Protein AF-A0A7J2YYN4-F1 (afdb_monomer)

Mean predicted aligned error: 12.02 Å

pLDDT: mean 88.02, std 12.64, range [29.05, 98.0]

Secondary structure (DSSP, 8-state):
-----HHHHHHHHHHHHHHHHHHHS-HHHHHHHHHHHHHHHHHHHH---HHHHHHHHHHHHHHHHHHHHHHHGGGGGGGGTTTHHHHHHHHHHHHTTPPP---SS-EEE-HHHHHHHHHHHHHHHHHHHTT-HHHHHHHHHHHHHHHHHHHHHHHHS-SS-EEEPPEEEEEETT--EEEEEEEEE--SS-EEEEEEESSTTEEEE-SEE-PPTT-EEEEEEEE---TT--SEEEEEEEEEETTSSEEEEEEEEEEEEEEEPHHHHHHHHHHHHHHHHHSS----S---SS----S--SEEEEEEE--TT--GGGB-HHHHHHHSS-EEEEEE---S--EEEEEE-EESSHHHHHHHHHHHHHHHHHHHHTT--EEEEEE-SSSEEEE--SB-HHHHHHHHHHHHTT-EE-PPP---SPPP-HHHHHHHHHHHHTS-SHHHHHHHHHHHHHHHHHHHHHHHSHHHHHHHHHHHHSSS--EEEEE--SSSSHHHHHHHHHHHHTTT-EEEES--

Structure (mmCIF, N/CA/C/O backbone):
data_AF-A0A7J2YYN4-F1
#
_entry.id   AF-A0A7J2YYN4-F1
#
loop_
_atom_site.group_PDB
_atom_site.id
_atom_site.type_symbol
_atom_site.label_atom_id
_atom_site.label_alt_id
_atom_site.label_comp_id
_atom_site.label_asym_id
_atom_site.label_entity_id
_atom_site.label_seq_id
_atom_site.pdbx_PDB_ins_code
_atom_site.Cartn_x
_atom_site.Cartn_y
_atom_site.Cartn_z
_atom_site.occupancy
_atom_site.B_iso_or_equiv
_atom_site.auth_seq_id
_atom_site.auth_comp_id
_atom_site.auth_asym_id
_atom_site.auth_atom_id
_atom_site.pdbx_PDB_model_num
ATOM 1 N N . MET A 1 1 ? 40.560 14.142 -12.925 1.00 52.09 1 MET A N 1
ATOM 2 C CA . MET A 1 1 ? 40.365 13.584 -14.282 1.00 52.09 1 MET A CA 1
ATOM 3 C C . MET A 1 1 ? 38.991 12.935 -14.348 1.00 52.09 1 MET A C 1
ATOM 5 O O . MET A 1 1 ? 38.769 11.927 -13.691 1.00 52.09 1 MET A O 1
ATOM 9 N N . THR A 1 2 ? 38.038 13.549 -15.046 1.00 62.81 2 THR A N 1
ATOM 10 C CA . THR A 1 2 ? 36.701 12.979 -15.269 1.00 62.81 2 THR A CA 1
ATOM 11 C C . THR A 1 2 ? 36.821 11.785 -16.219 1.00 62.81 2 THR A C 1
ATOM 13 O O . THR A 1 2 ? 37.404 11.906 -17.294 1.00 62.81 2 THR A O 1
ATOM 16 N N . LYS A 1 3 ? 36.321 10.606 -15.825 1.00 76.69 3 LYS A N 1
ATOM 17 C CA . LYS A 1 3 ? 36.298 9.435 -16.715 1.00 76.69 3 LYS A CA 1
ATOM 18 C C . LYS A 1 3 ? 35.384 9.755 -17.903 1.00 76.69 3 LYS A C 1
ATOM 20 O O . LYS A 1 3 ? 34.187 9.951 -17.706 1.00 76.69 3 LYS A O 1
ATOM 25 N N . LEU A 1 4 ? 35.950 9.831 -19.109 1.00 84.00 4 LEU A N 1
ATOM 26 C CA . LEU A 1 4 ? 35.190 9.938 -20.356 1.00 84.00 4 LEU A CA 1
ATOM 27 C C . LEU A 1 4 ? 34.249 8.734 -20.452 1.00 84.00 4 LEU A C 1
ATOM 29 O O . LEU A 1 4 ? 34.702 7.589 -20.455 1.00 84.00 4 LEU A O 1
ATOM 33 N N . THR A 1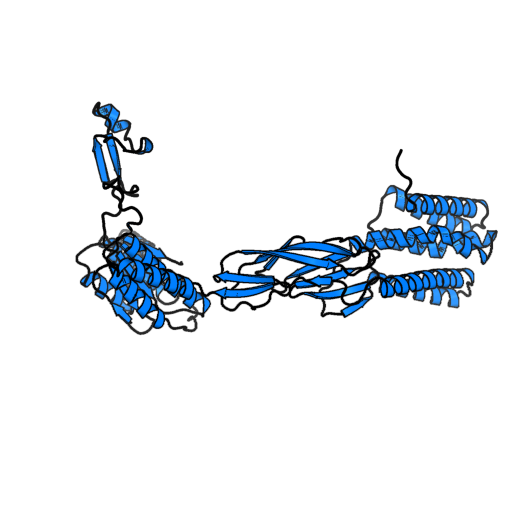 5 ? 32.940 8.978 -20.489 1.00 91.06 5 THR A N 1
ATOM 34 C CA . THR A 1 5 ? 31.969 7.907 -20.716 1.00 91.06 5 THR A CA 1
ATOM 35 C C . THR A 1 5 ? 31.965 7.547 -22.201 1.00 91.06 5 THR A C 1
ATOM 37 O O . THR A 1 5 ? 32.188 8.402 -23.061 1.00 91.06 5 THR A O 1
ATOM 40 N N . ALA A 1 6 ? 31.680 6.285 -22.528 1.00 90.75 6 ALA A N 1
ATOM 41 C CA . ALA A 1 6 ? 31.564 5.842 -23.922 1.00 90.75 6 ALA A CA 1
ATOM 42 C C . ALA A 1 6 ? 30.524 6.661 -24.717 1.00 90.75 6 ALA A C 1
ATOM 44 O O . ALA A 1 6 ? 30.693 6.886 -25.912 1.00 90.75 6 ALA A O 1
ATOM 45 N N . GLY A 1 7 ? 29.508 7.195 -24.031 1.00 91.69 7 GLY A N 1
ATOM 46 C CA . GLY A 1 7 ? 28.520 8.115 -24.591 1.00 91.69 7 GLY A CA 1
ATOM 47 C C . GLY A 1 7 ? 29.123 9.426 -25.079 1.00 91.69 7 GLY A C 1
ATOM 48 O O . GLY A 1 7 ? 28.884 9.853 -26.207 1.00 91.69 7 GLY A O 1
ATOM 49 N N . THR A 1 8 ? 29.979 10.047 -24.262 1.00 92.12 8 THR A N 1
ATOM 50 C CA . THR A 1 8 ? 30.692 11.270 -24.651 1.00 92.12 8 THR A CA 1
ATOM 51 C C . THR A 1 8 ? 31.603 11.027 -25.851 1.00 92.12 8 THR A C 1
ATOM 53 O O . THR A 1 8 ? 31.644 11.860 -26.752 1.00 92.12 8 THR A O 1
ATOM 56 N N . VAL A 1 9 ? 32.277 9.873 -25.907 1.00 95.00 9 VAL A N 1
ATOM 57 C CA . VAL A 1 9 ? 33.141 9.504 -27.040 1.00 95.00 9 VAL A CA 1
ATOM 58 C C . VAL A 1 9 ? 32.323 9.301 -28.317 1.00 95.00 9 VAL A C 1
ATOM 60 O O . VAL A 1 9 ? 32.656 9.885 -29.344 1.00 95.00 9 VAL A O 1
ATOM 63 N N . ALA A 1 10 ? 31.221 8.547 -28.255 1.00 95.44 10 ALA A N 1
ATOM 64 C CA . ALA A 1 10 ? 30.342 8.327 -29.405 1.00 95.44 10 ALA A CA 1
ATOM 65 C C . ALA A 1 10 ? 29.716 9.637 -29.918 1.00 95.44 10 ALA A C 1
ATOM 67 O O . ALA A 1 10 ? 29.579 9.837 -31.125 1.00 95.44 10 ALA A O 1
ATOM 68 N N . ARG A 1 11 ? 29.382 10.565 -29.011 1.00 94.75 11 ARG A N 1
ATOM 69 C CA . ARG A 1 11 ? 28.847 11.883 -29.373 1.00 94.75 11 ARG A CA 1
ATOM 70 C C . ARG A 1 11 ? 29.910 12.790 -29.984 1.00 94.75 11 ARG A C 1
ATOM 72 O O . ARG A 1 11 ? 29.635 13.441 -30.985 1.00 94.75 11 ARG A O 1
ATOM 79 N N . ALA A 1 12 ? 31.117 12.813 -29.420 1.00 95.69 12 ALA A N 1
ATOM 80 C CA . ALA A 1 12 ? 32.242 13.549 -29.990 1.00 95.69 12 ALA A CA 1
ATOM 81 C C . ALA A 1 12 ? 32.588 13.027 -31.391 1.00 95.69 12 ALA A C 1
ATOM 83 O O . ALA A 1 12 ? 32.757 13.820 -32.312 1.00 95.69 12 ALA A O 1
ATOM 84 N N . TYR A 1 13 ? 32.599 11.703 -31.569 1.00 96.94 13 TYR A N 1
ATOM 85 C CA . TYR A 1 13 ? 32.765 11.066 -32.872 1.00 96.94 13 TYR A CA 1
ATOM 86 C C . TYR A 1 13 ? 31.704 11.539 -33.874 1.00 96.94 13 TYR A C 1
ATOM 88 O O . TYR A 1 13 ? 32.052 11.997 -34.959 1.00 96.94 13 TYR A O 1
ATOM 96 N N . LEU A 1 14 ? 30.422 11.512 -33.490 1.00 96.31 14 LEU A N 1
ATOM 97 C CA . LEU A 1 14 ? 29.334 11.979 -34.351 1.00 96.31 14 LEU A CA 1
ATOM 98 C C . LEU A 1 14 ? 29.499 13.458 -34.742 1.00 96.31 14 LEU A C 1
ATOM 100 O O . LEU A 1 14 ? 29.283 13.809 -35.897 1.00 96.31 14 LEU A O 1
ATOM 104 N N . ILE A 1 15 ? 29.919 14.319 -33.809 1.00 97.12 15 ILE A N 1
ATOM 105 C CA . ILE A 1 15 ? 30.180 15.739 -34.090 1.00 97.12 15 ILE A CA 1
ATOM 106 C C . ILE A 1 15 ? 31.320 15.895 -35.099 1.00 97.12 15 ILE A C 1
ATOM 108 O O . ILE A 1 15 ? 31.170 16.647 -36.057 1.00 97.12 15 ILE A O 1
ATOM 112 N N . VAL A 1 16 ? 32.431 15.174 -34.927 1.00 97.31 16 VAL A N 1
ATOM 113 C CA . VAL A 1 16 ? 33.565 15.223 -35.864 1.00 97.31 16 VAL A CA 1
ATOM 114 C C . VAL A 1 16 ? 33.133 14.787 -37.264 1.00 97.31 16 VAL A C 1
ATOM 116 O O . VAL A 1 16 ? 33.442 15.466 -38.241 1.00 97.31 16 VAL A O 1
ATOM 119 N N . VAL A 1 17 ? 32.362 13.702 -37.367 1.00 96.50 17 VAL A N 1
ATOM 120 C CA . VAL A 1 17 ? 31.824 13.217 -38.646 1.00 96.50 17 VAL A CA 1
ATOM 121 C C . VAL A 1 17 ? 30.900 14.255 -39.297 1.00 96.50 17 VAL A C 1
ATOM 123 O O . VAL A 1 17 ? 31.006 14.493 -40.497 1.00 96.50 17 VAL A O 1
ATOM 126 N N . LEU A 1 18 ? 30.038 14.926 -38.525 1.00 96.81 18 LEU A N 1
ATOM 127 C CA . LEU A 1 18 ? 29.151 15.979 -39.040 1.00 96.81 18 LEU A CA 1
ATOM 128 C C . LEU A 1 18 ? 29.904 17.250 -39.462 1.00 96.81 18 LEU A C 1
ATOM 130 O O . LEU A 1 18 ? 29.508 17.892 -40.432 1.00 96.81 18 LEU A O 1
ATOM 134 N N . VAL A 1 19 ? 30.998 17.610 -38.783 1.00 97.31 19 VAL A N 1
ATOM 135 C CA . VAL A 1 19 ? 31.873 18.719 -39.204 1.00 97.31 19 VAL A CA 1
ATOM 136 C C . VAL A 1 19 ? 32.537 18.393 -40.540 1.00 97.31 19 VAL A C 1
ATOM 138 O O . VAL A 1 19 ? 32.533 19.227 -41.442 1.00 97.31 19 VAL A O 1
ATOM 141 N N . LEU A 1 20 ? 33.056 17.172 -40.699 1.00 95.94 20 LEU A N 1
ATOM 142 C CA . LEU A 1 20 ? 33.624 16.721 -41.972 1.00 95.94 20 LEU A CA 1
ATOM 143 C C . LEU A 1 20 ? 32.573 16.726 -43.088 1.00 95.94 20 LEU A C 1
ATOM 145 O O . LEU A 1 20 ? 32.863 17.192 -44.188 1.00 95.94 20 LEU A O 1
ATOM 149 N N . ALA A 1 21 ? 31.345 16.289 -42.788 1.00 95.31 21 ALA A N 1
ATOM 150 C CA . ALA A 1 21 ? 30.221 16.393 -43.712 1.00 95.31 21 ALA A CA 1
ATOM 151 C C . ALA A 1 21 ? 29.995 17.850 -44.143 1.00 95.31 21 ALA A C 1
ATOM 153 O O . ALA A 1 21 ? 29.956 18.138 -45.335 1.00 95.31 21 ALA A O 1
ATOM 154 N N . ALA A 1 22 ? 29.923 18.786 -43.196 1.00 96.44 22 ALA A N 1
ATOM 155 C CA . ALA A 1 22 ? 29.700 20.197 -43.498 1.00 96.44 22 ALA A CA 1
ATOM 156 C C . ALA A 1 22 ? 30.811 20.813 -44.372 1.00 96.44 22 ALA A C 1
ATOM 158 O O . ALA A 1 22 ? 30.529 21.670 -45.198 1.00 96.44 22 ALA A O 1
ATOM 159 N N . LEU A 1 23 ? 32.066 20.379 -44.243 1.00 96.31 23 LEU A N 1
ATOM 160 C CA . LEU A 1 23 ? 33.167 20.951 -45.029 1.00 96.31 23 LEU A CA 1
ATOM 161 C C . LEU A 1 23 ? 33.162 20.531 -46.505 1.00 96.31 23 LEU A C 1
ATOM 163 O O . LEU A 1 23 ? 33.637 21.288 -47.348 1.00 96.31 23 LEU A O 1
ATOM 167 N N . VAL A 1 24 ? 32.668 19.331 -46.814 1.00 95.31 24 VAL A N 1
ATOM 168 C CA . VAL A 1 24 ? 32.836 18.711 -48.143 1.00 95.31 24 VAL A CA 1
ATOM 169 C C . VAL A 1 24 ? 31.516 18.610 -48.916 1.00 95.31 24 VAL A C 1
ATOM 171 O O . VAL A 1 24 ? 31.521 18.427 -50.131 1.00 95.31 24 VAL A O 1
ATOM 174 N N . SER A 1 25 ? 30.373 18.734 -48.240 1.00 93.31 25 SER A N 1
ATOM 175 C CA . SER A 1 25 ? 29.084 18.384 -48.839 1.00 93.31 25 SER A CA 1
ATOM 176 C C . SER A 1 25 ? 28.443 19.505 -49.675 1.00 93.31 25 SER A C 1
ATOM 178 O O . SER A 1 25 ? 28.597 20.687 -49.362 1.00 93.31 25 SER A O 1
ATOM 180 N N . PRO A 1 26 ? 27.651 19.156 -50.711 1.00 94.50 26 PRO A N 1
ATOM 181 C CA . PRO A 1 26 ? 26.840 20.101 -51.479 1.00 94.50 26 PRO A CA 1
ATOM 182 C C . PRO A 1 26 ? 25.832 20.877 -50.604 1.00 94.50 26 PRO A C 1
ATOM 184 O O . PRO A 1 26 ? 25.471 20.411 -49.521 1.00 94.50 26 PRO A O 1
ATOM 187 N N . PRO A 1 27 ? 25.297 22.024 -51.077 1.00 94.88 27 PRO A N 1
ATOM 188 C CA . PRO A 1 27 ? 24.542 22.975 -50.248 1.00 94.88 27 PRO A CA 1
ATOM 189 C C . PRO A 1 27 ? 23.382 22.379 -49.434 1.00 94.88 27 PRO A C 1
ATOM 191 O O . PRO A 1 27 ? 23.182 22.745 -48.277 1.00 94.88 27 PRO A O 1
ATOM 194 N N . PHE A 1 28 ? 22.630 21.433 -50.007 1.00 93.94 28 PHE A N 1
ATOM 195 C CA . PHE A 1 28 ? 21.529 20.764 -49.304 1.00 93.94 28 PHE A CA 1
ATOM 196 C C . PHE A 1 28 ? 22.025 19.900 -48.131 1.00 93.94 28 PHE A C 1
ATOM 198 O O . PHE A 1 28 ? 21.508 19.988 -47.017 1.00 93.94 28 PHE A O 1
ATOM 205 N N . GLN A 1 29 ? 23.064 19.098 -48.366 1.00 94.88 29 GLN A N 1
ATOM 206 C CA . GLN A 1 29 ? 23.674 18.233 -47.355 1.00 94.88 29 GLN A CA 1
ATOM 207 C C . GLN A 1 29 ? 24.430 19.048 -46.295 1.00 94.88 29 GLN A C 1
ATOM 209 O O . GLN A 1 29 ? 24.387 18.697 -45.118 1.00 94.88 29 GLN A O 1
ATOM 214 N N . LEU A 1 30 ? 25.030 20.180 -46.680 1.00 95.50 30 LEU A N 1
ATOM 215 C CA . LEU A 1 30 ? 25.606 21.160 -45.756 1.00 95.50 30 LEU A CA 1
ATOM 216 C C . LEU A 1 30 ? 24.554 21.681 -44.767 1.00 95.50 30 LEU A C 1
ATOM 218 O O . LEU A 1 30 ? 24.786 21.665 -43.558 1.00 95.50 30 LEU A O 1
ATOM 222 N N . GLY A 1 31 ? 23.385 22.106 -45.260 1.00 96.38 31 GLY A N 1
ATOM 223 C CA . GLY A 1 31 ? 22.290 22.568 -44.402 1.00 96.38 31 GLY A CA 1
ATOM 224 C C . GLY A 1 31 ? 21.841 21.496 -43.403 1.00 96.38 31 GLY A C 1
ATOM 225 O O . GLY A 1 31 ? 21.671 21.782 -42.216 1.00 96.38 31 GLY A O 1
ATOM 226 N N . LEU A 1 32 ? 21.729 20.244 -43.862 1.00 96.25 32 LEU A N 1
ATOM 227 C CA . LEU A 1 32 ? 21.397 19.100 -43.010 1.00 96.25 32 LEU A CA 1
ATOM 228 C C . LEU A 1 32 ? 22.482 18.834 -41.951 1.00 96.25 32 LEU A C 1
ATOM 230 O O . LEU A 1 32 ? 22.158 18.667 -40.774 1.00 96.25 32 LEU A O 1
ATOM 234 N N . ALA A 1 33 ? 23.759 18.838 -42.344 1.00 96.50 33 ALA A N 1
ATOM 235 C CA . ALA A 1 33 ? 24.894 18.628 -41.446 1.00 96.50 33 ALA A CA 1
ATOM 236 C C . ALA A 1 33 ? 24.959 19.700 -40.348 1.00 96.50 33 ALA A C 1
ATOM 238 O O . ALA A 1 33 ? 25.089 19.363 -39.170 1.00 96.50 33 ALA A O 1
ATOM 239 N N . LEU A 1 34 ? 24.800 20.979 -40.712 1.00 97.31 34 LEU A N 1
ATOM 240 C CA . LEU A 1 34 ? 24.771 22.090 -39.758 1.00 97.31 34 LEU A CA 1
ATOM 241 C C . LEU A 1 34 ? 23.582 21.982 -38.797 1.00 97.31 34 LEU A C 1
ATOM 243 O O . LEU A 1 34 ? 23.759 22.144 -37.590 1.00 97.31 34 LEU A O 1
ATOM 247 N N . GLY A 1 35 ? 22.389 21.645 -39.298 1.00 97.19 35 GLY A N 1
ATOM 248 C CA . GLY A 1 35 ? 21.208 21.437 -38.458 1.00 97.19 35 GLY A CA 1
ATOM 249 C C . GLY A 1 35 ? 21.404 20.316 -37.431 1.00 97.19 35 GLY A C 1
ATOM 250 O O . GLY A 1 35 ? 21.130 20.501 -36.243 1.00 97.19 35 GLY A O 1
ATOM 251 N N . LEU A 1 36 ? 21.947 19.171 -37.857 1.00 96.62 36 LEU A N 1
ATOM 252 C CA . LEU A 1 36 ? 22.264 18.053 -36.961 1.00 96.62 36 LEU A CA 1
ATOM 253 C C . LEU A 1 36 ? 23.360 18.408 -35.950 1.00 96.62 36 LEU A C 1
ATOM 255 O O . LEU A 1 36 ? 23.261 18.028 -34.784 1.00 96.62 36 LEU A O 1
ATOM 259 N N . LEU A 1 37 ? 24.375 19.167 -36.363 1.00 97.12 37 LEU A N 1
ATOM 260 C CA . LEU A 1 37 ? 25.444 19.633 -35.483 1.00 97.12 37 LEU A CA 1
ATOM 261 C C . LEU A 1 37 ? 24.880 20.534 -34.376 1.00 97.12 37 LEU A C 1
ATOM 263 O O . LEU A 1 37 ? 25.175 20.312 -33.201 1.00 97.12 37 LEU A O 1
ATOM 267 N N . VAL A 1 38 ? 24.007 21.485 -34.723 1.00 97.06 38 VAL A N 1
ATOM 268 C CA . VAL A 1 38 ? 23.313 22.346 -33.750 1.00 97.06 38 VAL A CA 1
ATOM 269 C C . VAL A 1 38 ? 22.490 21.507 -32.771 1.00 97.06 38 VAL A C 1
ATOM 271 O O . VAL A 1 38 ? 22.574 21.732 -31.565 1.00 97.06 38 VAL A O 1
ATOM 274 N N . ILE A 1 39 ? 21.758 20.495 -33.250 1.00 95.69 39 ILE A N 1
ATOM 275 C CA . ILE A 1 39 ? 20.995 19.571 -32.392 1.00 95.69 39 ILE A CA 1
ATOM 276 C C . ILE A 1 39 ? 21.915 18.821 -31.415 1.00 95.69 39 ILE A C 1
ATOM 278 O O . ILE A 1 39 ? 21.593 18.698 -30.229 1.00 95.69 39 ILE A O 1
ATOM 282 N N . GLN A 1 40 ? 23.067 18.331 -31.881 1.00 95.31 40 GLN A N 1
ATOM 283 C CA . GLN A 1 40 ? 24.022 17.605 -31.040 1.00 95.31 40 GLN A CA 1
ATOM 284 C C . GLN A 1 40 ? 24.685 18.514 -29.998 1.00 95.31 40 GLN A C 1
ATOM 286 O O . GLN A 1 40 ? 24.767 18.138 -28.826 1.00 95.31 40 GLN A O 1
ATOM 291 N N . LEU A 1 41 ? 25.087 19.731 -30.381 1.00 95.38 41 LEU A N 1
ATOM 292 C CA . LEU A 1 41 ? 25.609 20.733 -29.447 1.00 95.38 41 LEU A CA 1
ATOM 293 C C . LEU A 1 41 ? 24.551 21.153 -28.423 1.00 95.38 41 LEU A C 1
ATOM 295 O O . LEU A 1 41 ? 24.842 21.221 -27.229 1.00 95.38 41 LEU A O 1
ATOM 299 N N . TYR A 1 42 ? 23.308 21.350 -28.860 1.00 94.88 42 TYR A N 1
ATOM 300 C CA . TYR A 1 42 ? 22.189 21.656 -27.976 1.00 94.88 42 TYR A CA 1
ATOM 301 C C . TYR A 1 42 ? 21.938 20.531 -26.961 1.00 94.88 42 TYR A C 1
ATOM 303 O O . TYR A 1 42 ? 21.763 20.797 -25.773 1.00 94.88 42 TYR A O 1
ATOM 311 N N . SER A 1 43 ? 21.990 19.263 -27.387 1.00 92.56 43 SER A N 1
ATOM 312 C CA . SER A 1 43 ? 21.852 18.112 -26.483 1.00 92.56 43 SER A CA 1
ATOM 313 C C . SER A 1 43 ? 22.968 18.049 -25.428 1.00 92.56 43 SER A C 1
ATOM 315 O O . SER A 1 43 ? 22.730 17.594 -24.306 1.00 92.56 43 SER A O 1
ATOM 317 N N . ILE A 1 44 ? 24.180 18.511 -25.757 1.00 92.62 44 ILE A N 1
ATOM 318 C CA . ILE A 1 44 ? 25.286 18.634 -24.793 1.00 92.62 44 ILE A CA 1
ATOM 319 C C . ILE A 1 44 ? 25.024 19.782 -23.817 1.00 92.62 44 ILE A C 1
ATOM 321 O O . ILE A 1 44 ? 25.192 19.602 -22.611 1.00 92.62 44 ILE A O 1
ATOM 325 N N . TYR A 1 45 ? 24.601 20.936 -24.333 1.00 94.56 45 TYR A N 1
ATOM 326 C CA . TYR A 1 45 ? 24.433 22.154 -23.549 1.00 94.56 45 TYR A CA 1
ATOM 327 C C . TYR A 1 45 ? 23.227 22.092 -22.598 1.00 94.56 45 TYR A C 1
ATOM 329 O O . TYR A 1 45 ? 23.371 22.339 -21.404 1.00 94.56 45 TYR A O 1
ATOM 337 N N . SER A 1 46 ? 22.044 21.718 -23.095 1.00 88.38 46 SER A N 1
ATOM 338 C CA . SER A 1 46 ? 20.781 21.835 -22.349 1.00 88.38 46 SER A CA 1
ATOM 339 C C . SER A 1 46 ? 20.283 20.543 -21.695 1.00 88.38 46 SER A C 1
ATOM 341 O O . SER A 1 46 ? 19.231 20.584 -21.064 1.00 88.38 46 SER A O 1
ATOM 343 N N . ARG A 1 47 ? 20.997 19.408 -21.830 1.00 88.44 47 ARG A N 1
ATOM 344 C CA . ARG A 1 47 ? 20.609 18.074 -21.305 1.00 88.44 47 ARG A CA 1
ATOM 345 C C . ARG A 1 47 ? 19.083 17.839 -21.338 1.00 88.44 47 ARG A C 1
ATOM 347 O O . ARG A 1 47 ? 18.439 17.810 -20.286 1.00 88.44 47 ARG A O 1
ATOM 354 N N . PRO A 1 48 ? 18.481 17.706 -22.534 1.00 90.19 48 PRO A N 1
ATOM 355 C CA . PRO A 1 48 ? 17.033 17.595 -22.673 1.00 90.19 48 PRO A CA 1
ATOM 356 C C . PRO A 1 48 ? 16.462 16.402 -21.892 1.00 90.19 48 PRO A C 1
ATOM 358 O O . PRO A 1 48 ? 17.166 15.425 -21.622 1.00 90.19 48 PRO A O 1
ATOM 361 N N . LYS A 1 49 ? 15.157 16.452 -21.572 1.00 93.88 49 LYS A N 1
ATOM 362 C CA . LYS A 1 49 ? 14.429 15.325 -20.955 1.00 93.88 49 LYS A CA 1
ATOM 363 C C . LYS A 1 49 ? 14.736 14.026 -21.710 1.00 93.88 49 LYS A C 1
ATOM 365 O O . LYS A 1 49 ? 14.788 14.039 -22.940 1.00 93.88 49 LYS A O 1
ATOM 370 N N . ALA A 1 50 ? 14.883 12.910 -20.991 1.00 93.31 50 ALA A N 1
ATOM 371 C CA . ALA A 1 50 ? 15.376 11.646 -21.550 1.00 93.31 50 ALA A CA 1
ATOM 372 C C . ALA A 1 50 ? 14.653 11.221 -22.843 1.00 93.31 50 ALA A C 1
ATOM 374 O O . ALA A 1 50 ? 15.306 10.864 -23.821 1.00 93.31 50 ALA A O 1
ATOM 375 N N . GLY A 1 51 ? 13.320 11.343 -22.881 1.00 93.19 51 GLY A N 1
ATOM 376 C CA . GLY A 1 51 ? 12.522 11.033 -24.072 1.00 93.19 51 GLY A CA 1
ATOM 377 C C . GLY A 1 51 ? 12.856 11.913 -25.281 1.00 93.19 51 GLY A C 1
ATOM 378 O O . GLY A 1 51 ? 13.042 11.396 -26.378 1.00 93.19 51 GLY A O 1
ATOM 379 N N . LEU A 1 52 ? 13.008 13.228 -25.085 1.00 94.38 52 LEU A N 1
ATOM 380 C CA . LEU A 1 52 ? 13.393 14.149 -26.161 1.00 94.38 52 LEU A CA 1
ATOM 381 C C . LEU A 1 52 ? 14.824 13.868 -26.634 1.00 94.38 52 LEU A C 1
ATOM 383 O O . LEU A 1 52 ? 15.081 13.857 -27.833 1.00 94.38 52 LEU A O 1
ATOM 387 N N . ASN A 1 53 ? 15.743 13.580 -25.708 1.00 94.75 53 ASN A N 1
ATOM 388 C CA . ASN A 1 53 ? 17.115 13.220 -26.060 1.00 94.75 53 ASN A CA 1
ATOM 389 C C . ASN A 1 53 ? 17.173 11.946 -26.922 1.00 94.75 53 ASN A C 1
ATOM 391 O O . ASN A 1 53 ? 17.926 11.901 -27.894 1.00 94.75 53 ASN A O 1
ATOM 395 N N . LEU A 1 54 ? 16.358 10.932 -26.601 1.00 95.81 54 LEU A N 1
ATOM 396 C CA . LEU A 1 54 ? 16.239 9.712 -27.404 1.00 95.81 54 LEU A CA 1
ATOM 397 C C . LEU A 1 54 ? 15.724 10.027 -28.814 1.00 95.81 54 LEU A C 1
ATOM 399 O O . LEU A 1 54 ? 16.322 9.573 -29.784 1.00 95.81 54 LEU A O 1
ATOM 403 N N . VAL A 1 55 ? 14.671 10.844 -28.937 1.00 96.31 55 VAL A N 1
ATOM 404 C CA . VAL A 1 55 ? 14.112 11.251 -30.240 1.00 96.31 55 VAL A CA 1
ATOM 405 C C . VAL A 1 55 ? 15.151 11.991 -31.085 1.00 96.31 55 VAL A C 1
ATOM 407 O O . VAL A 1 55 ? 15.355 11.634 -32.242 1.00 96.31 55 VAL A O 1
ATOM 410 N N . LEU A 1 56 ? 15.861 12.967 -30.509 1.00 95.69 56 LEU A N 1
ATOM 411 C CA . LEU A 1 56 ? 16.919 13.710 -31.207 1.00 95.69 56 LEU A CA 1
ATOM 412 C C . LEU A 1 56 ? 18.081 12.801 -31.629 1.00 95.69 56 LEU A C 1
ATOM 414 O O . LEU A 1 56 ? 18.640 12.970 -32.713 1.00 95.69 56 LEU A O 1
ATOM 418 N N . THR A 1 57 ? 18.426 11.818 -30.795 1.00 96.00 57 THR A N 1
ATOM 419 C CA . THR A 1 57 ? 19.467 10.831 -31.103 1.00 96.00 57 THR A CA 1
ATOM 420 C C . THR A 1 57 ? 19.043 9.936 -32.264 1.00 96.00 57 THR A C 1
ATOM 422 O O . THR A 1 57 ? 19.794 9.808 -33.224 1.00 96.00 57 THR A O 1
ATOM 425 N N . VAL A 1 58 ? 17.830 9.373 -32.230 1.00 96.94 58 VAL A N 1
ATOM 426 C CA . VAL A 1 58 ? 17.289 8.546 -33.322 1.00 96.94 58 VAL A CA 1
ATOM 427 C C . VAL A 1 58 ? 17.207 9.350 -34.620 1.00 96.94 58 VAL A C 1
ATOM 429 O O . VAL A 1 58 ? 17.676 8.880 -35.652 1.00 96.94 58 VAL A O 1
ATOM 432 N N . ALA A 1 59 ? 16.698 10.584 -34.568 1.00 96.69 59 ALA A N 1
ATOM 433 C CA . ALA A 1 59 ? 16.638 11.467 -35.731 1.00 96.69 59 ALA A CA 1
ATOM 434 C C . ALA A 1 59 ? 18.034 11.745 -36.313 1.00 96.69 59 ALA A C 1
ATOM 436 O O . ALA A 1 59 ? 18.224 11.665 -37.523 1.00 96.69 59 ALA A O 1
ATOM 437 N N . SER A 1 60 ? 19.029 11.993 -35.457 1.00 96.25 60 SER A N 1
ATOM 438 C CA . SER A 1 60 ? 20.412 12.205 -35.899 1.00 96.25 60 SER A CA 1
ATOM 439 C C . SER A 1 60 ? 21.024 10.948 -36.515 1.00 96.25 60 SER A C 1
ATOM 441 O O . SER A 1 60 ? 21.714 11.049 -37.521 1.00 96.25 60 SER A O 1
ATOM 443 N N . LEU A 1 61 ? 20.751 9.765 -35.956 1.00 97.06 61 LEU A N 1
ATOM 444 C CA . LEU A 1 61 ? 21.240 8.496 -36.503 1.00 97.06 61 LEU A CA 1
ATOM 445 C C . LEU A 1 61 ? 20.646 8.181 -37.881 1.00 97.06 61 LEU A C 1
ATOM 447 O O . LEU A 1 61 ? 21.336 7.614 -38.724 1.00 97.06 61 LEU A O 1
ATOM 451 N N . ILE A 1 62 ? 19.388 8.562 -38.111 1.00 97.25 62 ILE A N 1
ATOM 452 C CA . ILE A 1 62 ? 18.693 8.364 -39.387 1.00 97.25 62 ILE A CA 1
ATOM 453 C C . ILE A 1 62 ? 19.166 9.375 -40.440 1.00 97.25 62 ILE A C 1
ATOM 455 O O . ILE A 1 62 ? 19.405 8.994 -41.583 1.00 97.25 62 ILE A O 1
ATOM 459 N N . LEU A 1 63 ? 19.304 10.652 -40.066 1.00 97.19 63 LEU A N 1
ATOM 460 C CA . LEU A 1 63 ? 19.584 11.743 -41.006 1.00 97.19 63 LEU A CA 1
ATOM 461 C C . LEU A 1 63 ? 21.079 11.951 -41.295 1.00 97.19 63 LEU A C 1
ATOM 463 O O . LEU A 1 63 ? 21.416 12.444 -42.368 1.00 97.19 63 LEU A O 1
ATOM 467 N N . ALA A 1 64 ? 21.989 11.586 -40.387 1.00 96.81 64 ALA A N 1
ATOM 468 C CA . ALA A 1 64 ? 23.423 11.824 -40.585 1.00 96.81 64 ALA A CA 1
ATOM 469 C C . ALA A 1 64 ? 24.015 11.116 -41.826 1.00 96.81 64 ALA A C 1
ATOM 471 O O . ALA A 1 64 ? 24.791 11.753 -42.536 1.00 96.81 64 ALA A O 1
ATOM 472 N N . PRO A 1 65 ? 23.629 9.873 -42.177 1.00 97.25 65 PRO A N 1
ATOM 473 C CA . PRO A 1 65 ? 24.078 9.234 -43.420 1.00 97.25 65 PRO A CA 1
ATOM 474 C C . PRO A 1 65 ? 23.682 9.989 -44.683 1.00 97.25 65 PRO A C 1
ATOM 476 O O . PRO A 1 65 ? 24.456 10.022 -45.632 1.00 97.25 65 PRO A O 1
ATOM 479 N N . LEU A 1 66 ? 22.521 10.650 -44.675 1.00 95.88 66 LEU A N 1
ATOM 480 C CA . LEU A 1 66 ? 22.068 11.472 -45.796 1.00 95.88 66 LEU A CA 1
ATOM 481 C C . LEU A 1 66 ? 22.949 12.721 -45.973 1.00 95.88 66 LEU A C 1
ATOM 483 O O . LEU A 1 66 ? 23.188 13.158 -47.094 1.00 95.88 66 LEU A O 1
ATOM 487 N N . ALA A 1 67 ? 23.484 13.267 -44.876 1.00 95.94 67 ALA A N 1
ATOM 488 C CA . ALA A 1 67 ? 24.444 14.370 -44.919 1.00 95.94 67 ALA A CA 1
ATOM 489 C C . ALA A 1 67 ? 25.835 13.938 -45.422 1.00 95.94 67 ALA A C 1
ATOM 491 O O . ALA A 1 67 ? 26.601 14.779 -45.870 1.00 95.94 67 ALA A O 1
ATOM 492 N N . LEU A 1 68 ? 26.165 12.645 -45.348 1.00 95.00 68 LEU A N 1
ATOM 493 C CA . LEU A 1 68 ? 27.460 12.075 -45.752 1.00 95.00 68 LEU A CA 1
ATOM 494 C C . LEU A 1 68 ? 27.439 11.432 -47.145 1.00 95.00 68 LEU A C 1
ATOM 496 O O . LEU A 1 68 ? 28.479 10.985 -47.638 1.00 95.00 68 LEU A O 1
ATOM 500 N N . GLU A 1 69 ? 26.269 11.362 -47.777 1.00 93.69 69 GLU A N 1
ATOM 501 C CA . GLU A 1 69 ? 26.068 10.667 -49.047 1.00 93.69 69 GLU A CA 1
ATOM 502 C C . GLU A 1 69 ? 26.939 11.252 -50.170 1.00 93.69 69 GLU A C 1
ATOM 504 O O . GLU A 1 69 ? 27.459 10.500 -50.988 1.00 93.69 69 GLU A O 1
ATOM 509 N N . GLY A 1 70 ? 27.203 12.564 -50.171 1.00 90.25 70 GLY A N 1
ATOM 510 C CA . GLY A 1 70 ? 28.101 13.195 -51.146 1.00 90.25 70 GLY A CA 1
ATOM 511 C C . GLY A 1 70 ? 29.575 12.786 -51.024 1.00 90.25 70 GLY A C 1
ATOM 512 O O . GLY A 1 70 ? 30.333 12.979 -51.970 1.00 90.25 70 GLY A O 1
ATOM 513 N N . ILE A 1 71 ? 29.987 12.213 -49.887 1.00 92.44 71 ILE A N 1
ATOM 514 C CA . ILE A 1 71 ? 31.386 11.860 -49.603 1.00 92.44 71 ILE A CA 1
ATOM 515 C C . ILE A 1 71 ? 31.622 10.363 -49.808 1.00 92.44 71 ILE A C 1
ATOM 517 O O . ILE A 1 71 ? 32.562 9.966 -50.490 1.00 92.44 71 ILE A O 1
ATOM 521 N N . VAL A 1 72 ? 30.785 9.526 -49.189 1.00 94.25 72 VAL A N 1
ATOM 522 C CA . VAL A 1 72 ? 30.999 8.065 -49.117 1.00 94.25 72 VAL A CA 1
ATOM 523 C C . VAL A 1 72 ? 29.873 7.282 -49.808 1.00 94.25 72 VAL A C 1
ATOM 525 O O . VAL A 1 72 ? 29.883 6.049 -49.831 1.00 94.25 72 VAL A O 1
ATOM 528 N N . GLY A 1 73 ? 28.882 7.980 -50.372 1.00 94.44 73 GLY A N 1
ATOM 529 C CA . GLY A 1 73 ? 27.701 7.368 -50.969 1.00 94.44 73 GLY A CA 1
ATOM 530 C C . GLY A 1 73 ? 26.927 6.517 -49.965 1.00 94.44 73 GLY A C 1
ATOM 531 O O . GLY A 1 73 ? 26.815 6.833 -48.780 1.00 94.44 73 GLY A O 1
ATOM 532 N N . VAL A 1 74 ? 26.445 5.373 -50.445 1.00 93.81 74 VAL A N 1
ATOM 533 C CA . VAL A 1 74 ? 25.623 4.421 -49.684 1.00 93.81 74 VAL A CA 1
ATOM 534 C C . VAL A 1 74 ? 26.362 3.834 -48.467 1.00 93.81 74 VAL A C 1
ATOM 536 O O . VAL A 1 74 ? 25.738 3.428 -47.487 1.00 93.81 74 VAL A O 1
ATOM 539 N N . TYR A 1 75 ? 27.700 3.836 -48.467 1.00 95.06 75 TYR A N 1
ATOM 540 C CA . TYR A 1 75 ? 28.505 3.325 -47.350 1.00 95.06 75 TYR A CA 1
ATOM 541 C C . TYR A 1 75 ? 28.529 4.254 -46.129 1.00 95.06 75 TYR A C 1
ATOM 543 O O . TYR A 1 75 ? 29.011 3.846 -45.070 1.00 95.06 75 TYR A O 1
ATOM 551 N N . ALA A 1 76 ? 27.961 5.462 -46.227 1.00 95.06 76 ALA A N 1
ATOM 552 C CA . ALA A 1 76 ? 27.809 6.388 -45.106 1.00 95.06 76 ALA A CA 1
ATOM 553 C C . ALA A 1 76 ? 27.130 5.751 -43.876 1.00 95.06 76 ALA A C 1
ATOM 555 O O . ALA A 1 76 ? 27.416 6.129 -42.740 1.00 95.06 76 ALA A O 1
ATOM 556 N N . VAL A 1 77 ? 26.284 4.734 -44.080 1.00 95.50 77 VAL A N 1
ATOM 557 C CA . VAL A 1 77 ? 25.635 3.973 -43.000 1.00 95.50 77 VAL A CA 1
ATOM 558 C C . VAL A 1 77 ? 26.649 3.309 -42.061 1.00 95.50 77 VAL A C 1
ATOM 560 O O . VAL A 1 77 ? 26.437 3.281 -40.849 1.00 95.50 77 VAL A O 1
ATOM 563 N N . LEU A 1 78 ? 27.774 2.814 -42.587 1.00 95.56 78 LEU A N 1
ATOM 564 C CA . LEU A 1 78 ? 28.793 2.127 -41.787 1.00 95.56 78 LEU A CA 1
ATOM 565 C C . LEU A 1 78 ? 29.498 3.079 -40.812 1.00 95.56 78 LEU A C 1
ATOM 567 O O . LEU A 1 78 ? 29.849 2.673 -39.704 1.00 95.56 78 LEU A O 1
ATOM 571 N N . LEU A 1 79 ? 29.629 4.359 -41.178 1.00 95.56 79 LEU A N 1
ATOM 572 C CA . LEU A 1 79 ? 30.191 5.388 -40.299 1.00 95.56 79 LEU A CA 1
ATOM 573 C C . LEU A 1 79 ? 29.291 5.687 -39.095 1.00 95.56 79 LEU A C 1
ATOM 575 O O . LEU A 1 79 ? 29.756 6.247 -38.111 1.00 95.56 79 LEU A O 1
ATOM 579 N N . MET A 1 80 ? 28.022 5.276 -39.107 1.00 95.31 80 MET A N 1
ATOM 580 C CA . MET A 1 80 ? 27.121 5.503 -37.975 1.00 95.31 80 MET A CA 1
ATOM 581 C C . MET A 1 80 ? 27.188 4.423 -36.903 1.00 95.31 80 MET A C 1
ATOM 583 O O . MET A 1 80 ? 26.649 4.631 -35.817 1.00 95.31 80 MET A O 1
ATOM 587 N N . ILE A 1 81 ? 27.860 3.295 -37.156 1.00 94.69 81 ILE A N 1
ATOM 588 C CA . ILE A 1 81 ? 27.914 2.169 -36.214 1.00 94.69 81 ILE A CA 1
ATOM 589 C C . ILE A 1 81 ? 28.421 2.599 -34.823 1.00 94.69 81 ILE A C 1
ATOM 591 O O . ILE A 1 81 ? 27.755 2.267 -33.839 1.00 94.69 81 ILE A O 1
ATOM 595 N N . PRO A 1 82 ? 29.507 3.390 -34.677 1.00 95.88 82 PRO A N 1
ATOM 596 C CA . PRO A 1 82 ? 29.946 3.854 -33.357 1.00 95.88 82 PRO A CA 1
ATOM 597 C C . PRO A 1 82 ? 28.916 4.754 -32.658 1.00 95.88 82 PRO A C 1
ATOM 599 O O . PRO A 1 82 ? 28.783 4.721 -31.434 1.00 95.88 82 PRO A O 1
ATOM 602 N N . ALA A 1 83 ? 28.147 5.529 -33.428 1.00 95.44 83 ALA A N 1
ATOM 603 C CA . ALA A 1 83 ? 27.115 6.415 -32.900 1.00 95.44 83 ALA A CA 1
ATOM 604 C C . ALA A 1 83 ? 25.863 5.655 -32.418 1.00 95.44 83 ALA A C 1
ATOM 606 O O . ALA A 1 83 ? 25.125 6.192 -31.591 1.00 95.44 83 ALA A O 1
ATOM 607 N N . ILE A 1 84 ? 25.647 4.396 -32.835 1.00 95.69 84 ILE A N 1
ATOM 608 C CA . ILE A 1 84 ? 24.557 3.541 -32.320 1.00 95.69 84 ILE A CA 1
ATOM 609 C C . ILE A 1 84 ? 24.650 3.384 -30.793 1.00 95.69 84 ILE A C 1
ATOM 611 O O . ILE A 1 84 ? 23.628 3.243 -30.126 1.00 95.69 84 ILE A O 1
ATOM 615 N N . TYR A 1 85 ? 25.840 3.502 -30.193 1.00 95.69 85 TYR A N 1
ATOM 616 C CA . TYR A 1 85 ? 25.984 3.499 -28.734 1.00 95.69 85 TYR A CA 1
ATOM 617 C C . TYR A 1 85 ? 25.159 4.604 -28.039 1.00 95.69 85 TYR A C 1
ATOM 619 O O . TYR A 1 85 ? 24.644 4.397 -26.940 1.00 95.69 85 TYR A O 1
ATOM 627 N N . LEU A 1 86 ? 24.954 5.756 -28.691 1.00 95.44 86 LEU A N 1
ATOM 628 C CA . LEU A 1 86 ? 24.109 6.835 -28.163 1.00 95.44 86 LEU A CA 1
ATOM 629 C C . LEU A 1 86 ? 22.642 6.408 -28.036 1.00 95.44 86 LEU A C 1
ATOM 631 O O . LEU A 1 86 ? 21.941 6.883 -27.142 1.00 95.44 86 LEU A O 1
ATOM 635 N N . LEU A 1 87 ? 22.182 5.501 -28.903 1.00 96.06 87 LEU A N 1
ATOM 636 C CA . LEU A 1 87 ? 20.847 4.919 -28.811 1.00 96.06 87 LEU A CA 1
ATOM 637 C C . LEU A 1 87 ? 20.721 4.044 -27.558 1.00 96.06 87 LEU A C 1
ATOM 639 O O . LEU A 1 87 ? 19.738 4.167 -26.833 1.00 96.06 87 LEU A O 1
ATOM 643 N N . ASP A 1 88 ? 21.725 3.210 -27.268 1.00 95.44 88 ASP A N 1
ATOM 644 C CA . ASP A 1 88 ? 21.771 2.367 -26.062 1.00 95.44 88 ASP A CA 1
ATOM 645 C C . ASP A 1 88 ? 21.706 3.208 -24.778 1.00 95.44 88 ASP A C 1
ATOM 647 O O . ASP A 1 88 ? 20.916 2.926 -23.875 1.00 95.44 88 ASP A O 1
ATOM 651 N N . GLU A 1 89 ? 22.506 4.274 -24.710 1.00 94.50 89 GLU A N 1
ATOM 652 C CA . GLU A 1 89 ? 22.513 5.209 -23.584 1.00 94.50 89 GLU A CA 1
ATOM 653 C C . GLU A 1 89 ? 21.188 5.976 -23.467 1.00 94.50 89 GLU A C 1
ATOM 655 O O . GLU A 1 89 ? 20.635 6.108 -22.372 1.00 94.50 89 GLU A O 1
ATOM 660 N N . GLY A 1 90 ? 20.636 6.437 -24.594 1.00 94.69 90 GLY A N 1
ATOM 661 C CA . GLY A 1 90 ? 19.328 7.085 -24.644 1.00 94.69 90 GLY A CA 1
ATOM 662 C C . GLY A 1 90 ? 18.220 6.184 -24.099 1.00 94.69 90 GLY A C 1
ATOM 663 O O . GLY A 1 90 ? 17.417 6.628 -23.279 1.00 94.69 90 GLY A O 1
ATOM 664 N N . LEU A 1 91 ? 18.208 4.909 -24.493 1.00 96.00 91 LEU A N 1
ATOM 665 C CA . LEU A 1 91 ? 17.229 3.928 -24.025 1.00 96.00 91 LEU A CA 1
ATOM 666 C C . LEU A 1 91 ? 17.348 3.673 -22.518 1.00 96.00 91 LEU A C 1
ATOM 668 O O . LEU A 1 91 ? 16.337 3.713 -21.819 1.00 96.00 91 LEU A O 1
ATOM 672 N N . LYS A 1 92 ? 18.568 3.499 -21.992 1.00 94.50 92 LYS A N 1
ATOM 673 C CA . LYS A 1 92 ? 18.812 3.344 -20.543 1.00 94.50 92 LYS A CA 1
ATOM 674 C C . LYS A 1 92 ? 18.294 4.537 -19.738 1.00 94.50 92 LYS A C 1
ATOM 676 O O . LYS A 1 92 ? 17.637 4.358 -18.716 1.00 94.50 92 LYS A O 1
ATOM 681 N N . ASN A 1 93 ? 18.545 5.752 -20.221 1.00 93.62 93 ASN A N 1
ATOM 682 C CA . ASN A 1 93 ? 18.080 6.972 -19.562 1.00 93.62 93 ASN A CA 1
ATOM 683 C C . ASN A 1 93 ? 16.552 7.090 -19.586 1.00 93.62 93 ASN A C 1
ATOM 685 O O . ASN A 1 93 ? 15.945 7.485 -18.591 1.00 93.62 93 ASN A O 1
ATOM 689 N N . VAL A 1 94 ? 15.914 6.728 -20.703 1.00 94.88 94 VAL A N 1
ATOM 690 C CA . VAL A 1 94 ? 14.450 6.730 -20.796 1.00 94.88 94 VAL A CA 1
ATOM 691 C C . VAL A 1 94 ? 13.846 5.677 -19.874 1.00 94.88 94 VAL A C 1
ATOM 693 O O . VAL A 1 94 ? 12.870 5.992 -19.196 1.00 94.88 94 VAL A O 1
ATOM 696 N N . ALA A 1 95 ? 14.434 4.480 -19.791 1.00 93.06 95 ALA A N 1
ATOM 697 C CA . ALA A 1 95 ? 13.961 3.383 -18.945 1.00 93.06 95 ALA A CA 1
ATOM 698 C C . ALA A 1 95 ? 13.760 3.808 -17.481 1.00 93.06 95 ALA A C 1
ATOM 700 O O . ALA A 1 95 ? 12.740 3.479 -16.883 1.00 93.06 95 ALA A O 1
ATOM 701 N N . MET A 1 96 ? 14.670 4.621 -16.932 1.00 90.19 96 MET A N 1
ATOM 702 C CA . MET A 1 96 ? 14.569 5.145 -15.560 1.00 90.19 96 MET A CA 1
ATOM 703 C C . MET A 1 96 ? 13.371 6.081 -15.335 1.00 90.19 96 MET A C 1
ATOM 705 O O . MET A 1 96 ? 12.931 6.265 -14.203 1.00 90.19 96 MET A O 1
ATOM 709 N N . THR A 1 97 ? 12.850 6.686 -16.403 1.00 90.81 97 THR A N 1
ATOM 710 C CA . THR A 1 97 ? 11.743 7.656 -16.356 1.00 90.81 97 THR A CA 1
ATOM 711 C C . THR A 1 97 ? 10.397 7.071 -16.783 1.00 90.81 97 THR A C 1
ATOM 713 O O . THR A 1 97 ? 9.393 7.783 -16.754 1.00 90.81 97 THR A O 1
ATOM 716 N N . GLN A 1 98 ? 10.355 5.799 -17.195 1.00 89.56 98 GLN A N 1
ATOM 717 C CA . GLN A 1 98 ? 9.116 5.172 -17.646 1.00 89.56 98 GLN A CA 1
ATOM 718 C C . GLN A 1 98 ? 8.130 4.978 -16.489 1.00 89.56 98 GLN A C 1
ATOM 720 O O . GLN A 1 98 ? 8.499 4.710 -15.343 1.00 89.56 98 GLN A O 1
ATOM 725 N N . VAL A 1 99 ? 6.846 5.116 -16.815 1.00 89.50 99 VAL A N 1
ATOM 726 C CA . VAL A 1 99 ? 5.744 4.799 -15.906 1.00 89.50 99 VAL A CA 1
ATOM 727 C C . VAL A 1 99 ? 5.448 3.307 -16.029 1.00 89.50 99 VAL A C 1
ATOM 729 O O . VAL A 1 99 ? 5.279 2.802 -17.137 1.00 89.50 99 VAL A O 1
ATOM 732 N N . PHE A 1 100 ? 5.396 2.616 -14.895 1.00 89.50 100 PHE A N 1
ATOM 733 C CA . PHE A 1 100 ? 5.072 1.194 -14.820 1.00 89.50 100 PHE A CA 1
ATOM 734 C C . PHE A 1 100 ? 3.566 0.980 -14.990 1.00 89.50 100 PHE A C 1
ATOM 736 O O . PHE A 1 100 ? 2.766 1.764 -14.476 1.00 89.50 100 PHE A O 1
ATOM 743 N N . SER A 1 101 ? 3.174 -0.085 -15.688 1.00 87.25 101 SER A N 1
ATOM 744 C CA . SER A 1 101 ? 1.780 -0.482 -15.851 1.00 87.25 101 SER A CA 1
ATOM 745 C C . SER A 1 101 ? 1.520 -1.824 -15.165 1.00 87.25 101 SER A C 1
ATOM 747 O O . SER A 1 101 ? 1.897 -2.885 -15.648 1.00 87.25 101 SER A O 1
ATOM 749 N N . PHE A 1 102 ? 0.819 -1.792 -14.032 1.00 87.19 102 PHE A N 1
ATOM 750 C CA . PHE A 1 102 ? 0.518 -2.983 -13.230 1.00 87.19 102 PHE A CA 1
ATOM 751 C C . PHE A 1 102 ? -0.658 -3.784 -13.816 1.00 87.19 102 PHE A C 1
ATOM 753 O O . PHE A 1 102 ? -1.776 -3.788 -13.293 1.00 87.19 102 PHE A O 1
ATOM 760 N N . ARG A 1 103 ? -0.416 -4.445 -14.954 1.00 83.31 103 ARG A N 1
ATOM 761 C CA . ARG A 1 103 ? -1.388 -5.320 -15.637 1.00 83.31 103 ARG A CA 1
ATOM 762 C C . ARG A 1 103 ? -1.286 -6.770 -15.150 1.00 83.31 103 ARG A C 1
ATOM 764 O O . ARG A 1 103 ? -0.343 -7.143 -14.459 1.00 83.31 103 ARG A O 1
ATOM 771 N N . SER A 1 104 ? -2.262 -7.604 -15.517 1.00 78.81 104 SER A N 1
ATOM 772 C CA . SER A 1 104 ? -2.221 -9.050 -15.248 1.00 78.81 104 SER A CA 1
ATOM 773 C C . SER A 1 104 ? -0.943 -9.686 -15.809 1.00 78.81 104 SER A C 1
ATOM 775 O O . SER A 1 104 ? -0.434 -9.232 -16.839 1.00 78.81 104 SER A O 1
ATOM 777 N N . ALA A 1 105 ? -0.449 -10.733 -15.135 1.00 79.06 105 ALA A N 1
ATOM 778 C CA . ALA A 1 105 ? 0.851 -11.365 -15.373 1.00 79.06 105 ALA A CA 1
ATOM 779 C C . ALA A 1 105 ? 1.110 -11.650 -16.863 1.00 79.06 105 ALA A C 1
ATOM 781 O O . ALA A 1 105 ? 0.608 -12.615 -17.438 1.00 79.06 105 ALA A O 1
ATOM 782 N N . SER A 1 106 ? 1.859 -10.760 -17.509 1.00 88.81 106 SER A N 1
ATOM 783 C CA . SER A 1 106 ? 2.104 -10.798 -18.945 1.00 88.81 106 SER A CA 1
ATOM 784 C C . SER A 1 106 ? 3.377 -10.040 -19.287 1.00 88.81 106 SER A C 1
ATOM 786 O O . SER A 1 106 ? 3.795 -9.113 -18.588 1.00 88.81 106 SER A O 1
ATOM 788 N N . ARG A 1 107 ? 4.004 -10.468 -20.381 1.00 91.94 107 ARG A N 1
ATOM 789 C CA . ARG A 1 107 ? 5.133 -9.781 -20.996 1.00 91.94 107 ARG A CA 1
ATOM 790 C C . ARG A 1 107 ? 4.590 -8.926 -22.132 1.00 91.94 107 ARG A C 1
ATOM 792 O O . ARG A 1 107 ? 3.939 -9.458 -23.030 1.00 91.94 107 ARG A O 1
ATOM 799 N N . SER A 1 108 ? 4.871 -7.631 -22.113 1.00 92.88 108 SER A N 1
ATOM 800 C CA . SER A 1 108 ? 4.425 -6.690 -23.138 1.00 92.88 108 SER A CA 1
ATOM 801 C C . SER A 1 108 ? 5.569 -5.823 -23.645 1.00 92.88 108 SER A C 1
ATOM 803 O O . SER A 1 108 ? 6.502 -5.483 -22.921 1.00 92.88 108 SER A O 1
ATOM 805 N N . SER A 1 109 ? 5.496 -5.440 -24.918 1.00 93.75 109 SER A N 1
ATOM 806 C CA . SER A 1 109 ? 6.356 -4.396 -25.480 1.00 93.75 109 SER A CA 1
ATOM 807 C C . SER A 1 109 ? 6.059 -3.062 -24.792 1.00 93.75 109 SER A C 1
ATOM 809 O O . SER A 1 109 ? 4.883 -2.676 -24.727 1.00 93.75 109 SER A O 1
ATOM 811 N N . SER A 1 110 ? 7.094 -2.350 -24.344 1.00 94.19 110 SER A N 1
ATOM 812 C CA . SER A 1 110 ? 6.932 -1.021 -23.755 1.00 94.19 110 SER A CA 1
ATOM 813 C C . SER A 1 110 ? 6.417 -0.013 -24.787 1.00 94.19 110 SER A C 1
ATOM 815 O O . SER A 1 110 ? 6.514 -0.222 -26.002 1.00 94.19 110 SER A O 1
ATOM 817 N N . GLN A 1 111 ? 5.889 1.118 -24.314 1.00 93.38 111 GLN A N 1
ATOM 818 C CA . GLN A 1 111 ? 5.475 2.202 -25.206 1.00 93.38 111 GLN A CA 1
ATOM 819 C C . GLN A 1 111 ? 6.655 2.729 -26.035 1.00 93.38 111 GLN A C 1
ATOM 821 O O . GLN A 1 111 ? 6.477 3.033 -27.209 1.00 93.38 111 GLN A O 1
ATOM 826 N N . VAL A 1 112 ? 7.860 2.763 -25.455 1.00 94.69 112 VAL A N 1
ATOM 827 C CA . VAL A 1 112 ? 9.088 3.202 -26.136 1.00 94.69 112 VAL A CA 1
ATOM 828 C C . VAL A 1 112 ? 9.467 2.258 -27.267 1.00 94.69 112 VAL A C 1
ATOM 830 O O . VAL A 1 112 ? 9.820 2.718 -28.347 1.00 94.69 112 VAL A O 1
ATOM 833 N N . LEU A 1 113 ? 9.349 0.943 -27.063 1.00 96.25 113 LEU A N 1
ATOM 834 C CA . LEU A 1 113 ? 9.602 -0.010 -28.137 1.00 96.25 113 LEU A CA 1
ATOM 835 C C . LEU A 1 113 ? 8.580 0.147 -29.272 1.00 96.25 113 LEU A C 1
ATOM 837 O O . LEU A 1 113 ? 8.963 0.171 -30.440 1.00 96.25 113 LEU A O 1
ATOM 841 N N . LYS A 1 114 ? 7.290 0.298 -28.940 1.00 95.94 114 LYS A N 1
ATOM 842 C CA . LYS A 1 114 ? 6.229 0.502 -29.940 1.00 95.94 114 LYS A CA 1
ATOM 843 C C . LYS A 1 114 ? 6.452 1.771 -30.759 1.00 95.94 114 LYS A C 1
ATOM 845 O O . LYS A 1 114 ? 6.334 1.724 -31.980 1.00 95.94 114 LYS A O 1
ATOM 850 N N . THR A 1 115 ? 6.782 2.890 -30.111 1.00 95.81 115 THR A N 1
ATOM 851 C CA . THR A 1 115 ? 7.030 4.154 -30.815 1.00 95.81 115 THR A CA 1
ATOM 852 C C . THR A 1 115 ? 8.318 4.118 -31.628 1.00 95.81 115 THR A C 1
ATOM 854 O O . THR A 1 115 ? 8.326 4.629 -32.744 1.00 95.81 115 THR A O 1
ATOM 857 N N . LEU A 1 116 ? 9.379 3.478 -31.127 1.00 96.50 116 LEU A N 1
ATOM 858 C CA . LEU A 1 116 ? 10.637 3.325 -31.857 1.00 96.50 116 LEU A CA 1
ATOM 859 C C . LEU A 1 116 ? 10.454 2.474 -33.119 1.00 96.50 116 LEU A C 1
ATOM 861 O O . LEU A 1 116 ? 10.839 2.904 -34.203 1.00 96.50 116 LEU A O 1
ATOM 865 N N . VAL A 1 117 ? 9.830 1.299 -32.999 1.00 97.31 117 VAL A N 1
ATOM 866 C CA . VAL A 1 117 ? 9.565 0.413 -34.145 1.00 97.31 117 VAL A CA 1
ATOM 867 C C . VAL A 1 117 ? 8.595 1.070 -35.125 1.00 97.31 117 VAL A C 1
ATOM 869 O O . VAL A 1 117 ? 8.856 1.063 -36.323 1.00 97.31 117 VAL A O 1
ATOM 872 N N . GLY A 1 118 ? 7.516 1.691 -34.638 1.00 97.44 118 GLY A N 1
ATOM 873 C CA . GLY A 1 118 ? 6.572 2.419 -35.489 1.00 97.44 118 GLY A CA 1
ATOM 874 C C . GLY A 1 118 ? 7.230 3.576 -36.247 1.00 97.44 118 GLY A C 1
ATOM 875 O O . GLY A 1 118 ? 7.001 3.731 -37.443 1.00 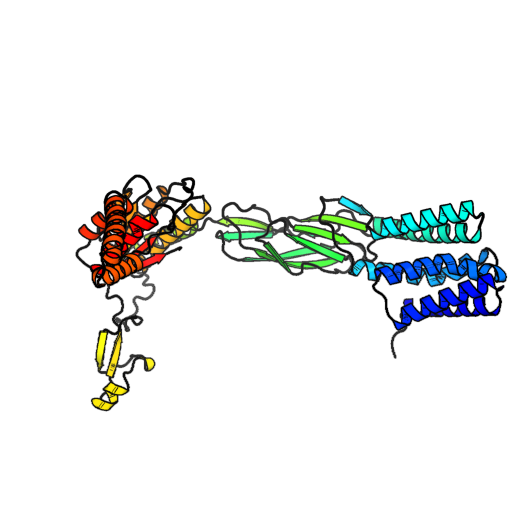97.44 118 GLY A O 1
ATOM 876 N N . GLY A 1 119 ? 8.102 4.340 -35.582 1.00 97.06 119 GLY A N 1
ATOM 877 C CA . GLY A 1 119 ? 8.875 5.414 -36.204 1.00 97.06 119 GLY A CA 1
ATOM 878 C C . GLY A 1 119 ? 9.847 4.902 -37.267 1.00 97.06 119 GLY A C 1
ATOM 879 O O . GLY A 1 119 ? 9.884 5.445 -38.367 1.00 97.06 119 GLY A O 1
ATOM 880 N N . LEU A 1 120 ? 10.585 3.823 -36.983 1.00 97.50 120 LEU A N 1
ATOM 881 C CA . LEU A 1 120 ? 11.489 3.204 -37.958 1.00 97.50 120 LEU A CA 1
ATOM 882 C C . LEU A 1 120 ? 10.730 2.644 -39.170 1.00 97.50 120 LEU A C 1
ATOM 884 O O . LEU A 1 120 ? 11.153 2.873 -40.298 1.00 97.50 120 LEU A O 1
ATOM 888 N N . LEU A 1 121 ? 9.587 1.980 -38.969 1.00 98.00 121 LEU A N 1
ATOM 889 C CA . LEU A 1 121 ? 8.749 1.482 -40.068 1.00 98.00 121 LEU A CA 1
ATOM 890 C C . LEU A 1 121 ? 8.188 2.615 -40.935 1.00 98.00 121 LEU A C 1
ATOM 892 O O . LEU A 1 121 ? 8.144 2.484 -42.156 1.00 98.00 121 LEU A O 1
ATOM 896 N N . LEU A 1 122 ? 7.797 3.738 -40.327 1.00 97.94 122 LEU A N 1
ATOM 897 C CA . LEU A 1 122 ? 7.347 4.915 -41.068 1.00 97.94 122 LEU A CA 1
ATOM 898 C C . LEU A 1 122 ? 8.481 5.497 -41.917 1.00 97.94 122 LEU A C 1
ATOM 900 O O . LEU A 1 122 ? 8.277 5.778 -43.096 1.00 97.94 122 LEU A O 1
ATOM 904 N N . VAL A 1 123 ? 9.685 5.630 -41.352 1.00 97.56 123 VAL A N 1
ATOM 905 C CA . VAL A 1 123 ? 10.858 6.104 -42.103 1.00 97.56 123 VAL A CA 1
ATOM 906 C C . VAL A 1 123 ? 11.220 5.132 -43.227 1.00 97.56 123 VAL A C 1
ATOM 908 O O . VAL A 1 123 ? 11.552 5.590 -44.315 1.00 97.56 123 VAL A O 1
ATOM 911 N N . LEU A 1 124 ? 11.096 3.818 -43.010 1.00 97.88 124 LEU A N 1
ATOM 912 C CA . LEU A 1 124 ? 11.289 2.810 -44.057 1.00 97.88 124 LEU A CA 1
ATOM 913 C C . LEU A 1 124 ? 10.288 2.980 -45.208 1.00 97.88 124 LEU A C 1
ATOM 915 O O . LEU A 1 124 ? 10.665 2.912 -46.372 1.00 97.88 124 LEU A O 1
ATOM 919 N N . ALA A 1 125 ? 9.011 3.216 -44.902 1.00 97.88 125 ALA A N 1
ATOM 920 C CA . ALA A 1 125 ? 7.998 3.442 -45.929 1.00 97.88 125 ALA A CA 1
ATOM 921 C C . ALA A 1 125 ? 8.301 4.712 -46.741 1.00 97.88 125 ALA A C 1
ATOM 923 O O . ALA A 1 125 ? 8.276 4.681 -47.971 1.00 97.88 125 ALA A O 1
ATOM 924 N N . VAL A 1 126 ? 8.655 5.809 -46.063 1.00 97.75 126 VAL A N 1
ATOM 925 C CA . VAL A 1 126 ? 9.033 7.072 -46.716 1.00 97.75 126 VAL A CA 1
ATOM 926 C C . VAL A 1 126 ? 10.296 6.905 -47.563 1.00 97.75 126 VAL A C 1
ATOM 928 O O . VAL A 1 126 ? 10.348 7.433 -48.670 1.00 97.75 126 VAL A O 1
ATOM 931 N N . SER A 1 127 ? 11.298 6.155 -47.096 1.00 97.31 127 SER A N 1
ATOM 932 C CA . SER A 1 127 ? 12.547 5.958 -47.838 1.00 97.31 127 SER A CA 1
ATOM 933 C C . SER A 1 127 ? 12.368 5.109 -49.092 1.00 97.31 127 SER A C 1
ATOM 935 O O . SER A 1 127 ? 12.966 5.427 -50.119 1.00 97.31 127 SER A O 1
ATOM 937 N N . VAL A 1 128 ? 11.506 4.087 -49.044 1.00 97.69 128 VAL A N 1
ATOM 938 C CA . VAL A 1 128 ? 11.133 3.288 -50.221 1.00 97.69 128 VAL A CA 1
ATOM 939 C C . VAL A 1 128 ? 10.381 4.145 -51.242 1.00 97.69 128 VAL A C 1
ATOM 941 O O . VAL A 1 128 ? 10.716 4.106 -52.423 1.00 97.69 128 VAL A O 1
ATOM 944 N N . VAL A 1 129 ? 9.421 4.969 -50.802 1.00 97.81 129 VAL A N 1
ATOM 945 C CA . VAL A 1 129 ? 8.677 5.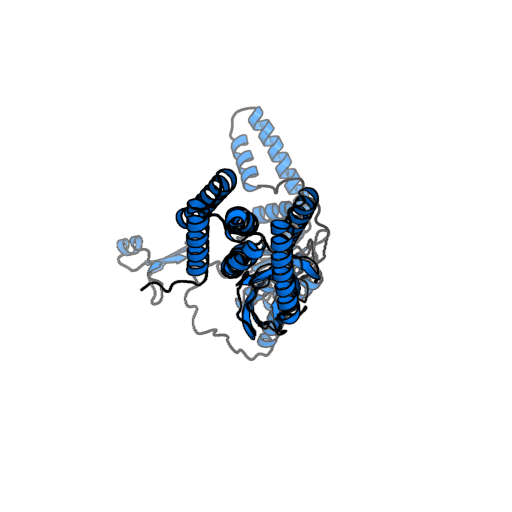888 -51.689 1.00 97.81 129 VAL A CA 1
ATOM 946 C C . VAL A 1 129 ? 9.598 6.943 -52.310 1.00 97.81 129 VAL A C 1
ATOM 948 O O . VAL A 1 129 ? 9.466 7.257 -53.488 1.00 97.81 129 VAL A O 1
ATOM 951 N N . ALA A 1 130 ? 10.556 7.460 -51.540 1.00 96.50 130 ALA A N 1
ATOM 952 C CA . ALA A 1 130 ? 11.548 8.425 -52.009 1.00 96.50 130 ALA A CA 1
ATOM 953 C C . ALA A 1 130 ? 12.688 7.792 -52.833 1.00 96.50 130 ALA A C 1
ATOM 955 O O . ALA A 1 130 ? 13.576 8.514 -53.282 1.00 96.50 130 ALA A O 1
ATOM 956 N N . TRP A 1 131 ? 12.697 6.463 -52.997 1.00 97.06 131 TRP A N 1
ATOM 957 C CA . TRP A 1 131 ? 13.759 5.701 -53.662 1.00 97.06 131 TRP A CA 1
ATOM 958 C C . TRP A 1 131 ? 15.171 5.983 -53.106 1.00 97.06 131 TRP A C 1
ATOM 960 O O . TRP A 1 131 ? 16.166 5.966 -53.830 1.00 97.06 131 TRP A O 1
ATOM 970 N N . ASN A 1 132 ? 15.280 6.253 -51.800 1.00 96.88 132 ASN A N 1
ATOM 971 C CA . ASN A 1 132 ? 16.552 6.576 -51.155 1.00 96.88 132 ASN A CA 1
ATOM 972 C C . ASN A 1 132 ? 17.162 5.329 -50.492 1.00 96.88 132 ASN A C 1
ATOM 974 O O . ASN A 1 132 ? 16.812 4.966 -49.364 1.00 96.88 132 ASN A O 1
ATOM 978 N N . LEU A 1 133 ? 18.097 4.678 -51.194 1.00 96.69 133 LEU A N 1
ATOM 979 C CA . LEU A 1 133 ? 18.739 3.439 -50.738 1.00 96.69 133 LEU A CA 1
ATOM 980 C C . LEU A 1 133 ? 19.531 3.626 -49.434 1.00 96.69 133 LEU A C 1
ATOM 982 O O . LEU A 1 133 ? 19.528 2.735 -48.582 1.00 96.69 133 LEU A O 1
ATOM 986 N N . THR A 1 134 ? 20.163 4.789 -49.252 1.00 96.38 134 THR A N 1
ATOM 987 C CA . THR A 1 134 ? 20.914 5.127 -48.038 1.00 96.38 134 THR A CA 1
ATOM 988 C C . THR A 1 134 ? 19.996 5.063 -46.815 1.00 96.38 134 THR A C 1
ATOM 990 O O . THR A 1 134 ? 20.306 4.359 -45.856 1.00 96.38 134 THR A O 1
ATOM 993 N N . LEU A 1 135 ? 18.815 5.690 -46.871 1.00 96.62 135 LEU A N 1
ATOM 994 C CA . LEU A 1 135 ? 17.825 5.645 -45.788 1.00 96.62 135 LEU A CA 1
ATOM 995 C C . LEU A 1 135 ? 17.216 4.250 -45.569 1.00 96.62 135 LEU A C 1
ATOM 997 O O . LEU A 1 135 ? 16.931 3.874 -44.433 1.00 96.62 135 LEU A O 1
ATOM 1001 N N . VAL A 1 136 ? 17.010 3.461 -46.627 1.00 97.94 136 VAL A N 1
ATOM 1002 C CA . VAL A 1 136 ? 16.548 2.067 -46.481 1.00 97.94 136 VAL A CA 1
ATOM 1003 C C . VAL A 1 136 ? 17.566 1.251 -45.678 1.00 97.94 136 VAL A C 1
ATOM 1005 O O . VAL A 1 136 ? 17.194 0.541 -44.741 1.00 97.94 136 VAL A O 1
ATOM 1008 N N . LEU A 1 137 ? 18.856 1.390 -45.992 1.00 97.25 137 LEU A N 1
ATOM 1009 C CA . LEU A 1 137 ? 19.925 0.665 -45.306 1.00 97.25 137 LEU A CA 1
ATOM 1010 C C . LEU A 1 137 ? 20.140 1.141 -43.866 1.00 97.25 137 LEU A C 1
ATOM 1012 O O . LEU A 1 137 ? 20.350 0.302 -42.990 1.00 97.25 137 LEU A O 1
ATOM 1016 N N . THR A 1 138 ? 20.042 2.446 -43.576 1.00 96.94 138 THR A N 1
ATOM 1017 C CA . THR A 1 138 ? 20.147 2.939 -42.187 1.00 96.94 138 THR A CA 1
ATOM 1018 C C . THR A 1 138 ? 19.050 2.364 -41.309 1.00 96.94 138 THR A C 1
ATOM 1020 O O . THR A 1 138 ? 19.330 1.856 -40.220 1.00 96.94 138 THR A O 1
ATOM 1023 N N . VAL A 1 139 ? 17.806 2.389 -41.788 1.00 97.50 139 VAL A N 1
ATOM 1024 C CA . VAL A 1 139 ? 16.676 1.829 -41.050 1.00 97.50 139 VAL A CA 1
ATOM 1025 C C . VAL A 1 139 ? 16.822 0.320 -40.904 1.00 97.50 139 VAL A C 1
ATOM 1027 O O . VAL A 1 139 ? 16.567 -0.192 -39.817 1.00 97.50 139 VAL A O 1
ATOM 1030 N N . ALA A 1 140 ? 17.288 -0.391 -41.934 1.00 97.38 140 ALA A N 1
ATOM 1031 C CA . ALA A 1 140 ? 17.554 -1.825 -41.842 1.00 97.38 140 ALA A CA 1
ATOM 1032 C C . ALA A 1 140 ? 18.595 -2.150 -40.754 1.00 97.38 140 ALA A C 1
ATOM 1034 O O . ALA A 1 140 ? 18.364 -3.043 -39.938 1.00 97.38 140 ALA A O 1
ATOM 1035 N N . VAL A 1 141 ? 19.696 -1.392 -40.678 1.00 96.94 141 VAL A N 1
ATOM 1036 C CA . VAL A 1 141 ? 20.728 -1.556 -39.637 1.00 96.94 141 VAL A CA 1
ATOM 1037 C C . VAL A 1 141 ? 20.172 -1.247 -38.244 1.00 96.94 141 VAL A C 1
ATOM 1039 O O . VAL A 1 141 ? 20.402 -2.016 -37.310 1.00 96.94 141 VAL A O 1
ATOM 1042 N N . LEU A 1 142 ? 19.401 -0.166 -38.085 1.00 97.25 142 LEU A N 1
ATOM 1043 C CA . LEU A 1 142 ? 18.785 0.187 -36.800 1.00 97.25 142 LEU A CA 1
ATOM 1044 C C . LEU A 1 142 ? 17.726 -0.836 -36.362 1.00 97.25 142 LEU A C 1
ATOM 1046 O O . LEU A 1 142 ? 17.688 -1.211 -35.191 1.00 97.25 142 LEU A O 1
ATOM 1050 N N . MET A 1 143 ? 16.903 -1.335 -37.287 1.00 97.38 143 MET A N 1
ATOM 1051 C CA . MET A 1 143 ? 15.928 -2.400 -37.030 1.00 97.38 143 MET A CA 1
ATOM 1052 C C . MET A 1 143 ? 16.620 -3.707 -36.641 1.00 97.38 143 MET A C 1
ATOM 1054 O O . MET A 1 143 ? 16.206 -4.345 -35.673 1.00 97.38 143 MET A O 1
ATOM 1058 N N . ALA A 1 144 ? 17.698 -4.083 -37.336 1.00 97.38 144 ALA A N 1
ATOM 1059 C CA . ALA A 1 144 ? 18.507 -5.248 -36.985 1.00 97.38 144 ALA A CA 1
ATOM 1060 C C . ALA A 1 144 ? 19.124 -5.094 -35.588 1.00 97.38 144 ALA A C 1
ATOM 1062 O O . ALA A 1 144 ? 19.054 -6.018 -34.779 1.00 97.38 144 ALA A O 1
ATOM 1063 N N . TYR A 1 145 ? 19.651 -3.910 -35.265 1.00 96.38 145 TYR A N 1
ATOM 1064 C CA . TYR A 1 145 ? 20.162 -3.601 -33.932 1.00 96.38 145 TYR A CA 1
ATOM 1065 C C . TYR A 1 145 ? 19.075 -3.752 -32.858 1.00 96.38 145 TYR A C 1
ATOM 1067 O O . TYR A 1 145 ? 19.259 -4.511 -31.908 1.00 96.38 145 TYR A O 1
ATOM 1075 N N . VAL A 1 146 ? 17.913 -3.109 -33.018 1.00 96.56 146 VAL A N 1
ATOM 1076 C CA . VAL A 1 146 ? 16.791 -3.219 -32.066 1.00 96.56 146 VAL A CA 1
ATOM 1077 C C . VAL A 1 146 ? 16.310 -4.671 -31.941 1.00 96.56 146 VAL A C 1
ATOM 1079 O O . VAL A 1 146 ? 16.081 -5.144 -30.828 1.00 96.56 146 VAL A O 1
ATOM 1082 N N . GLY A 1 147 ? 16.226 -5.413 -33.049 1.00 97.25 147 GLY A N 1
ATOM 1083 C CA . GLY A 1 147 ? 15.875 -6.835 -33.063 1.00 97.25 147 GLY A CA 1
ATOM 1084 C C . GLY A 1 147 ? 16.858 -7.699 -32.268 1.00 97.25 147 GLY A C 1
ATOM 1085 O O . GLY A 1 147 ? 16.438 -8.481 -31.413 1.00 97.25 147 GLY A O 1
ATOM 1086 N N . CYS A 1 148 ? 18.164 -7.505 -32.470 1.00 96.81 148 CYS A N 1
ATOM 1087 C CA . CYS A 1 148 ? 19.215 -8.165 -31.690 1.00 96.81 148 CYS A CA 1
ATOM 1088 C C . CYS A 1 148 ? 19.104 -7.845 -30.194 1.00 96.81 148 CYS A C 1
ATOM 1090 O O . CYS A 1 148 ? 19.264 -8.732 -29.355 1.00 96.81 148 CYS A O 1
ATOM 1092 N N . MET A 1 149 ? 18.779 -6.599 -29.846 1.00 95.50 149 MET A N 1
ATOM 1093 C CA . MET A 1 149 ? 18.612 -6.165 -28.457 1.00 95.50 149 MET A CA 1
ATOM 1094 C C . MET A 1 149 ? 17.396 -6.813 -27.796 1.00 95.50 149 MET A C 1
ATOM 1096 O O . MET A 1 149 ? 17.496 -7.302 -26.671 1.00 95.50 149 MET A O 1
ATOM 1100 N N . ILE A 1 150 ? 16.268 -6.896 -28.505 1.00 95.94 150 ILE A N 1
ATOM 1101 C CA . ILE A 1 150 ? 15.078 -7.619 -28.041 1.00 95.94 150 ILE A CA 1
ATOM 1102 C C . ILE A 1 150 ? 15.417 -9.094 -27.833 1.00 95.94 150 ILE A C 1
ATOM 1104 O O . ILE A 1 150 ? 15.155 -9.625 -26.756 1.00 95.94 150 ILE A O 1
ATOM 1108 N N . ALA A 1 151 ? 16.044 -9.750 -28.814 1.00 96.12 151 ALA A N 1
ATOM 1109 C CA . ALA A 1 151 ? 16.439 -11.154 -28.708 1.00 96.12 151 ALA A CA 1
ATOM 1110 C C . ALA A 1 151 ? 17.376 -11.400 -27.512 1.00 96.12 151 ALA A C 1
ATOM 1112 O O . ALA A 1 151 ? 17.198 -12.365 -26.764 1.00 96.12 151 ALA A O 1
ATOM 1113 N N . TYR A 1 152 ? 18.325 -10.490 -27.277 1.00 95.50 152 TYR A N 1
ATOM 1114 C CA . TYR A 1 152 ? 19.217 -10.525 -26.123 1.00 95.50 152 TYR A CA 1
ATOM 1115 C C . TYR A 1 152 ? 18.450 -10.426 -24.793 1.00 95.50 152 TYR A C 1
ATOM 1117 O O . TYR A 1 152 ? 18.652 -11.256 -23.905 1.00 95.50 152 TYR A O 1
ATOM 1125 N N . VAL A 1 153 ? 17.518 -9.473 -24.664 1.00 93.62 153 VAL A N 1
ATOM 1126 C CA . VAL A 1 153 ? 16.687 -9.298 -23.456 1.00 93.62 153 VAL A CA 1
ATOM 1127 C C . VAL A 1 153 ? 15.740 -10.484 -23.243 1.00 93.62 153 VAL A C 1
ATOM 1129 O O . VAL A 1 153 ? 15.577 -10.948 -22.115 1.00 93.62 153 VAL A O 1
ATOM 1132 N N . LEU A 1 154 ? 15.130 -11.021 -24.305 1.00 93.25 154 LEU A N 1
ATOM 1133 C CA . LEU A 1 154 ? 14.276 -12.213 -24.237 1.00 93.25 154 LEU A CA 1
ATOM 1134 C C . LEU A 1 154 ? 15.036 -13.428 -23.687 1.00 93.25 154 LEU A C 1
ATOM 1136 O O . LEU A 1 154 ? 14.462 -14.203 -22.926 1.00 93.25 154 LEU A O 1
ATOM 1140 N N . ARG A 1 155 ? 16.321 -13.567 -24.038 1.00 93.50 155 ARG A N 1
ATOM 1141 C CA . ARG A 1 155 ? 17.182 -14.665 -23.582 1.00 93.50 155 ARG A CA 1
ATOM 1142 C C . ARG A 1 155 ? 17.706 -14.472 -22.157 1.00 93.50 155 ARG A C 1
ATOM 1144 O O . ARG A 1 155 ? 17.898 -15.457 -21.454 1.00 93.50 155 ARG A O 1
ATOM 1151 N N . LYS A 1 156 ? 17.967 -13.228 -21.744 1.00 93.00 156 LYS A N 1
ATOM 1152 C CA . LYS A 1 156 ? 18.592 -12.895 -20.449 1.00 93.00 156 LYS A CA 1
ATOM 1153 C C . LYS A 1 156 ? 17.601 -12.623 -19.315 1.00 93.00 156 LYS A C 1
ATOM 1155 O O . LYS A 1 156 ? 17.978 -12.733 -18.149 1.00 93.00 156 LYS A O 1
ATOM 1160 N N . VAL A 1 157 ? 16.352 -12.293 -19.644 1.00 91.12 157 VAL A N 1
ATOM 1161 C CA . VAL A 1 157 ? 15.281 -12.037 -18.674 1.00 91.12 157 VAL A CA 1
ATOM 1162 C C . VAL A 1 157 ? 14.182 -13.096 -18.840 1.00 91.12 157 VAL A C 1
ATOM 1164 O O . VAL A 1 157 ? 13.425 -13.040 -19.824 1.00 91.12 157 VAL A O 1
ATOM 1167 N N . PRO A 1 158 ? 14.086 -14.070 -17.913 1.00 89.62 158 PRO A N 1
ATOM 1168 C CA . PRO A 1 158 ? 13.027 -15.075 -17.935 1.00 89.62 158 PRO A CA 1
ATOM 1169 C C . PRO A 1 158 ? 11.662 -14.436 -17.639 1.00 89.62 158 PRO A C 1
ATOM 1171 O O . PRO A 1 158 ? 11.583 -13.344 -17.085 1.00 89.62 158 PRO A O 1
ATOM 1174 N N . ARG A 1 159 ? 10.565 -15.121 -17.997 1.00 86.56 159 ARG A N 1
ATOM 1175 C CA . ARG A 1 159 ? 9.194 -14.613 -17.767 1.00 86.56 159 ARG A CA 1
ATOM 1176 C C . ARG A 1 159 ? 8.864 -14.435 -16.278 1.00 86.56 159 ARG A C 1
ATOM 1178 O O . ARG A 1 159 ? 8.141 -13.514 -15.924 1.00 86.56 159 ARG A O 1
ATOM 1185 N N . SER A 1 160 ? 9.403 -15.302 -15.427 1.00 87.19 160 SER A N 1
ATOM 1186 C CA . SER A 1 160 ? 9.303 -15.238 -13.967 1.00 87.19 160 SER A CA 1
ATOM 1187 C C . SER A 1 160 ? 10.678 -14.897 -13.389 1.00 87.19 160 SER A C 1
ATOM 1189 O O . SER A 1 160 ? 11.403 -15.776 -12.916 1.00 87.19 160 SER A O 1
ATOM 1191 N N . ALA A 1 161 ? 11.090 -13.637 -13.532 1.00 88.06 161 ALA A N 1
ATOM 1192 C CA . ALA A 1 161 ? 12.397 -13.185 -13.061 1.00 88.06 161 ALA A CA 1
ATOM 1193 C C . ALA A 1 161 ? 12.459 -12.973 -11.547 1.00 88.06 161 ALA A C 1
ATOM 1195 O O . ALA A 1 161 ? 13.560 -12.908 -11.010 1.00 88.06 161 ALA A O 1
ATOM 1196 N N . LEU A 1 162 ? 11.316 -12.875 -10.870 1.00 91.00 162 LEU A N 1
ATOM 1197 C CA . LEU A 1 162 ? 11.245 -12.670 -9.430 1.00 91.00 162 LEU A CA 1
ATOM 1198 C C . LEU A 1 162 ? 10.756 -13.954 -8.772 1.00 91.00 162 LEU A C 1
ATOM 1200 O O . LEU A 1 162 ? 9.723 -14.499 -9.164 1.00 91.00 162 LEU A O 1
ATOM 1204 N N . VAL A 1 163 ? 11.495 -14.438 -7.783 1.00 90.88 163 VAL A N 1
ATOM 1205 C CA . VAL A 1 163 ? 11.057 -15.533 -6.918 1.00 90.88 163 VAL A CA 1
ATOM 1206 C C . VAL A 1 163 ? 11.044 -15.021 -5.495 1.00 90.88 163 VAL A C 1
ATOM 1208 O O . VAL A 1 163 ? 12.018 -14.445 -5.023 1.00 90.88 163 VAL A O 1
ATOM 1211 N N . GLU A 1 164 ? 9.906 -15.177 -4.843 1.00 89.94 164 GLU A N 1
ATOM 1212 C CA . GLU A 1 164 ? 9.708 -14.756 -3.465 1.00 89.94 164 GLU A CA 1
ATOM 1213 C C . GLU A 1 164 ? 10.002 -15.895 -2.501 1.00 89.94 164 GLU A C 1
ATOM 1215 O O . GLU A 1 164 ? 9.682 -17.054 -2.774 1.00 89.94 164 GLU A O 1
ATOM 1220 N N . ASP A 1 165 ? 10.577 -15.539 -1.360 1.00 88.12 165 ASP A N 1
ATOM 1221 C CA . ASP A 1 165 ? 10.594 -16.409 -0.198 1.00 88.12 165 ASP A CA 1
ATOM 1222 C C . ASP A 1 165 ? 9.270 -16.243 0.553 1.00 88.12 165 ASP A C 1
ATOM 1224 O O . ASP A 1 165 ? 8.925 -15.136 0.983 1.00 88.12 165 ASP A O 1
ATOM 1228 N N . ARG A 1 166 ? 8.493 -17.325 0.652 1.00 87.38 166 ARG A N 1
ATOM 1229 C CA . ARG A 1 166 ? 7.184 -17.283 1.306 1.00 87.38 166 ARG A CA 1
ATOM 1230 C C . ARG A 1 166 ? 7.375 -17.322 2.808 1.00 87.38 166 ARG A C 1
ATOM 1232 O O . ARG A 1 166 ? 7.935 -18.268 3.354 1.00 87.38 166 ARG A O 1
ATOM 1239 N N . SER A 1 167 ? 6.845 -16.309 3.469 1.00 88.06 167 SER A N 1
ATOM 1240 C CA . SER A 1 167 ? 6.824 -16.220 4.923 1.00 88.06 167 SER A CA 1
ATOM 1241 C C . SER A 1 167 ? 5.390 -16.294 5.434 1.00 88.06 167 SER A C 1
ATOM 1243 O O . SER A 1 167 ? 4.441 -16.028 4.696 1.00 88.06 167 SER A O 1
ATOM 1245 N N . TRP A 1 168 ? 5.222 -16.671 6.698 1.00 90.12 168 TRP A N 1
ATOM 1246 C CA . TRP A 1 168 ? 3.931 -16.611 7.373 1.00 90.12 168 TRP A CA 1
ATOM 1247 C C . TRP A 1 168 ? 4.037 -15.687 8.583 1.00 90.12 168 TRP A C 1
ATOM 1249 O O . TRP A 1 168 ? 5.076 -15.635 9.242 1.00 90.12 168 TRP A O 1
ATOM 1259 N N . SER A 1 169 ? 2.969 -14.948 8.868 1.00 87.88 169 SER A N 1
ATOM 1260 C CA . SER A 1 169 ? 2.874 -14.077 10.040 1.00 87.88 169 SER A CA 1
ATOM 1261 C C . SER A 1 169 ? 1.537 -14.287 10.743 1.00 87.88 169 SER A C 1
ATOM 1263 O O . SER A 1 169 ? 0.499 -14.512 10.113 1.00 87.88 169 SER A O 1
ATOM 1265 N N . ARG A 1 170 ? 1.574 -14.244 12.076 1.00 89.62 170 ARG A N 1
ATOM 1266 C CA . ARG A 1 170 ? 0.400 -14.349 12.935 1.00 89.62 170 ARG A CA 1
ATOM 1267 C C . ARG A 1 170 ? 0.212 -13.032 13.665 1.00 89.62 170 ARG A C 1
ATOM 1269 O O . ARG A 1 170 ? 1.049 -12.660 14.479 1.00 89.62 170 ARG A O 1
ATOM 1276 N N . ILE A 1 171 ? -0.927 -12.397 13.427 1.00 90.81 171 ILE A N 1
ATOM 1277 C CA . ILE A 1 171 ? -1.187 -11.030 13.867 1.00 90.81 171 ILE A CA 1
ATOM 1278 C C . ILE A 1 171 ? -2.622 -10.884 14.358 1.00 90.81 171 ILE A C 1
ATOM 1280 O O . ILE A 1 171 ? -3.537 -11.532 13.847 1.00 90.81 171 ILE A O 1
ATOM 1284 N N . VAL A 1 172 ? -2.834 -10.036 15.359 1.00 88.25 172 VAL A N 1
ATOM 1285 C CA . VAL A 1 172 ? -4.176 -9.675 15.819 1.00 88.25 172 VAL A CA 1
ATOM 1286 C C . VAL A 1 172 ? -4.785 -8.657 14.853 1.00 88.25 172 VAL A C 1
ATOM 1288 O O . VAL A 1 172 ? -4.100 -7.771 14.342 1.00 88.25 172 VAL A O 1
ATOM 1291 N N . ALA A 1 173 ? -6.080 -8.790 14.566 1.00 88.44 173 ALA A N 1
ATOM 1292 C CA . ALA A 1 173 ? -6.775 -7.913 13.633 1.00 88.44 173 ALA A CA 1
ATOM 1293 C C . ALA A 1 173 ? -6.562 -6.433 14.002 1.00 88.44 173 ALA A C 1
ATOM 1295 O O . ALA A 1 173 ? -6.766 -6.010 15.136 1.00 88.44 173 ALA A O 1
ATOM 1296 N N . GLY A 1 174 ? -6.147 -5.634 13.026 1.00 85.75 174 GLY A N 1
ATOM 1297 C CA . GLY A 1 174 ? -5.887 -4.203 13.110 1.00 85.75 174 GLY A CA 1
ATOM 1298 C C . GLY A 1 174 ? -4.720 -3.762 14.000 1.00 85.75 174 GLY A C 1
ATOM 1299 O O . GLY A 1 174 ? -4.578 -2.557 14.212 1.00 85.75 174 GLY A O 1
ATOM 1300 N N . ASP A 1 175 ? -3.877 -4.686 14.460 1.00 88.06 175 ASP A N 1
ATOM 1301 C CA . ASP A 1 175 ? -2.526 -4.344 14.904 1.00 88.06 175 ASP A CA 1
ATOM 1302 C C . ASP A 1 175 ? -1.632 -4.071 13.688 1.00 88.06 175 ASP A C 1
ATOM 1304 O O . ASP A 1 175 ? -1.889 -4.525 12.570 1.00 88.06 175 ASP A O 1
ATOM 1308 N N . LYS A 1 176 ? -0.583 -3.274 13.887 1.00 91.88 176 LYS A N 1
ATOM 1309 C CA . LYS A 1 176 ? 0.370 -2.930 12.832 1.00 91.88 176 LYS A CA 1
ATOM 1310 C C . LYS A 1 176 ? 1.611 -3.796 12.965 1.00 91.88 176 LYS A C 1
ATOM 1312 O O . LYS A 1 176 ? 2.314 -3.708 13.967 1.00 91.88 176 LYS A O 1
ATOM 1317 N N . GLU A 1 177 ? 1.932 -4.541 11.916 1.00 92.50 177 GLU A N 1
ATOM 1318 C CA . GLU A 1 177 ? 3.147 -5.350 11.851 1.00 92.50 177 GLU A CA 1
ATOM 1319 C C . GLU A 1 177 ? 4.006 -4.939 10.663 1.00 92.50 177 GLU A C 1
ATOM 1321 O O . GLU A 1 177 ? 3.549 -4.319 9.697 1.00 92.50 177 GLU A O 1
ATOM 1326 N N . THR A 1 178 ? 5.298 -5.225 10.778 1.00 93.56 178 THR A N 1
ATOM 1327 C CA . THR A 1 178 ? 6.266 -5.032 9.709 1.00 93.56 178 THR A CA 1
ATOM 1328 C C . THR A 1 178 ? 7.013 -6.336 9.484 1.00 93.56 178 THR A C 1
ATOM 1330 O O . THR A 1 178 ? 7.732 -6.792 10.368 1.00 93.56 178 THR A O 1
ATOM 1333 N N . ALA A 1 179 ? 6.847 -6.913 8.298 1.00 92.50 179 ALA A N 1
ATOM 1334 C CA . ALA A 1 179 ? 7.528 -8.127 7.873 1.00 92.50 179 ALA A CA 1
ATOM 1335 C C . ALA A 1 179 ? 8.571 -7.789 6.807 1.00 92.50 179 ALA A C 1
ATOM 1337 O O . ALA A 1 179 ? 8.377 -6.889 5.988 1.00 92.50 179 ALA A O 1
ATOM 1338 N N . LYS A 1 180 ? 9.679 -8.525 6.805 1.00 92.81 180 LYS A N 1
ATOM 1339 C CA . LYS A 1 180 ? 10.702 -8.429 5.765 1.00 92.81 180 LYS A CA 1
ATOM 1340 C C . LYS A 1 180 ? 10.744 -9.736 5.004 1.00 92.81 180 LYS A C 1
ATOM 1342 O O . LYS A 1 180 ? 10.803 -10.796 5.620 1.00 92.81 180 LYS A O 1
ATOM 1347 N N . PHE A 1 181 ? 10.737 -9.656 3.682 1.00 91.44 181 PHE A N 1
ATOM 1348 C CA . PHE A 1 181 ? 10.861 -10.824 2.823 1.00 91.44 181 PHE A CA 1
ATOM 1349 C C . PHE A 1 181 ? 11.914 -10.576 1.749 1.00 91.44 181 PHE A C 1
ATOM 1351 O O . PHE A 1 181 ? 12.227 -9.434 1.395 1.00 91.44 181 PHE A O 1
ATOM 1358 N N . LYS A 1 182 ? 12.500 -11.668 1.261 1.00 92.75 182 LYS A N 1
ATOM 1359 C CA . LYS A 1 182 ? 13.543 -11.632 0.239 1.00 92.75 182 LYS A CA 1
ATOM 1360 C C . LYS A 1 182 ? 12.946 -12.010 -1.107 1.00 92.75 182 LYS A C 1
ATOM 1362 O O . LYS A 1 182 ? 12.196 -12.977 -1.218 1.00 92.75 182 LYS A O 1
ATOM 1367 N N . VAL A 1 183 ? 13.309 -11.246 -2.129 1.00 93.31 183 VAL A N 1
ATOM 1368 C CA . VAL A 1 183 ? 12.997 -11.536 -3.527 1.00 93.31 183 VAL A CA 1
ATOM 1369 C C . VAL A 1 183 ? 14.296 -11.817 -4.259 1.00 93.31 183 VAL A C 1
ATOM 1371 O O . VAL A 1 183 ? 15.161 -10.949 -4.376 1.00 93.31 183 VAL A O 1
ATOM 1374 N N . GLU A 1 184 ? 14.429 -13.040 -4.751 1.00 94.06 184 GLU A N 1
ATOM 1375 C CA . GLU A 1 184 ? 15.533 -13.462 -5.600 1.00 94.06 184 GLU A CA 1
ATOM 1376 C C . GLU A 1 184 ? 15.277 -13.001 -7.040 1.00 94.06 184 GLU A C 1
ATOM 1378 O O . GLU A 1 184 ? 14.247 -13.317 -7.648 1.00 94.06 184 GLU A O 1
ATOM 1383 N N . VAL A 1 185 ? 16.232 -12.262 -7.607 1.00 94.00 185 VAL A N 1
ATOM 1384 C CA . VAL A 1 185 ? 16.183 -11.813 -9.000 1.00 94.00 185 VAL A CA 1
ATOM 1385 C C . VAL A 1 185 ? 16.936 -12.804 -9.882 1.00 94.00 185 VAL A C 1
ATOM 1387 O O . VAL A 1 185 ? 18.159 -12.788 -9.952 1.00 94.00 185 VAL A O 1
ATOM 1390 N N . LYS A 1 186 ? 16.211 -13.634 -10.635 1.00 93.75 186 LYS A N 1
ATOM 1391 C CA . LYS A 1 186 ? 16.779 -14.638 -11.558 1.00 93.75 186 LYS A CA 1
ATOM 1392 C C . LYS A 1 186 ? 17.284 -14.066 -12.885 1.00 93.75 186 LYS A C 1
ATOM 1394 O O . LYS A 1 186 ? 17.796 -14.812 -13.718 1.00 93.75 186 LYS A O 1
ATOM 1399 N N . ALA A 1 187 ? 17.125 -12.766 -13.122 1.00 92.25 187 ALA A N 1
ATOM 1400 C CA . ALA A 1 187 ? 17.615 -12.126 -14.337 1.00 92.25 187 ALA A CA 1
ATOM 1401 C C . ALA A 1 187 ? 19.155 -12.075 -14.366 1.00 92.25 187 ALA A C 1
ATOM 1403 O O . ALA A 1 187 ? 19.807 -11.699 -13.391 1.00 92.25 187 ALA A O 1
ATOM 1404 N N . ASP A 1 188 ? 19.736 -12.386 -15.528 1.00 92.25 188 ASP A N 1
ATOM 1405 C CA . ASP A 1 188 ? 21.183 -12.294 -15.794 1.00 92.25 188 ASP A CA 1
ATOM 1406 C C . ASP A 1 188 ? 21.660 -10.842 -16.025 1.00 92.25 188 ASP A C 1
ATOM 1408 O O . ASP A 1 188 ? 22.826 -10.599 -16.335 1.00 92.25 188 ASP A O 1
ATOM 1412 N N . MET A 1 189 ? 20.756 -9.868 -15.940 1.00 91.19 189 MET A N 1
ATOM 1413 C CA . MET A 1 189 ? 21.012 -8.454 -16.199 1.00 91.19 189 MET A CA 1
ATOM 1414 C C . MET A 1 189 ? 20.238 -7.588 -15.197 1.00 91.19 189 MET A C 1
ATOM 1416 O O . MET A 1 189 ? 19.232 -8.057 -14.664 1.00 91.19 189 MET A O 1
ATOM 1420 N N . PRO A 1 190 ? 20.675 -6.340 -14.937 1.00 92.38 190 PRO A N 1
ATOM 1421 C CA . PRO A 1 190 ? 19.939 -5.440 -14.058 1.00 92.38 190 PRO A CA 1
ATOM 1422 C C . PRO A 1 190 ? 18.550 -5.142 -14.628 1.00 92.38 190 PRO A C 1
ATOM 1424 O O . PRO A 1 190 ? 18.390 -4.947 -15.839 1.00 92.38 190 PRO A O 1
ATOM 1427 N N . ILE A 1 191 ? 17.566 -5.093 -13.735 1.00 94.25 191 ILE A N 1
ATOM 1428 C CA . ILE A 1 191 ? 16.172 -4.771 -14.045 1.00 94.25 191 ILE A CA 1
ATOM 1429 C C . ILE A 1 191 ? 15.734 -3.566 -13.218 1.00 94.25 191 ILE A C 1
ATOM 1431 O O . ILE A 1 191 ? 16.249 -3.328 -12.127 1.00 94.25 191 ILE A O 1
ATOM 1435 N N . LEU A 1 192 ? 14.778 -2.806 -13.738 1.00 94.19 192 LEU A N 1
ATOM 1436 C CA . LEU A 1 192 ? 14.120 -1.737 -12.994 1.00 94.19 192 LEU A CA 1
ATOM 1437 C C . LEU A 1 192 ? 12.799 -2.290 -12.476 1.00 94.19 192 LEU A C 1
ATOM 1439 O O . LEU A 1 192 ? 11.932 -2.619 -13.277 1.00 94.19 192 LEU A O 1
ATOM 1443 N N . LEU A 1 193 ? 12.664 -2.419 -11.162 1.00 94.88 193 LEU A N 1
ATOM 1444 C CA . LEU A 1 193 ? 11.527 -3.025 -10.482 1.00 94.88 193 LEU A CA 1
ATOM 1445 C C . LEU A 1 193 ? 10.649 -1.950 -9.837 1.00 94.88 193 LEU A C 1
ATOM 1447 O O . LEU A 1 193 ? 11.150 -1.061 -9.148 1.00 94.88 193 LEU A O 1
ATOM 1451 N N . ALA A 1 194 ? 9.338 -2.083 -9.997 1.00 95.25 194 ALA A N 1
ATOM 1452 C CA . ALA A 1 194 ? 8.334 -1.380 -9.217 1.00 95.25 194 ALA A CA 1
ATOM 1453 C C . ALA A 1 194 ? 7.345 -2.375 -8.606 1.00 95.25 194 ALA A C 1
ATOM 1455 O O . ALA A 1 194 ? 6.972 -3.372 -9.230 1.00 95.25 194 ALA A O 1
ATOM 1456 N N . LEU A 1 195 ? 6.922 -2.086 -7.381 1.00 94.56 195 LEU A N 1
ATOM 1457 C CA . LEU A 1 195 ? 6.029 -2.918 -6.587 1.00 94.56 195 LEU A CA 1
ATOM 1458 C C . LEU A 1 195 ? 4.813 -2.096 -6.170 1.00 94.56 195 LEU A C 1
ATOM 1460 O O . LEU A 1 195 ? 4.957 -0.980 -5.669 1.00 94.56 195 LEU A O 1
ATOM 1464 N N . GLU A 1 196 ? 3.626 -2.665 -6.347 1.00 94.75 196 GLU A N 1
ATOM 1465 C CA . GLU A 1 196 ? 2.363 -2.073 -5.916 1.00 94.75 196 GLU A CA 1
ATOM 1466 C C . GLU A 1 196 ? 1.569 -3.086 -5.075 1.00 94.75 196 GLU A C 1
ATOM 1468 O O . GLU A 1 196 ? 1.366 -4.227 -5.510 1.00 94.75 196 GLU A O 1
ATOM 1473 N N . PRO A 1 197 ? 1.117 -2.715 -3.864 1.00 93.81 197 PRO A N 1
ATOM 1474 C CA . PRO A 1 197 ? 0.260 -3.582 -3.072 1.00 93.81 197 PRO A CA 1
ATOM 1475 C C . PRO A 1 197 ? -1.133 -3.670 -3.700 1.00 93.81 197 PRO A C 1
ATOM 1477 O O . PRO A 1 197 ? -1.701 -2.669 -4.129 1.00 93.81 197 PRO A O 1
ATOM 1480 N N . THR A 1 198 ? -1.728 -4.863 -3.704 1.00 91.00 198 THR A N 1
ATOM 1481 C CA . THR A 1 198 ? -3.121 -5.034 -4.163 1.00 91.00 198 THR A CA 1
ATOM 1482 C C . THR A 1 198 ? -4.120 -4.431 -3.169 1.00 91.00 198 THR A C 1
ATOM 1484 O O . THR A 1 198 ? -5.223 -4.036 -3.541 1.00 91.00 198 THR A O 1
ATOM 1487 N N . ASN A 1 199 ? -3.726 -4.341 -1.899 1.00 90.50 199 ASN A N 1
ATOM 1488 C CA . ASN A 1 199 ? -4.563 -3.902 -0.795 1.00 90.50 199 ASN A CA 1
ATOM 1489 C C . ASN A 1 199 ? -4.088 -2.550 -0.247 1.00 90.50 199 ASN A C 1
ATOM 1491 O O . ASN A 1 199 ? -2.908 -2.370 0.039 1.00 90.50 199 ASN A O 1
ATOM 1495 N N . SER A 1 200 ? -5.020 -1.621 -0.023 1.00 88.81 200 SER A N 1
ATOM 1496 C CA . SER A 1 200 ? -4.729 -0.260 0.463 1.00 88.81 200 SER A CA 1
ATOM 1497 C C . SER A 1 200 ? -4.184 -0.200 1.896 1.00 88.81 200 SER A C 1
ATOM 1499 O O . SER A 1 200 ? -3.523 0.769 2.265 1.00 88.81 200 SER A O 1
ATOM 1501 N N . TRP A 1 201 ? -4.436 -1.232 2.704 1.00 90.00 201 TRP A N 1
ATOM 1502 C CA . TRP A 1 201 ? -3.942 -1.356 4.080 1.00 90.00 201 TRP A CA 1
ATOM 1503 C C . TRP A 1 201 ? -2.508 -1.916 4.170 1.00 90.00 201 TRP A C 1
ATOM 1505 O O . TRP A 1 201 ? -2.001 -2.139 5.271 1.00 90.00 201 TRP A O 1
ATOM 1515 N N . VAL A 1 202 ? -1.841 -2.116 3.027 1.00 93.19 202 VAL A N 1
ATOM 1516 C CA . VAL A 1 202 ? -0.458 -2.595 2.920 1.00 93.19 202 VAL A CA 1
ATOM 1517 C C . VAL A 1 202 ? 0.432 -1.484 2.360 1.00 93.19 202 VAL A C 1
ATOM 1519 O O . VAL A 1 202 ? 0.104 -0.845 1.363 1.00 93.19 202 VAL A O 1
ATOM 1522 N N . LYS A 1 203 ? 1.586 -1.263 2.987 1.00 93.75 203 LYS A N 1
ATOM 1523 C CA . LYS A 1 203 ? 2.633 -0.330 2.552 1.00 93.75 203 LYS A CA 1
ATOM 1524 C C . LYS A 1 203 ? 3.934 -1.091 2.329 1.00 93.75 203 LYS A C 1
ATOM 1526 O O . LYS A 1 203 ? 4.226 -2.031 3.062 1.00 93.75 203 LYS A O 1
ATOM 1531 N N . ILE A 1 204 ? 4.707 -0.684 1.327 1.00 94.81 204 ILE A N 1
ATOM 1532 C CA . ILE A 1 204 ? 5.921 -1.385 0.891 1.00 94.81 204 ILE A CA 1
ATOM 1533 C C . ILE A 1 204 ? 7.080 -0.397 0.828 1.00 94.81 204 ILE A C 1
ATOM 1535 O O . ILE A 1 204 ? 6.911 0.719 0.333 1.00 94.81 204 ILE A O 1
ATOM 1539 N N . ASP A 1 205 ? 8.251 -0.839 1.273 1.00 93.44 205 ASP A N 1
ATOM 1540 C CA . ASP A 1 205 ? 9.509 -0.114 1.155 1.00 93.44 205 ASP A CA 1
ATOM 1541 C C . ASP A 1 205 ? 10.661 -1.079 0.793 1.00 93.44 205 ASP A C 1
ATOM 1543 O O . ASP A 1 205 ? 10.894 -2.041 1.532 1.00 93.44 205 ASP A O 1
ATOM 1547 N N . PRO A 1 206 ? 11.384 -0.886 -0.329 1.00 92.88 206 PRO A N 1
ATOM 1548 C CA . PRO A 1 206 ? 11.202 0.160 -1.338 1.00 92.88 206 PRO A CA 1
ATOM 1549 C C . PRO A 1 206 ? 10.102 -0.173 -2.360 1.00 92.88 206 PRO A C 1
ATOM 1551 O O . PRO A 1 206 ? 10.006 -1.293 -2.857 1.00 92.88 206 PRO A O 1
ATOM 1554 N N . ALA A 1 207 ? 9.311 0.829 -2.761 1.00 91.56 207 ALA A N 1
ATOM 1555 C CA . ALA A 1 207 ? 8.319 0.680 -3.838 1.00 91.56 207 ALA A CA 1
ATOM 1556 C C . ALA A 1 207 ? 8.950 0.615 -5.244 1.00 91.56 207 ALA A C 1
ATOM 1558 O O . ALA A 1 207 ? 8.347 0.095 -6.182 1.00 91.56 207 ALA A O 1
ATOM 1559 N N . LYS A 1 208 ? 10.164 1.157 -5.407 1.00 92.44 208 LYS A N 1
ATOM 1560 C CA . LYS A 1 208 ? 10.955 1.096 -6.643 1.00 92.44 208 LYS A CA 1
ATOM 1561 C C . LYS A 1 208 ? 12.388 0.713 -6.311 1.00 92.44 208 LYS A C 1
ATOM 1563 O O . LYS A 1 208 ? 12.989 1.306 -5.422 1.00 92.44 208 LYS A O 1
ATOM 1568 N N . ALA A 1 209 ? 12.943 -0.232 -7.054 1.00 91.56 209 ALA A N 1
ATOM 1569 C CA . ALA A 1 209 ? 14.307 -0.701 -6.873 1.00 91.56 209 ALA A CA 1
ATOM 1570 C C . ALA A 1 209 ? 14.965 -0.984 -8.227 1.00 91.56 209 ALA A C 1
ATOM 1572 O O . ALA A 1 209 ? 14.293 -1.289 -9.207 1.00 91.56 209 ALA A O 1
ATOM 1573 N N . ALA A 1 210 ? 16.292 -0.912 -8.282 1.00 89.62 210 ALA A N 1
ATOM 1574 C CA . ALA A 1 210 ? 17.075 -1.295 -9.455 1.00 89.62 210 ALA A CA 1
ATOM 1575 C C . ALA A 1 210 ? 18.057 -2.413 -9.070 1.00 89.62 210 ALA A C 1
ATOM 1577 O O . ALA A 1 210 ? 19.253 -2.148 -8.928 1.00 89.62 210 ALA A O 1
ATOM 1578 N N . PRO A 1 211 ? 17.564 -3.638 -8.798 1.00 89.94 211 PRO A N 1
ATOM 1579 C CA . PRO A 1 211 ? 18.421 -4.734 -8.372 1.00 89.94 211 PRO A CA 1
ATOM 1580 C C . PRO A 1 211 ? 19.416 -5.142 -9.467 1.00 89.94 211 PRO A C 1
ATOM 1582 O O . PRO A 1 211 ? 19.132 -5.097 -10.670 1.00 89.94 211 PRO A O 1
ATOM 1585 N N . THR A 1 212 ? 20.598 -5.567 -9.027 1.00 89.12 212 THR A N 1
ATOM 1586 C CA . THR A 1 212 ? 21.664 -6.075 -9.896 1.00 89.12 212 THR A CA 1
ATOM 1587 C C . THR A 1 212 ? 21.335 -7.500 -10.364 1.00 89.12 212 THR A C 1
ATOM 1589 O O . THR A 1 212 ? 20.483 -8.186 -9.800 1.00 89.12 212 THR A O 1
ATOM 1592 N N . ALA A 1 213 ? 22.005 -7.971 -11.417 1.00 88.69 213 ALA A N 1
ATOM 1593 C CA . ALA A 1 213 ? 21.859 -9.346 -11.891 1.00 88.69 213 ALA A CA 1
ATOM 1594 C C . ALA A 1 213 ? 22.113 -10.362 -10.761 1.00 88.69 213 ALA A C 1
ATOM 1596 O O . ALA A 1 213 ? 23.116 -10.245 -10.055 1.00 88.69 213 ALA A O 1
ATOM 1597 N N . LYS A 1 214 ? 21.231 -11.361 -10.618 1.00 88.31 214 LYS A N 1
ATOM 1598 C CA . LYS A 1 214 ? 21.342 -12.442 -9.613 1.00 88.31 214 LYS A CA 1
ATOM 1599 C C . LYS A 1 214 ? 21.505 -11.964 -8.168 1.00 88.31 214 LYS A C 1
ATOM 1601 O O . LYS A 1 214 ? 22.191 -12.603 -7.375 1.00 88.31 214 LYS A O 1
ATOM 1606 N N . SER A 1 215 ? 20.898 -10.830 -7.826 1.00 91.56 215 SER A N 1
ATOM 1607 C CA . SER A 1 215 ? 20.892 -10.318 -6.455 1.00 91.56 215 SER A CA 1
ATOM 1608 C C . SER A 1 215 ? 19.620 -10.697 -5.701 1.00 91.56 215 SER A C 1
ATOM 1610 O O . SER A 1 215 ? 18.562 -10.878 -6.305 1.00 91.56 215 SER A O 1
ATOM 1612 N N . ASN A 1 216 ? 19.720 -10.725 -4.375 1.00 91.94 216 ASN A N 1
ATOM 1613 C CA . ASN A 1 216 ? 18.565 -10.769 -3.488 1.00 91.94 216 ASN A CA 1
ATOM 1614 C C . ASN A 1 216 ? 18.182 -9.345 -3.091 1.00 91.94 216 ASN A C 1
ATOM 1616 O O . ASN A 1 216 ? 19.038 -8.568 -2.667 1.00 91.94 216 ASN A O 1
ATOM 1620 N N . LEU A 1 217 ? 16.902 -9.019 -3.218 1.00 91.81 217 LEU A N 1
ATOM 1621 C CA . LEU A 1 217 ? 16.329 -7.761 -2.768 1.00 91.81 217 LEU A CA 1
ATOM 1622 C C . LEU A 1 217 ? 15.539 -8.011 -1.484 1.00 91.81 217 LEU A C 1
ATOM 1624 O O . LEU A 1 217 ? 14.649 -8.857 -1.462 1.00 91.81 217 LEU A O 1
ATOM 1628 N N . GLU A 1 218 ? 15.858 -7.281 -0.422 1.00 93.25 218 GLU A N 1
ATOM 1629 C CA . GLU A 1 218 ? 15.066 -7.288 0.808 1.00 93.25 218 GLU A CA 1
ATOM 1630 C C . GLU A 1 218 ? 13.993 -6.203 0.717 1.00 93.25 218 GLU A C 1
ATOM 1632 O O . GLU A 1 218 ? 14.294 -5.044 0.426 1.00 93.25 218 GLU A O 1
ATOM 1637 N N . ILE A 1 219 ? 12.739 -6.590 0.935 1.00 93.75 219 ILE A N 1
ATOM 1638 C CA . ILE A 1 219 ? 11.586 -5.695 0.877 1.00 93.75 219 ILE A CA 1
ATOM 1639 C C . ILE A 1 219 ? 10.891 -5.736 2.230 1.00 93.75 219 ILE A C 1
ATOM 1641 O O . ILE A 1 219 ? 10.617 -6.803 2.781 1.00 93.75 219 ILE A O 1
ATOM 1645 N N . THR A 1 220 ? 10.591 -4.555 2.753 1.00 94.19 220 THR A N 1
ATOM 1646 C CA . THR A 1 220 ? 9.856 -4.373 3.997 1.00 94.19 220 THR A CA 1
ATOM 1647 C C . THR A 1 220 ? 8.391 -4.088 3.680 1.00 94.19 220 THR A C 1
ATOM 1649 O O . THR A 1 220 ? 8.075 -3.175 2.919 1.00 94.19 220 THR A O 1
ATOM 1652 N N . VAL A 1 221 ? 7.486 -4.866 4.269 1.00 94.00 221 VAL A N 1
ATOM 1653 C CA . VAL A 1 221 ? 6.035 -4.689 4.160 1.00 94.00 221 VAL A CA 1
ATOM 1654 C C . VAL A 1 221 ? 5.494 -4.305 5.518 1.00 94.00 221 VAL A C 1
ATOM 1656 O O . VAL A 1 221 ? 5.664 -5.037 6.487 1.00 94.00 221 VAL A O 1
ATOM 1659 N N . THR A 1 222 ? 4.798 -3.181 5.581 1.00 94.00 222 THR A N 1
ATOM 1660 C CA . THR A 1 222 ? 4.070 -2.744 6.767 1.00 94.00 222 THR A CA 1
ATOM 1661 C C . THR A 1 222 ? 2.581 -2.851 6.496 1.00 94.00 222 THR A C 1
ATOM 1663 O O . THR A 1 222 ? 2.092 -2.281 5.521 1.00 94.00 222 THR A O 1
ATOM 1666 N N . PHE A 1 223 ? 1.843 -3.544 7.354 1.00 93.31 223 PHE A N 1
ATOM 1667 C CA . PHE A 1 223 ? 0.429 -3.812 7.119 1.00 93.31 223 PHE A CA 1
ATOM 1668 C C . PHE A 1 223 ? -0.394 -3.787 8.410 1.00 93.31 223 PHE A C 1
ATOM 1670 O O . PHE A 1 223 ? 0.126 -3.989 9.507 1.00 93.31 223 PHE A O 1
ATOM 1677 N N . THR A 1 224 ? -1.688 -3.503 8.255 1.00 91.75 224 THR A N 1
ATOM 1678 C CA . THR A 1 224 ? -2.684 -3.482 9.336 1.00 91.75 224 THR A CA 1
ATOM 1679 C C . THR A 1 224 ? -3.928 -4.237 8.859 1.00 91.75 224 THR A C 1
ATOM 1681 O O . THR A 1 224 ? -4.752 -3.659 8.149 1.00 91.75 224 THR A O 1
ATOM 1684 N N . PRO A 1 225 ? -4.037 -5.543 9.145 1.00 89.44 225 PRO A N 1
ATOM 1685 C CA . PRO A 1 225 ? -5.035 -6.400 8.524 1.00 89.44 225 PRO A CA 1
ATOM 1686 C C . PRO A 1 225 ? -6.414 -6.162 9.129 1.00 89.44 225 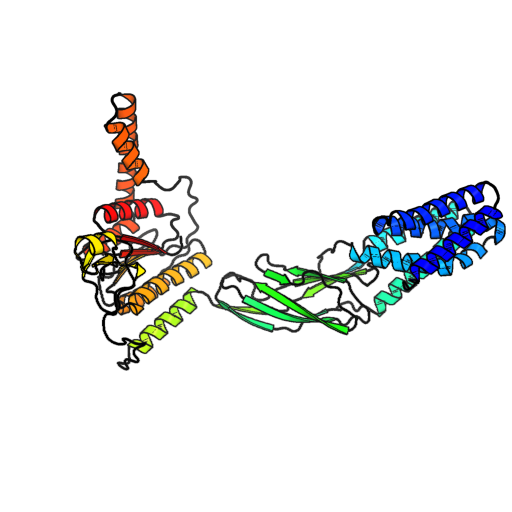PRO A C 1
ATOM 1688 O O . PRO A 1 225 ? -6.560 -6.021 10.341 1.00 89.44 225 PRO A O 1
ATOM 1691 N N . LEU A 1 226 ? -7.439 -6.163 8.284 1.00 87.38 226 LEU A N 1
ATOM 1692 C CA . LEU A 1 226 ? -8.834 -6.147 8.724 1.00 87.38 226 LEU A CA 1
ATOM 1693 C C . LEU A 1 226 ? -9.269 -7.556 9.141 1.00 87.38 226 LEU A C 1
ATOM 1695 O O . LEU A 1 226 ? -8.689 -8.538 8.681 1.00 87.38 226 LEU A O 1
ATOM 1699 N N . LEU A 1 227 ? -10.320 -7.673 9.956 1.00 84.25 227 LEU A N 1
ATOM 1700 C CA . LEU A 1 227 ? -10.827 -8.977 10.407 1.00 84.25 227 LEU A CA 1
ATOM 1701 C C . LEU A 1 227 ? -11.224 -9.892 9.230 1.00 84.25 227 LEU A C 1
ATOM 1703 O O . LEU A 1 227 ? -10.971 -11.092 9.266 1.00 84.25 227 LEU A O 1
ATOM 1707 N N . ALA A 1 228 ? -11.796 -9.309 8.173 1.00 75.00 228 ALA A N 1
ATOM 1708 C CA . ALA A 1 228 ? -12.155 -9.983 6.922 1.00 75.00 228 ALA A CA 1
ATOM 1709 C C . ALA A 1 228 ? -11.104 -9.786 5.807 1.00 75.00 228 ALA A C 1
ATOM 1711 O O . ALA A 1 228 ? -11.419 -9.862 4.619 1.00 75.00 228 ALA A O 1
ATOM 1712 N N . GLY A 1 229 ? -9.861 -9.458 6.172 1.00 68.94 229 GLY A N 1
ATOM 1713 C CA . GLY A 1 229 ? -8.777 -9.262 5.216 1.00 68.94 229 GLY A CA 1
ATOM 1714 C C . GLY A 1 229 ? -8.398 -10.561 4.491 1.00 68.94 229 GLY A C 1
ATOM 1715 O O . GLY A 1 229 ? -8.585 -11.650 5.037 1.00 68.94 229 GLY A O 1
ATOM 1716 N N . PRO A 1 230 ? -7.851 -10.480 3.265 1.00 78.06 230 PRO A N 1
ATOM 1717 C CA . PRO A 1 230 ? -7.313 -11.652 2.592 1.00 78.06 230 PRO A CA 1
ATOM 1718 C C . PRO A 1 230 ? -6.196 -12.275 3.428 1.00 78.06 230 PRO A C 1
ATOM 1720 O O . PRO A 1 230 ? -5.350 -11.576 3.986 1.00 78.06 230 PRO A O 1
ATOM 1723 N N . THR A 1 231 ? -6.173 -13.604 3.457 1.00 83.94 231 THR A N 1
ATOM 1724 C CA . THR A 1 231 ? -5.139 -14.371 4.154 1.00 83.94 231 THR A CA 1
ATOM 1725 C C . THR A 1 231 ? -3.782 -14.252 3.481 1.00 83.94 231 THR A C 1
ATOM 1727 O O . THR A 1 231 ? -2.790 -14.558 4.110 1.00 83.94 231 THR A O 1
ATOM 1730 N N . ASN A 1 232 ? -3.699 -13.810 2.225 1.00 89.94 232 ASN A N 1
ATOM 1731 C CA . ASN A 1 232 ? -2.435 -13.750 1.495 1.00 89.94 232 ASN A CA 1
ATOM 1732 C C . ASN A 1 232 ? -2.226 -12.322 0.990 1.00 89.94 232 ASN A C 1
ATOM 1734 O O . ASN A 1 232 ? -3.084 -11.779 0.285 1.00 89.94 232 ASN A O 1
ATOM 1738 N N . ILE A 1 233 ? -1.084 -11.716 1.314 1.00 90.44 233 ILE A N 1
ATOM 1739 C CA . ILE A 1 233 ? -0.722 -10.406 0.770 1.00 90.44 233 ILE A CA 1
ATOM 1740 C C . ILE A 1 233 ? -0.248 -10.597 -0.667 1.00 90.44 233 ILE A C 1
ATOM 1742 O O . ILE A 1 233 ? 0.743 -11.280 -0.910 1.00 90.44 233 ILE A O 1
ATOM 1746 N N . GLN A 1 234 ? -0.938 -9.962 -1.616 1.00 93.00 234 GLN A N 1
ATOM 1747 C CA . GLN A 1 234 ? -0.555 -9.970 -3.027 1.00 93.00 234 GLN A CA 1
ATOM 1748 C C . GLN A 1 234 ? 0.101 -8.652 -3.434 1.00 93.00 234 GLN A C 1
ATOM 1750 O O . GLN A 1 234 ? -0.491 -7.575 -3.294 1.00 93.00 234 GLN A O 1
ATOM 1755 N N . LEU A 1 235 ? 1.296 -8.742 -4.011 1.00 93.69 235 LEU A N 1
ATOM 1756 C CA . LEU A 1 235 ? 2.033 -7.621 -4.580 1.00 93.69 235 LEU A CA 1
ATOM 1757 C C . LEU A 1 235 ? 2.083 -7.755 -6.101 1.00 93.69 235 LEU A C 1
ATOM 1759 O O . LEU A 1 235 ? 2.492 -8.783 -6.638 1.00 93.69 235 LEU A O 1
ATOM 1763 N N . LYS A 1 236 ? 1.698 -6.700 -6.813 1.00 95.00 236 LYS A N 1
ATOM 1764 C CA . LYS A 1 236 ? 1.914 -6.604 -8.254 1.00 95.00 236 LYS A CA 1
ATOM 1765 C C . LYS A 1 236 ? 3.320 -6.074 -8.483 1.00 95.00 236 LYS A C 1
ATOM 1767 O O . LYS A 1 236 ? 3.649 -4.963 -8.078 1.00 95.00 236 LYS A O 1
ATOM 1772 N N . ALA A 1 237 ? 4.148 -6.874 -9.132 1.00 94.88 237 ALA A N 1
ATOM 1773 C CA . ALA A 1 237 ? 5.482 -6.496 -9.551 1.00 94.88 237 ALA A CA 1
ATOM 1774 C C . ALA A 1 237 ? 5.476 -6.191 -11.048 1.00 94.88 237 ALA A C 1
ATOM 1776 O O . ALA A 1 237 ? 5.121 -7.045 -11.860 1.00 94.88 237 ALA A O 1
ATOM 1777 N N . ALA A 1 238 ? 5.901 -4.987 -11.409 1.00 95.31 238 ALA A N 1
ATOM 1778 C CA . ALA A 1 238 ? 6.150 -4.588 -12.785 1.00 95.31 238 ALA A CA 1
ATOM 1779 C C . ALA A 1 238 ? 7.640 -4.293 -12.923 1.00 95.31 238 ALA A C 1
ATOM 1781 O O . ALA A 1 238 ? 8.202 -3.545 -12.121 1.00 95.31 238 ALA A O 1
ATOM 1782 N N . TYR A 1 239 ? 8.301 -4.875 -13.918 1.00 94.62 239 TYR A N 1
ATOM 1783 C CA . TYR A 1 239 ? 9.711 -4.594 -14.156 1.00 94.62 239 TYR A CA 1
ATOM 1784 C C . TYR A 1 239 ? 10.045 -4.395 -15.628 1.00 94.62 239 TYR A C 1
ATOM 1786 O O . TYR A 1 239 ? 9.505 -5.061 -16.516 1.00 94.62 239 TYR A O 1
ATOM 1794 N N . PHE A 1 240 ? 10.975 -3.473 -15.861 1.00 94.31 240 PHE A N 1
ATOM 1795 C CA . PHE A 1 240 ? 11.578 -3.210 -17.158 1.00 94.31 240 PHE A CA 1
ATOM 1796 C C . PHE A 1 240 ? 12.968 -3.836 -17.236 1.00 94.31 240 PHE A C 1
ATOM 1798 O O . PHE A 1 240 ? 13.693 -3.928 -16.240 1.00 94.31 240 PHE A O 1
ATOM 1805 N N . ASP A 1 241 ? 13.377 -4.218 -18.443 1.00 93.75 241 ASP A N 1
ATOM 1806 C CA . ASP A 1 241 ? 14.788 -4.473 -18.714 1.00 93.75 241 ASP A CA 1
ATOM 1807 C C . ASP A 1 241 ? 15.617 -3.181 -18.586 1.00 93.75 241 ASP A C 1
ATOM 1809 O O . ASP A 1 241 ? 15.076 -2.073 -18.556 1.00 93.75 241 ASP A O 1
ATOM 1813 N N . SER A 1 242 ? 16.946 -3.302 -18.557 1.00 91.62 242 SER A N 1
ATOM 1814 C CA . SER A 1 242 ? 17.848 -2.154 -18.380 1.00 91.62 242 SER A CA 1
ATOM 1815 C C . SER A 1 242 ? 17.696 -1.036 -19.423 1.00 91.62 242 SER A C 1
ATOM 1817 O O . SER A 1 242 ? 18.205 0.061 -19.203 1.00 91.62 242 SER A O 1
ATOM 1819 N N . ARG A 1 243 ? 17.016 -1.292 -20.549 1.00 93.69 243 ARG A N 1
ATOM 1820 C CA . ARG A 1 243 ? 16.760 -0.335 -21.638 1.00 93.69 243 ARG A CA 1
ATOM 1821 C C . ARG A 1 243 ? 15.287 0.021 -21.805 1.00 93.69 243 ARG A C 1
ATOM 1823 O O . ARG A 1 243 ? 14.964 0.816 -22.683 1.00 93.69 243 ARG A O 1
ATOM 1830 N N . GLY A 1 244 ? 14.395 -0.534 -20.983 1.00 94.00 244 GLY A N 1
ATOM 1831 C CA . GLY A 1 244 ? 12.971 -0.203 -21.008 1.00 94.00 244 GLY A CA 1
ATOM 1832 C C . GLY A 1 244 ? 12.277 -0.553 -22.324 1.00 94.00 244 GLY A C 1
ATOM 1833 O O . GLY A 1 244 ? 11.373 0.166 -22.750 1.00 94.00 244 GLY A O 1
ATOM 1834 N N . LEU A 1 245 ? 12.709 -1.618 -23.000 1.00 95.00 245 LEU A N 1
ATOM 1835 C CA . LEU A 1 245 ? 12.100 -2.117 -24.236 1.00 95.00 245 LEU A CA 1
ATOM 1836 C C . LEU A 1 245 ? 10.950 -3.087 -23.944 1.00 95.00 245 LEU A C 1
ATOM 1838 O O . LEU A 1 245 ? 9.950 -3.126 -24.664 1.00 95.00 245 LEU A O 1
ATOM 1842 N N . ILE A 1 246 ? 11.091 -3.875 -22.884 1.00 95.12 246 ILE A N 1
ATOM 1843 C CA . ILE A 1 246 ? 10.160 -4.925 -22.498 1.00 95.12 246 ILE A CA 1
ATOM 1844 C C . ILE A 1 246 ? 9.728 -4.697 -21.059 1.00 95.12 246 ILE A C 1
ATOM 1846 O O . ILE A 1 246 ? 10.551 -4.576 -20.156 1.00 95.12 246 ILE A O 1
ATOM 1850 N N . GLU A 1 247 ? 8.418 -4.718 -20.864 1.00 94.94 247 GLU A N 1
ATOM 1851 C CA . GLU A 1 247 ? 7.776 -4.717 -19.561 1.00 94.94 247 GLU A CA 1
ATOM 1852 C C . GLU A 1 247 ? 7.300 -6.129 -19.234 1.00 94.94 247 GLU A C 1
ATOM 1854 O O . GLU A 1 247 ? 6.716 -6.813 -20.082 1.00 94.94 247 GLU A O 1
ATOM 1859 N N . THR A 1 248 ? 7.550 -6.580 -18.011 1.00 94.31 248 THR A N 1
ATOM 1860 C CA . THR A 1 248 ? 7.012 -7.847 -17.521 1.00 94.31 248 THR A CA 1
ATOM 1861 C C . THR A 1 248 ? 6.299 -7.622 -16.202 1.00 94.31 248 THR A C 1
ATOM 1863 O O . THR A 1 248 ? 6.855 -7.037 -15.275 1.00 94.31 248 THR A O 1
ATOM 1866 N N . ASN A 1 249 ? 5.063 -8.104 -16.141 1.00 94.62 249 ASN A N 1
ATOM 1867 C CA . ASN A 1 249 ? 4.227 -8.064 -14.955 1.00 94.62 249 ASN A CA 1
ATOM 1868 C C . ASN A 1 249 ? 4.158 -9.444 -14.306 1.00 94.62 249 ASN A C 1
ATOM 1870 O O . ASN A 1 249 ? 3.993 -10.454 -14.995 1.00 94.62 249 ASN A O 1
ATOM 1874 N N . GLN A 1 250 ? 4.245 -9.481 -12.983 1.00 94.44 250 GLN A N 1
ATOM 1875 C CA . GLN A 1 250 ? 4.175 -10.688 -12.170 1.00 94.44 250 GLN A CA 1
ATOM 1876 C C . GLN A 1 250 ? 3.395 -10.393 -10.885 1.00 94.44 250 GLN A C 1
ATOM 1878 O O . GLN A 1 250 ? 3.488 -9.302 -10.334 1.00 94.44 250 GLN A O 1
ATOM 1883 N N . VAL A 1 251 ? 2.621 -11.365 -10.405 1.00 93.81 251 VAL A N 1
ATOM 1884 C CA . VAL A 1 251 ? 1.986 -11.291 -9.083 1.00 93.81 251 VAL A CA 1
ATOM 1885 C C . VAL A 1 251 ? 2.825 -12.105 -8.108 1.00 93.81 251 VAL A C 1
ATOM 1887 O O . VAL A 1 251 ? 3.209 -13.235 -8.412 1.00 93.81 251 VAL A O 1
ATOM 1890 N N . LEU A 1 252 ? 3.124 -11.495 -6.971 1.00 93.12 252 LEU A N 1
ATOM 1891 C CA . LEU A 1 252 ? 3.886 -12.039 -5.859 1.00 93.12 252 LEU A CA 1
ATOM 1892 C C . LEU A 1 252 ? 2.933 -12.240 -4.666 1.00 93.12 252 LEU A C 1
ATOM 1894 O O . LEU A 1 252 ? 2.078 -11.397 -4.408 1.00 93.12 252 LEU A O 1
ATOM 1898 N N . THR A 1 253 ? 3.067 -13.358 -3.964 1.00 93.25 253 THR A N 1
ATOM 1899 C CA . THR A 1 253 ? 2.380 -13.775 -2.732 1.00 93.25 253 THR A CA 1
ATOM 1900 C C . THR A 1 253 ? 3.388 -14.003 -1.588 1.00 93.25 253 THR A C 1
ATOM 1902 O O . THR A 1 253 ? 3.548 -15.133 -1.124 1.00 93.25 253 THR A O 1
ATOM 1905 N N . PRO A 1 254 ? 4.119 -12.969 -1.132 1.00 91.75 254 PRO A N 1
ATOM 1906 C CA . PRO A 1 254 ? 5.264 -13.168 -0.239 1.00 91.75 254 PRO A CA 1
ATOM 1907 C C . PRO A 1 254 ? 4.898 -13.517 1.209 1.00 91.75 254 PRO A C 1
ATOM 1909 O O . PRO A 1 254 ? 5.754 -14.004 1.952 1.00 91.75 254 PRO A O 1
ATOM 1912 N N . LEU A 1 255 ? 3.665 -13.225 1.633 1.00 91.31 255 LEU A N 1
ATOM 1913 C CA . LEU A 1 255 ? 3.254 -13.358 3.027 1.00 91.31 255 LEU A CA 1
ATOM 1914 C C . LEU A 1 255 ? 1.858 -13.968 3.158 1.00 91.31 255 LEU A C 1
ATOM 1916 O O . LEU A 1 255 ? 0.880 -13.400 2.660 1.00 91.31 255 LEU A O 1
ATOM 1920 N N . ASP A 1 256 ? 1.792 -15.064 3.909 1.00 91.44 256 ASP A N 1
ATOM 1921 C CA . ASP A 1 256 ? 0.555 -15.678 4.383 1.00 91.44 256 ASP A CA 1
ATOM 1922 C C . ASP A 1 256 ? 0.254 -15.193 5.815 1.00 91.44 256 ASP A C 1
ATOM 1924 O O . ASP A 1 256 ? 1.033 -15.368 6.753 1.00 91.44 256 ASP A O 1
ATOM 1928 N N . LEU A 1 257 ? -0.887 -14.541 5.982 1.00 90.31 257 LEU A N 1
ATOM 1929 C CA . LEU A 1 257 ? -1.395 -13.960 7.214 1.00 90.31 257 LEU A CA 1
ATOM 1930 C C . LEU A 1 257 ? -2.380 -14.898 7.905 1.00 90.31 257 LEU A C 1
ATOM 1932 O O . LEU A 1 257 ? -3.415 -15.279 7.354 1.00 90.31 257 LEU A O 1
ATOM 1936 N N . HIS A 1 258 ? -2.109 -15.167 9.177 1.00 90.62 258 HIS A N 1
ATOM 1937 C CA . HIS A 1 258 ? -3.062 -15.774 10.089 1.00 90.62 258 HIS A CA 1
ATOM 1938 C C . HIS A 1 258 ? -3.599 -14.718 11.060 1.00 90.62 258 HIS A C 1
ATOM 1940 O O . HIS A 1 258 ? -2.953 -14.376 12.055 1.00 90.62 258 HIS A O 1
ATOM 1946 N N . ILE A 1 259 ? -4.784 -14.192 10.748 1.00 90.06 259 ILE A N 1
ATOM 1947 C CA . ILE A 1 259 ? -5.406 -13.087 11.483 1.00 90.06 259 ILE A CA 1
ATOM 1948 C C . ILE A 1 259 ? -6.173 -13.639 12.691 1.00 90.06 259 ILE A C 1
ATOM 1950 O O . ILE A 1 259 ? -7.085 -14.454 12.547 1.00 90.06 259 ILE A O 1
ATOM 1954 N N . ILE A 1 260 ? -5.815 -13.185 13.893 1.00 90.25 260 ILE A N 1
ATOM 1955 C CA . ILE A 1 260 ? -6.519 -13.501 15.138 1.00 90.25 260 ILE A CA 1
ATOM 1956 C C . ILE A 1 260 ? -7.546 -12.392 15.426 1.00 90.25 260 ILE A C 1
ATOM 1958 O O . ILE A 1 260 ? -7.152 -11.232 15.542 1.00 90.25 260 ILE A O 1
ATOM 1962 N N . PRO A 1 261 ? -8.841 -12.709 15.599 1.00 91.50 261 PRO A N 1
ATOM 1963 C CA . PRO A 1 261 ? -9.838 -11.736 16.050 1.00 91.50 261 PRO A CA 1
ATOM 1964 C C . PRO A 1 261 ? -9.473 -11.127 17.411 1.00 91.50 261 PRO A C 1
ATOM 1966 O O . PRO A 1 261 ? -9.024 -11.850 18.309 1.00 91.50 261 PRO A O 1
ATOM 1969 N N . ARG A 1 262 ? -9.695 -9.821 17.598 1.00 91.38 262 ARG A N 1
ATOM 1970 C CA . ARG A 1 262 ? -9.363 -9.123 18.853 1.00 91.38 262 ARG A CA 1
ATOM 1971 C C . ARG A 1 262 ? -10.151 -9.696 20.019 1.00 91.38 262 ARG A C 1
ATOM 1973 O O . ARG A 1 262 ? -9.587 -9.935 21.084 1.00 91.38 262 ARG A O 1
ATOM 1980 N N . ALA A 1 263 ? -11.434 -9.973 19.804 1.00 91.69 263 ALA A N 1
ATOM 1981 C CA . ALA A 1 263 ? -12.318 -10.530 20.815 1.00 91.69 263 ALA A CA 1
ATOM 1982 C C . ALA A 1 263 ? -11.818 -11.889 21.315 1.00 91.69 263 ALA A C 1
ATOM 1984 O O . ALA A 1 263 ? -11.820 -12.138 22.517 1.00 91.69 263 ALA A O 1
ATOM 1985 N N . LYS A 1 264 ? -11.305 -12.744 20.416 1.00 92.06 264 LYS A N 1
ATOM 1986 C CA . LYS A 1 264 ? -10.715 -14.038 20.802 1.00 92.06 264 LYS A CA 1
ATOM 1987 C C . LYS A 1 264 ? -9.458 -13.866 21.647 1.00 92.06 264 LYS A C 1
ATOM 1989 O O . LYS A 1 264 ? -9.251 -14.626 22.589 1.00 92.06 264 LYS A O 1
ATOM 1994 N N . TYR A 1 265 ? -8.628 -12.876 21.325 1.00 91.56 265 TYR A N 1
ATOM 1995 C CA . TYR A 1 265 ? -7.453 -12.560 22.132 1.00 91.56 265 TYR A CA 1
ATOM 1996 C C . TYR A 1 265 ? -7.842 -12.045 23.529 1.00 91.56 265 TYR A C 1
ATOM 1998 O O . TYR A 1 265 ? -7.317 -12.539 24.526 1.00 91.56 265 TYR A O 1
ATOM 2006 N N . ALA A 1 266 ? -8.815 -11.132 23.621 1.00 92.00 266 ALA A N 1
ATOM 2007 C CA . ALA A 1 266 ? -9.332 -10.641 24.901 1.00 92.00 266 ALA A CA 1
ATOM 2008 C C . ALA A 1 266 ? -9.989 -11.753 25.732 1.00 92.00 266 ALA A C 1
ATOM 2010 O O . ALA A 1 266 ? -9.730 -11.860 26.928 1.00 92.00 266 ALA A O 1
ATOM 2011 N N . GLN A 1 267 ? -10.777 -12.629 25.103 1.00 93.19 267 GLN A N 1
ATOM 2012 C CA . GLN A 1 267 ? -11.357 -13.804 25.753 1.00 93.19 267 GLN A CA 1
ATOM 2013 C C . GLN A 1 267 ? -10.272 -14.729 26.313 1.00 93.19 267 GLN A C 1
ATOM 2015 O O . GLN A 1 267 ? -10.375 -15.184 27.450 1.00 93.19 267 GLN A O 1
ATOM 2020 N N . TRP A 1 268 ? -9.212 -14.988 25.542 1.00 94.31 268 TRP A N 1
ATOM 2021 C CA . TRP A 1 268 ? -8.083 -15.787 26.012 1.00 94.31 268 TRP A CA 1
ATOM 2022 C C . TRP A 1 268 ? -7.385 -15.142 27.219 1.00 94.31 268 TRP A C 1
ATOM 2024 O O . TRP A 1 268 ? -7.113 -15.835 28.199 1.00 94.31 268 TRP A O 1
ATOM 2034 N N . LEU A 1 269 ? -7.147 -13.823 27.190 1.00 93.19 269 LEU A N 1
ATOM 2035 C CA . LEU A 1 269 ? -6.579 -13.085 28.325 1.00 93.19 269 LEU A CA 1
ATOM 2036 C C . LEU A 1 269 ? -7.472 -13.161 29.569 1.00 93.19 269 LEU A C 1
ATOM 2038 O O . LEU A 1 269 ? -6.973 -13.423 30.663 1.00 93.19 269 LEU A O 1
ATOM 2042 N N . ALA A 1 270 ? -8.780 -12.967 29.401 1.00 93.19 270 ALA A N 1
ATOM 2043 C CA . ALA A 1 270 ? -9.751 -13.029 30.485 1.00 93.19 270 ALA A CA 1
ATOM 2044 C C . ALA A 1 270 ? -9.816 -14.425 31.118 1.00 93.19 270 ALA A C 1
ATOM 2046 O O . ALA A 1 270 ? -9.740 -14.549 32.339 1.00 93.19 270 ALA A O 1
ATOM 2047 N N . ASN A 1 271 ? -9.871 -15.483 30.304 1.00 94.00 271 ASN A N 1
ATOM 2048 C CA . ASN A 1 271 ? -9.852 -16.862 30.796 1.00 94.00 271 ASN A CA 1
ATOM 2049 C C . ASN A 1 271 ? -8.558 -17.165 31.555 1.00 94.00 271 ASN A C 1
ATOM 2051 O O . ASN A 1 271 ? -8.604 -17.685 32.667 1.00 94.00 271 ASN A O 1
ATOM 2055 N N . LYS A 1 272 ? -7.408 -16.750 31.011 1.00 93.00 272 LYS A N 1
ATOM 2056 C CA . LYS A 1 272 ? -6.111 -16.918 31.675 1.00 93.00 272 LYS A CA 1
ATOM 2057 C C . LYS A 1 272 ? -6.060 -16.202 33.028 1.00 93.00 272 LYS A C 1
ATOM 2059 O O . LYS A 1 272 ? -5.534 -16.752 33.991 1.00 93.00 272 LYS A O 1
ATOM 2064 N N . PHE A 1 273 ? -6.623 -14.997 33.120 1.00 91.62 273 PHE A N 1
ATOM 2065 C CA . PHE A 1 273 ? -6.744 -14.274 34.386 1.00 91.62 273 PHE A CA 1
ATOM 2066 C C . PHE A 1 273 ? -7.636 -15.024 35.390 1.00 91.62 273 PHE A C 1
ATOM 2068 O O . PHE A 1 273 ? -7.267 -15.177 36.557 1.00 91.62 273 PHE A O 1
ATOM 2075 N N . LEU A 1 274 ? -8.788 -15.540 34.949 1.00 92.12 274 LEU A N 1
ATOM 2076 C CA . LEU A 1 274 ? -9.708 -16.302 35.799 1.00 92.12 274 LEU A CA 1
ATOM 2077 C C . LEU A 1 274 ? -9.084 -17.609 36.320 1.00 92.12 274 LEU A C 1
ATOM 2079 O O . LEU A 1 274 ? -9.254 -17.915 37.500 1.00 92.12 274 LEU A O 1
ATOM 2083 N N . GLU A 1 275 ? -8.324 -18.326 35.486 1.00 90.75 275 GLU A N 1
ATOM 2084 C CA . GLU A 1 275 ? -7.592 -19.556 35.843 1.00 90.75 275 GLU A CA 1
ATOM 2085 C C . GLU A 1 275 ? -6.467 -19.304 36.861 1.00 90.75 275 GLU A C 1
ATOM 2087 O O . GLU A 1 275 ? -6.299 -20.038 37.840 1.00 90.75 275 GLU A O 1
ATOM 2092 N N . GLN A 1 276 ? -5.687 -18.237 36.659 1.00 85.50 276 GLN A N 1
ATOM 2093 C CA . GLN A 1 276 ? -4.601 -17.874 37.575 1.00 85.50 276 GLN A CA 1
ATOM 2094 C C . GLN A 1 276 ? -5.133 -17.449 38.948 1.00 85.50 276 GLN A C 1
ATOM 2096 O O . GLN A 1 276 ? -4.504 -17.716 39.969 1.00 85.50 276 GLN A O 1
ATOM 2101 N N . THR A 1 277 ? -6.318 -16.840 38.985 1.00 76.56 277 THR A N 1
ATOM 2102 C CA . THR A 1 277 ? -6.958 -16.359 40.218 1.00 76.56 277 THR A CA 1
ATOM 2103 C C . THR A 1 277 ? -7.866 -17.398 40.889 1.00 76.56 277 THR A C 1
ATOM 2105 O O . THR A 1 277 ? -8.271 -17.204 42.034 1.00 76.56 277 THR A O 1
ATOM 2108 N N . SER A 1 278 ? -8.213 -18.514 40.232 1.00 66.44 278 SER A N 1
ATOM 2109 C CA . SER A 1 278 ? -9.053 -19.578 40.817 1.00 66.44 278 SER A CA 1
ATOM 2110 C C . SER A 1 278 ? -8.296 -20.534 41.735 1.00 66.44 278 SER A C 1
ATOM 2112 O O . SER A 1 278 ? -8.913 -21.181 42.574 1.00 66.44 278 SER A O 1
ATOM 2114 N N . SER A 1 279 ? -6.972 -20.625 41.607 1.00 55.16 279 SER A N 1
ATOM 2115 C CA . SER A 1 279 ? -6.196 -21.718 42.210 1.00 55.16 279 SER A CA 1
ATOM 2116 C C . SER A 1 279 ? -5.697 -21.455 43.638 1.00 55.16 279 SER A C 1
ATOM 2118 O O . SER A 1 279 ? -4.871 -22.217 44.128 1.00 55.16 279 SER A O 1
ATOM 2120 N N . GLY A 1 280 ? -6.115 -20.375 44.313 1.00 48.19 280 GLY A N 1
ATOM 2121 C CA . GLY A 1 280 ? -5.670 -20.036 45.682 1.00 48.19 280 GLY A CA 1
ATOM 2122 C C . GLY A 1 280 ? -4.163 -19.745 45.836 1.00 48.19 280 GLY A C 1
ATOM 2123 O O . GLY A 1 280 ? -3.728 -19.223 46.858 1.00 48.19 280 GLY A O 1
ATOM 2124 N N . SER A 1 281 ? -3.363 -20.022 44.806 1.00 40.56 281 SER A N 1
ATOM 2125 C CA . SER A 1 281 ? -1.961 -19.657 44.686 1.00 40.56 281 SER A CA 1
ATOM 2126 C C . SER A 1 281 ? -1.885 -18.195 44.274 1.00 40.56 281 SER A C 1
ATOM 2128 O O . SER A 1 281 ? -1.759 -17.866 43.095 1.00 40.56 281 SER A O 1
ATOM 2130 N N . GLY A 1 282 ? -1.976 -17.318 45.272 1.00 40.53 282 GLY A N 1
ATOM 2131 C CA . GLY A 1 282 ? -1.608 -15.916 45.161 1.00 40.53 282 GLY A CA 1
ATOM 2132 C C . GLY A 1 282 ? -0.135 -15.771 44.788 1.00 40.53 282 GLY A C 1
ATOM 2133 O O . GLY A 1 282 ? 0.691 -15.406 45.616 1.00 40.53 282 GLY A O 1
ATOM 2134 N N . LEU A 1 283 ? 0.199 -15.988 43.515 1.00 35.12 283 LEU A N 1
ATOM 2135 C CA . LEU A 1 283 ? 1.251 -15.212 42.880 1.00 35.12 283 LEU A CA 1
ATOM 2136 C C . LEU A 1 283 ? 0.663 -13.825 42.673 1.00 35.12 283 LEU A C 1
ATOM 2138 O O . LEU A 1 283 ? 0.134 -13.475 41.622 1.00 35.12 283 LEU A O 1
ATOM 2142 N N . LEU A 1 284 ? 0.731 -13.069 43.766 1.00 39.47 284 LEU A N 1
ATOM 2143 C CA . LEU A 1 284 ? 0.797 -11.627 43.771 1.00 39.47 284 LEU A CA 1
ATOM 2144 C C . LEU A 1 284 ? 1.649 -11.203 42.571 1.00 39.47 284 LEU A C 1
ATOM 2146 O O . LEU A 1 284 ? 2.879 -11.245 42.625 1.00 39.47 284 LEU A O 1
ATOM 2150 N N . LEU A 1 285 ? 1.003 -10.734 41.506 1.00 38.72 285 LEU A N 1
ATOM 2151 C CA . LEU A 1 285 ? 1.560 -9.644 40.720 1.00 38.72 285 LEU A CA 1
ATOM 2152 C C . LEU A 1 285 ? 1.659 -8.463 41.688 1.00 38.72 285 LEU A C 1
ATOM 2154 O O . LEU A 1 285 ? 0.780 -7.620 41.730 1.00 38.72 285 LEU A O 1
ATOM 2158 N N . SER A 1 286 ? 2.665 -8.500 42.565 1.00 34.66 286 SER A N 1
ATOM 2159 C CA . SER A 1 286 ? 3.012 -7.474 43.535 1.00 34.66 286 SER A CA 1
ATOM 2160 C C . SER A 1 286 ? 1.808 -6.679 44.075 1.00 34.66 286 SER A C 1
ATOM 2162 O O . SER A 1 286 ? 1.710 -5.478 43.822 1.00 34.66 286 SER A O 1
ATOM 2164 N N . ALA A 1 287 ? 0.986 -7.274 44.954 1.00 34.25 287 ALA A N 1
ATOM 2165 C CA . ALA A 1 287 ? 0.502 -6.486 46.097 1.00 34.25 287 ALA A CA 1
ATOM 2166 C C . ALA A 1 287 ? 1.697 -6.309 47.047 1.00 34.25 287 ALA A C 1
ATOM 2168 O O . ALA A 1 287 ? 1.819 -6.915 48.110 1.00 34.25 287 ALA A O 1
ATOM 2169 N N . GLY A 1 288 ? 2.668 -5.540 46.563 1.00 30.75 288 GLY A N 1
ATOM 2170 C CA . GLY A 1 288 ? 3.775 -5.051 47.343 1.00 30.75 288 GLY A CA 1
ATOM 2171 C C . GLY A 1 288 ? 3.233 -3.936 48.213 1.00 30.75 288 GLY A C 1
ATOM 2172 O O . GLY A 1 288 ? 2.959 -2.852 47.714 1.00 30.75 288 GLY A O 1
ATOM 2173 N N . SER A 1 289 ? 3.110 -4.237 49.503 1.00 30.80 289 SER A N 1
ATOM 2174 C CA . SER A 1 289 ? 3.413 -3.330 50.610 1.00 30.80 289 SER A CA 1
ATOM 2175 C C . SER A 1 289 ? 2.829 -1.911 50.530 1.00 30.80 289 SER A C 1
ATOM 2177 O O . SER A 1 289 ? 3.373 -1.041 49.847 1.00 30.80 289 SER A O 1
ATOM 2179 N N . ASN A 1 290 ? 1.846 -1.662 51.398 1.00 29.05 290 ASN A N 1
ATOM 2180 C CA . ASN A 1 290 ? 1.256 -0.364 51.724 1.00 29.05 290 ASN A CA 1
ATOM 2181 C C . ASN A 1 290 ? 0.479 0.308 50.580 1.00 29.05 290 ASN A C 1
ATOM 2183 O O . ASN A 1 290 ? 0.869 0.213 49.418 1.00 29.05 290 ASN A O 1
ATOM 2187 N N . PRO A 1 291 ? -0.596 1.058 50.888 1.00 35.19 291 PRO A N 1
ATOM 2188 C CA . PRO A 1 291 ? -1.196 1.972 49.930 1.00 35.19 291 PRO A CA 1
ATOM 2189 C C . PRO A 1 291 ? -0.193 3.106 49.683 1.00 35.19 291 PRO A C 1
ATOM 2191 O O . PRO A 1 291 ? -0.286 4.187 50.258 1.00 35.19 291 PRO A O 1
ATOM 2194 N N . LYS A 1 292 ? 0.831 2.856 48.861 1.00 32.31 292 LYS A N 1
ATOM 2195 C CA . LYS A 1 292 ? 1.610 3.928 48.253 1.00 32.31 292 LYS A CA 1
ATOM 2196 C C . LYS A 1 292 ? 0.622 4.736 47.428 1.00 32.31 292 LYS A C 1
ATOM 2198 O O . LYS A 1 292 ? 0.022 4.194 46.504 1.00 32.31 292 LYS A O 1
ATOM 2203 N N . GLY A 1 293 ? 0.453 5.986 47.857 1.00 36.31 293 GLY A N 1
ATOM 2204 C CA . GLY A 1 293 ? -0.433 7.022 47.341 1.00 36.31 293 GLY A CA 1
ATOM 2205 C C . GLY A 1 293 ? -1.076 6.706 46.000 1.00 36.31 293 GLY A C 1
ATOM 2206 O O . GLY A 1 293 ? -0.383 6.550 44.991 1.00 36.31 293 GLY A O 1
ATOM 2207 N N . ALA A 1 294 ? -2.410 6.658 46.027 1.00 41.16 294 ALA A N 1
ATOM 2208 C CA . ALA A 1 294 ? -3.272 6.714 44.861 1.00 41.16 294 ALA A CA 1
ATOM 2209 C C . ALA A 1 294 ? -2.604 7.527 43.744 1.00 41.16 294 ALA A C 1
ATOM 2211 O O . ALA A 1 294 ? -2.218 8.684 43.935 1.00 41.16 294 ALA A O 1
ATOM 2212 N N . LYS A 1 295 ? -2.421 6.902 42.576 1.00 44.78 295 LYS A N 1
ATOM 2213 C CA . LYS A 1 295 ? -2.054 7.624 41.357 1.00 44.78 295 LYS A CA 1
ATOM 2214 C C . LYS A 1 295 ? -3.049 8.783 41.225 1.00 44.78 295 LYS A C 1
ATOM 2216 O O . LYS A 1 295 ? -4.250 8.545 41.167 1.00 44.78 295 LYS A O 1
ATOM 2221 N N . GLY A 1 296 ? -2.515 10.004 41.309 1.00 41.62 296 GLY A N 1
ATOM 2222 C CA . GLY A 1 296 ? -3.264 11.227 41.593 1.00 41.62 296 GLY A CA 1
ATOM 2223 C C . GLY A 1 296 ? -4.547 11.369 40.786 1.00 41.62 296 GLY A C 1
ATOM 2224 O O . GLY A 1 296 ? -4.551 11.171 39.570 1.00 41.62 296 GLY A O 1
ATOM 2225 N N . GLY A 1 297 ? -5.619 11.711 41.493 1.00 49.53 297 GLY A N 1
ATOM 2226 C CA . GLY A 1 297 ? -6.874 12.100 40.880 1.00 49.53 297 GLY A CA 1
ATOM 2227 C C . GLY A 1 297 ? -6.765 13.390 40.080 1.00 49.53 297 GLY A C 1
ATOM 2228 O O . GLY A 1 297 ? -5.767 14.107 40.135 1.00 49.53 297 GLY A O 1
ATOM 2229 N N . VAL A 1 298 ? -7.815 13.677 39.318 1.00 54.09 298 VAL A N 1
ATOM 2230 C CA . VAL A 1 298 ? -7.906 14.893 38.496 1.00 54.09 298 VAL A CA 1
ATOM 2231 C C . VAL A 1 298 ? -8.575 16.033 39.276 1.00 54.09 298 VAL A C 1
ATOM 2233 O O . VAL A 1 298 ? -8.419 17.199 38.924 1.00 54.09 298 VAL A O 1
ATOM 2236 N N . GLU A 1 299 ? -9.283 15.713 40.362 1.00 54.38 299 GLU A N 1
ATOM 2237 C CA . GLU A 1 299 ? -10.050 16.674 41.151 1.00 54.38 299 GLU A CA 1
ATOM 2238 C C . GLU A 1 299 ? -9.334 17.000 42.461 1.00 54.38 299 GLU A C 1
ATOM 2240 O O . GLU A 1 299 ? -8.897 16.116 43.198 1.00 54.38 299 GLU A O 1
ATOM 2245 N N . TYR A 1 300 ? -9.180 18.295 42.729 1.00 70.19 300 TYR A N 1
ATOM 2246 C CA . TYR A 1 300 ? -8.601 18.797 43.969 1.00 70.19 300 TYR A CA 1
ATOM 2247 C C . TYR A 1 300 ? -9.554 18.507 45.135 1.00 70.19 300 TYR A C 1
ATOM 2249 O O . TYR A 1 300 ? -10.689 18.978 45.137 1.00 70.19 300 TYR A O 1
ATOM 2257 N N . TYR A 1 301 ? -9.084 17.740 46.114 1.00 67.00 301 TYR A N 1
ATOM 2258 C CA . TYR A 1 301 ? -9.851 17.339 47.293 1.00 67.00 301 TYR A CA 1
ATOM 2259 C C . TYR A 1 301 ? -9.589 18.264 48.481 1.00 67.00 301 TYR A C 1
ATOM 2261 O O . TYR A 1 301 ? -10.514 18.641 49.198 1.00 67.00 301 TYR A O 1
ATOM 2269 N N . GLY A 1 302 ? -8.332 18.657 48.685 1.00 81.56 302 GLY A N 1
ATOM 2270 C CA . GLY A 1 302 ? -7.951 19.498 49.809 1.00 81.56 302 GLY A CA 1
ATOM 2271 C C . GLY A 1 302 ? -6.445 19.598 49.989 1.00 81.56 302 GLY A C 1
ATOM 2272 O O . GLY A 1 302 ? -5.666 19.244 49.107 1.00 81.56 302 GLY A O 1
ATOM 2273 N N . ASN A 1 303 ? -6.040 20.091 51.151 1.00 86.62 303 ASN A N 1
ATOM 2274 C CA . ASN A 1 303 ? -4.645 20.252 51.534 1.00 86.62 303 ASN A CA 1
ATOM 2275 C C . ASN A 1 303 ? -4.370 19.430 52.790 1.00 86.62 303 ASN A C 1
ATOM 2277 O O . ASN A 1 303 ? -5.164 19.466 53.731 1.00 86.62 303 ASN A O 1
ATOM 2281 N N . ARG A 1 304 ? -3.227 18.744 52.834 1.00 88.88 304 ARG A N 1
ATOM 2282 C CA . ARG A 1 304 ? -2.758 18.056 54.044 1.00 88.88 304 ARG A CA 1
ATOM 2283 C C . ARG A 1 304 ? -1.268 18.301 54.298 1.00 88.88 304 ARG A C 1
ATOM 2285 O O . ARG A 1 304 ? -0.559 18.683 53.364 1.00 88.88 304 ARG A O 1
ATOM 2292 N N . PRO A 1 305 ? -0.764 18.031 55.516 1.00 90.31 305 PRO A N 1
ATOM 2293 C CA . PRO A 1 305 ? 0.670 18.033 55.784 1.00 90.31 305 PRO A CA 1
ATOM 2294 C C . PRO A 1 305 ? 1.411 17.009 54.913 1.00 90.31 305 PRO A C 1
ATOM 2296 O O . PRO A 1 305 ? 0.909 15.906 54.658 1.00 90.31 305 PRO A O 1
ATOM 2299 N N . TYR A 1 306 ? 2.608 17.381 54.470 1.00 90.50 306 TYR A N 1
ATOM 2300 C CA . TYR A 1 306 ? 3.514 16.535 53.700 1.00 90.50 306 TYR A CA 1
ATOM 2301 C C . TYR A 1 306 ? 3.868 15.257 54.463 1.00 90.50 306 TYR A C 1
ATOM 2303 O O . TYR A 1 306 ? 4.164 15.284 55.659 1.00 90.50 306 TYR A O 1
ATOM 2311 N N . GLN A 1 307 ? 3.880 14.135 53.749 1.00 87.31 307 GLN A N 1
ATOM 2312 C CA . GLN A 1 307 ? 4.370 12.855 54.238 1.00 87.31 307 GLN A CA 1
ATOM 2313 C C . GLN A 1 307 ? 5.532 12.376 53.369 1.00 87.31 307 GLN A C 1
ATOM 2315 O O . GLN A 1 307 ? 5.614 12.646 52.171 1.00 87.31 307 GLN A O 1
ATOM 2320 N N . VAL A 1 308 ? 6.452 11.635 53.985 1.00 83.25 308 VAL A N 1
ATOM 2321 C CA . VAL A 1 308 ? 7.628 11.097 53.295 1.00 83.25 308 VAL A CA 1
ATOM 2322 C C . VAL A 1 308 ? 7.176 10.157 52.170 1.00 83.25 308 VAL A C 1
ATOM 2324 O O . VAL A 1 308 ? 6.620 9.093 52.433 1.00 83.25 308 VAL A O 1
ATOM 2327 N N . GLY A 1 309 ? 7.430 10.553 50.917 1.00 75.50 309 GLY A N 1
ATOM 2328 C CA . GLY A 1 309 ? 7.020 9.822 49.711 1.00 75.50 309 GLY A CA 1
ATOM 2329 C C . GLY A 1 309 ? 6.044 10.576 48.801 1.00 75.50 309 GLY A C 1
ATOM 2330 O O . GLY A 1 309 ? 5.777 10.105 47.693 1.00 75.50 309 GLY A O 1
ATOM 2331 N N . ASP A 1 310 ? 5.543 11.738 49.229 1.00 77.19 310 ASP A N 1
ATOM 2332 C CA . ASP A 1 310 ? 4.742 12.619 48.379 1.00 77.19 310 ASP A CA 1
ATOM 2333 C C . ASP A 1 310 ? 5.578 13.227 47.244 1.00 77.19 310 ASP A C 1
ATOM 2335 O O . ASP A 1 310 ? 6.776 13.484 47.378 1.00 77.19 310 ASP A O 1
ATOM 2339 N N . LYS A 1 311 ? 4.944 13.460 46.091 1.00 79.44 311 LYS A N 1
ATOM 2340 C CA . LYS A 1 311 ? 5.621 14.040 44.927 1.00 79.44 311 LYS A CA 1
ATOM 2341 C C . LYS A 1 311 ? 5.802 15.538 45.129 1.00 79.44 311 LYS A C 1
ATOM 2343 O O . LYS A 1 311 ? 4.841 16.257 45.378 1.00 79.44 311 LYS A O 1
ATOM 2348 N N . GLU A 1 312 ? 7.008 16.025 44.871 1.00 82.69 312 GLU A N 1
ATOM 2349 C CA . GLU A 1 312 ? 7.358 17.448 44.984 1.00 82.69 312 GLU A CA 1
ATOM 2350 C C . GLU A 1 312 ? 6.468 18.360 44.123 1.00 82.69 312 GLU A C 1
ATOM 2352 O O . GLU A 1 312 ? 6.157 19.485 44.504 1.00 82.69 312 GLU A O 1
ATOM 2357 N N . ARG A 1 313 ? 5.995 17.857 42.975 1.00 83.62 313 ARG A N 1
ATOM 2358 C CA . ARG A 1 313 ? 5.097 18.595 42.071 1.00 83.62 313 ARG A CA 1
ATOM 2359 C C . ARG A 1 313 ? 3.717 18.896 42.675 1.00 83.62 313 ARG A C 1
ATOM 2361 O O . ARG A 1 313 ? 3.036 19.792 42.187 1.00 83.62 313 ARG A O 1
ATOM 2368 N N . ASP A 1 314 ? 3.300 18.120 43.676 1.00 83.38 314 ASP A N 1
ATOM 2369 C CA . ASP A 1 314 ? 1.975 18.205 44.290 1.00 83.38 314 ASP A CA 1
ATOM 2370 C C . ASP A 1 314 ? 1.999 19.120 45.541 1.00 83.38 314 ASP A C 1
ATOM 2372 O O . ASP A 1 314 ? 0.970 19.324 46.179 1.00 83.38 314 ASP A O 1
ATOM 2376 N N . ILE A 1 315 ? 3.147 19.728 45.878 1.00 90.31 315 ILE A N 1
ATOM 2377 C CA . ILE A 1 315 ? 3.289 20.687 46.987 1.00 90.31 315 ILE A CA 1
ATOM 2378 C C . ILE A 1 315 ? 2.556 21.999 46.659 1.00 90.31 315 ILE A C 1
ATOM 2380 O O . ILE A 1 315 ? 2.774 22.625 45.617 1.00 90.31 315 ILE A O 1
ATOM 2384 N N . ASP A 1 316 ? 1.698 22.458 47.573 1.00 89.56 316 ASP A N 1
ATOM 2385 C CA . ASP A 1 316 ? 1.111 23.795 47.511 1.00 89.56 316 ASP A CA 1
ATOM 2386 C C . ASP A 1 316 ? 2.068 24.811 48.138 1.00 89.56 316 ASP A C 1
ATOM 2388 O O . ASP A 1 316 ? 2.014 25.098 49.337 1.00 89.56 316 ASP A O 1
ATOM 2392 N N . TRP A 1 317 ? 2.949 25.380 47.315 1.00 90.25 317 TRP A N 1
ATOM 2393 C CA . TRP A 1 317 ? 3.933 26.367 47.767 1.00 90.25 317 TRP A CA 1
ATOM 2394 C C . TRP A 1 317 ? 3.304 27.587 48.446 1.00 90.25 317 TRP A C 1
ATOM 2396 O O . TRP A 1 317 ? 3.906 28.161 49.351 1.00 90.25 317 TRP A O 1
ATOM 2406 N N . ARG A 1 318 ? 2.080 27.971 48.061 1.00 89.81 318 ARG A N 1
ATOM 2407 C CA . ARG A 1 318 ? 1.404 29.144 48.626 1.00 89.81 318 ARG A CA 1
ATOM 2408 C C . ARG A 1 318 ? 0.912 28.875 50.046 1.00 89.81 318 ARG A C 1
ATOM 2410 O O . ARG A 1 318 ? 1.161 29.689 50.930 1.00 89.81 318 ARG A O 1
ATOM 2417 N N . HIS A 1 319 ? 0.244 27.744 50.268 1.00 84.94 319 HIS A N 1
ATOM 2418 C CA . HIS A 1 319 ? -0.199 27.351 51.610 1.00 84.94 319 HIS A CA 1
ATOM 2419 C C . HIS A 1 319 ? 0.973 26.964 52.509 1.00 84.94 319 HIS A C 1
ATOM 2421 O O . HIS A 1 319 ? 0.962 27.315 53.686 1.00 84.94 319 HIS A O 1
ATOM 2427 N N . SER A 1 320 ? 2.003 26.323 51.947 1.00 91.12 320 SER A N 1
ATOM 2428 C CA . SER A 1 320 ? 3.204 25.966 52.704 1.00 91.12 320 SER A CA 1
ATOM 2429 C C . SER A 1 320 ? 3.920 27.206 53.241 1.00 91.12 320 SER A C 1
ATOM 2431 O O . SER A 1 320 ? 4.321 27.252 54.399 1.00 91.12 320 SER A O 1
ATOM 2433 N N . TYR A 1 321 ? 4.010 28.263 52.427 1.00 90.88 321 TYR A N 1
ATOM 2434 C CA . TYR A 1 321 ? 4.575 29.541 52.855 1.00 90.88 321 TYR A CA 1
ATOM 2435 C C . TYR A 1 321 ? 3.744 30.226 53.952 1.00 90.88 321 TYR A C 1
ATOM 2437 O O . TYR A 1 321 ? 4.306 30.803 54.876 1.00 90.88 321 TYR A O 1
ATOM 2445 N N . MET A 1 322 ? 2.411 30.159 53.868 1.00 83.69 322 MET A N 1
ATOM 2446 C CA . MET A 1 322 ? 1.522 30.788 54.855 1.00 83.69 322 MET A CA 1
ATOM 2447 C C . MET A 1 322 ? 1.502 30.069 56.208 1.00 83.69 322 MET A C 1
ATOM 2449 O O . MET A 1 322 ? 1.323 30.726 57.229 1.00 83.69 322 MET A O 1
ATOM 2453 N N . LEU A 1 323 ? 1.649 28.743 56.214 1.00 87.00 323 LEU A N 1
ATOM 2454 C CA . LEU A 1 323 ? 1.533 27.919 57.420 1.00 87.00 323 LEU A CA 1
ATOM 2455 C C . LEU A 1 323 ? 2.889 27.550 58.040 1.00 87.00 323 LEU A C 1
ATOM 2457 O O . LEU A 1 323 ? 2.917 27.108 59.182 1.00 87.00 323 LEU A O 1
ATOM 2461 N N . GLY A 1 324 ? 4.002 27.742 57.323 1.00 88.31 324 GLY A N 1
ATOM 2462 C CA . GLY A 1 324 ? 5.347 27.391 57.796 1.00 88.31 324 GLY A CA 1
ATOM 2463 C C . GLY A 1 324 ? 5.668 25.892 57.743 1.00 88.31 324 GLY A C 1
ATOM 2464 O O . GLY A 1 324 ? 6.803 25.512 58.014 1.00 88.31 324 GLY A O 1
ATOM 2465 N N . ASP A 1 325 ? 4.703 25.070 57.331 1.00 91.50 325 ASP A N 1
ATOM 2466 C CA . ASP A 1 325 ? 4.827 23.624 57.161 1.00 91.50 325 ASP A CA 1
ATOM 2467 C C . ASP A 1 325 ? 4.671 23.242 55.687 1.00 91.50 325 ASP A C 1
ATOM 2469 O O . ASP A 1 325 ? 3.969 23.911 54.931 1.00 91.50 325 ASP A O 1
ATOM 2473 N N . LEU A 1 326 ? 5.296 22.146 55.251 1.00 91.19 326 LEU A N 1
ATOM 2474 C CA . LEU A 1 326 ? 5.091 21.633 53.894 1.00 91.19 326 LEU A CA 1
ATOM 2475 C C . LEU A 1 326 ? 3.669 21.077 53.758 1.00 91.19 326 LEU A C 1
ATOM 2477 O O . LEU A 1 326 ? 3.304 20.097 54.408 1.00 91.19 326 LEU A O 1
ATOM 2481 N N . ILE A 1 327 ? 2.882 21.693 52.880 1.00 91.25 327 ILE A N 1
ATOM 2482 C CA . ILE A 1 327 ? 1.500 21.328 52.575 1.00 91.25 327 ILE A CA 1
ATOM 2483 C C . ILE A 1 327 ? 1.428 20.762 51.159 1.00 91.25 327 ILE A C 1
ATOM 2485 O O . ILE A 1 327 ? 1.886 21.380 50.198 1.00 91.25 327 ILE A O 1
ATOM 2489 N N . VAL A 1 328 ? 0.814 19.592 51.019 1.00 90.81 328 VAL A N 1
ATOM 2490 C CA . VAL A 1 328 ? 0.619 18.896 49.742 1.00 90.81 328 VAL A CA 1
ATOM 2491 C C . VAL A 1 328 ? -0.850 18.974 49.346 1.00 90.81 328 VAL A C 1
ATOM 2493 O O . VAL A 1 328 ? -1.740 18.794 50.183 1.00 90.81 328 VAL A O 1
ATOM 2496 N N . LYS A 1 329 ? -1.102 19.239 48.061 1.00 87.62 329 LYS A N 1
ATOM 2497 C CA . LYS A 1 329 ? -2.431 19.156 47.456 1.00 87.62 329 LYS A CA 1
ATOM 2498 C C . LYS A 1 329 ? -2.835 17.694 47.386 1.00 87.62 329 LYS A C 1
ATOM 2500 O O . LYS A 1 329 ? -2.202 16.894 46.698 1.00 87.62 329 LYS A O 1
ATOM 2505 N N . GLU A 1 330 ? -3.914 17.348 48.067 1.00 75.25 330 GLU A N 1
ATOM 2506 C CA . GLU A 1 330 ? -4.581 16.082 47.836 1.00 75.25 330 GLU A CA 1
ATOM 2507 C C . GLU A 1 330 ? -5.486 16.212 46.626 1.00 75.25 330 GLU A C 1
ATOM 2509 O O . GLU A 1 330 ? -6.380 17.059 46.567 1.00 75.25 330 GLU A O 1
ATOM 2514 N N . PHE A 1 331 ? -5.265 15.328 45.668 1.00 64.25 331 PHE A N 1
ATOM 2515 C CA . PHE A 1 331 ? -6.207 15.093 44.596 1.00 64.25 331 PHE A CA 1
ATOM 2516 C C . PHE A 1 331 ? -7.008 13.848 44.953 1.00 64.25 331 PHE A C 1
ATOM 2518 O O . PHE A 1 331 ? -6.421 12.783 45.172 1.00 64.25 331 PHE A O 1
ATOM 2525 N N . SER A 1 332 ? -8.335 13.951 45.011 1.00 52.84 332 SER A N 1
ATOM 2526 C CA . SER A 1 332 ? -9.176 12.766 45.130 1.00 52.84 332 SER A CA 1
ATOM 2527 C C . SER A 1 332 ? -9.080 12.007 43.817 1.00 52.84 332 SER A C 1
ATOM 2529 O O . SER A 1 332 ? -9.629 12.428 42.798 1.00 52.84 332 SER A O 1
ATOM 2531 N N . GLY A 1 333 ? -8.371 10.877 43.827 1.00 46.88 333 GLY A N 1
ATOM 2532 C CA . GLY A 1 333 ? -8.672 9.815 42.872 1.00 46.88 333 GLY A CA 1
ATOM 2533 C C . GLY A 1 333 ? -10.143 9.443 43.028 1.00 46.88 333 GLY A C 1
ATOM 2534 O O . GLY A 1 333 ? -10.650 9.503 44.150 1.00 46.88 333 GLY A O 1
ATOM 2535 N N . ALA A 1 334 ? -10.814 9.092 41.926 1.00 46.47 334 ALA A N 1
ATOM 2536 C CA . ALA A 1 334 ? -12.132 8.461 41.973 1.00 46.47 334 ALA A CA 1
ATOM 2537 C C . ALA A 1 334 ? -12.084 7.388 43.068 1.00 46.47 334 ALA A C 1
ATOM 2539 O O . ALA A 1 334 ? -11.288 6.446 43.019 1.00 46.47 334 ALA A O 1
ATOM 2540 N N . ARG A 1 335 ? -12.785 7.659 44.160 1.00 41.34 335 ARG A N 1
ATOM 2541 C CA . ARG A 1 335 ? -12.478 7.106 45.470 1.00 41.34 335 ARG A CA 1
ATOM 2542 C C . ARG A 1 335 ? -13.057 5.706 45.537 1.00 41.34 335 ARG A C 1
ATOM 2544 O O . ARG A 1 335 ? -14.168 5.571 46.016 1.00 41.34 335 ARG A O 1
ATOM 2551 N N . GLY A 1 336 ? -12.353 4.685 45.039 1.00 51.16 336 GLY A N 1
ATOM 2552 C CA . GLY A 1 336 ? -12.820 3.291 45.119 1.00 51.16 336 GLY A CA 1
ATOM 2553 C C . GLY A 1 336 ? -14.279 3.123 44.678 1.00 51.16 336 GLY A C 1
ATOM 2554 O O . GLY A 1 336 ? -15.024 2.355 45.284 1.00 51.16 336 GLY A O 1
ATOM 2555 N N . GLU A 1 337 ? -14.710 3.917 43.696 1.00 65.00 337 GLU A N 1
ATOM 2556 C CA . GLU A 1 337 ? -16.081 3.893 43.222 1.00 65.00 337 GLU A CA 1
ATOM 2557 C C . GLU A 1 337 ? -16.269 2.605 42.438 1.00 65.00 337 GLU A C 1
ATOM 2559 O O . GLU A 1 337 ? -15.488 2.280 41.541 1.00 65.00 337 GLU A O 1
ATOM 2564 N N . ALA A 1 338 ? -17.299 1.858 42.814 1.00 79.38 338 ALA A N 1
ATOM 2565 C CA . ALA A 1 338 ? -17.778 0.734 42.039 1.00 79.38 338 ALA A CA 1
ATOM 2566 C C . ALA A 1 338 ? -17.864 1.095 40.542 1.00 79.38 338 ALA A C 1
ATOM 2568 O O . ALA A 1 338 ? -18.186 2.230 40.195 1.00 79.38 338 ALA A O 1
ATOM 2569 N N . GLY A 1 339 ? -17.578 0.148 39.654 1.00 88.25 339 GLY A N 1
ATOM 2570 C CA . GLY A 1 339 ? -17.678 0.353 38.208 1.00 88.25 339 GLY A CA 1
ATOM 2571 C C . GLY A 1 339 ? -18.979 -0.211 37.643 1.00 88.25 339 GLY A C 1
ATOM 2572 O O . GLY A 1 339 ? -19.341 -1.344 37.944 1.00 88.25 339 GLY A O 1
ATOM 2573 N N . LEU A 1 340 ? -19.672 0.525 36.779 1.00 92.38 340 LEU A N 1
ATOM 2574 C CA . LEU A 1 340 ? -20.780 -0.009 35.985 1.00 92.38 340 LEU A CA 1
ATOM 2575 C C . LEU A 1 340 ? -20.394 -0.030 34.510 1.00 92.38 340 LEU A C 1
ATOM 2577 O O . LEU A 1 340 ? -20.229 1.021 33.899 1.00 92.38 340 LEU 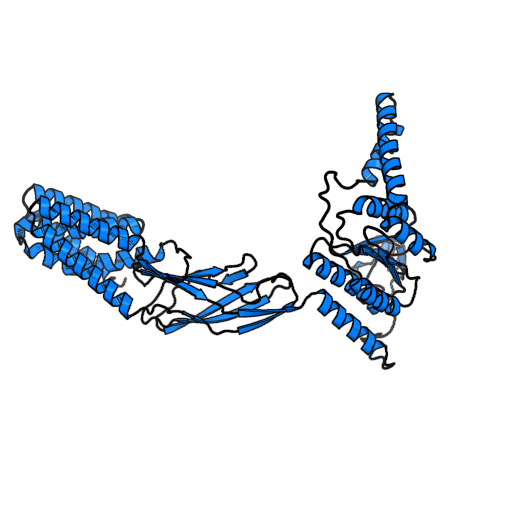A O 1
ATOM 2581 N N . ILE A 1 341 ? -20.302 -1.219 33.921 1.00 93.31 341 ILE A N 1
ATOM 2582 C CA . ILE A 1 341 ? -20.124 -1.369 32.478 1.00 93.31 341 ILE A CA 1
ATOM 2583 C C . ILE A 1 341 ? -21.495 -1.382 31.816 1.00 93.31 341 ILE A C 1
ATOM 2585 O O . ILE A 1 341 ? -22.342 -2.209 32.143 1.00 93.31 341 ILE A O 1
ATOM 2589 N N . VAL A 1 342 ? -21.705 -0.483 30.865 1.00 94.50 342 VAL A N 1
ATOM 2590 C CA . VAL A 1 342 ? -2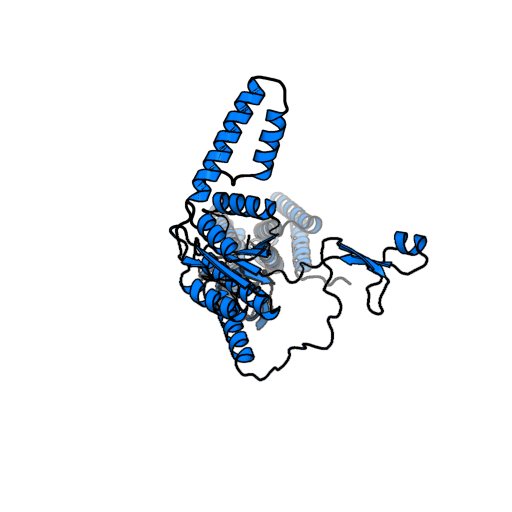2.924 -0.395 30.065 1.00 94.50 342 VAL A CA 1
ATOM 2591 C C . VAL A 1 342 ? -22.568 -0.727 28.632 1.00 94.50 342 VAL A C 1
ATOM 2593 O O . VAL A 1 342 ? -21.740 -0.036 28.045 1.00 94.50 342 VAL A O 1
ATOM 2596 N N . ALA A 1 343 ? -23.169 -1.777 28.080 1.00 94.31 343 ALA A N 1
ATOM 2597 C CA . ALA A 1 343 ? -22.831 -2.277 26.755 1.00 94.31 343 ALA A CA 1
ATOM 2598 C C . ALA A 1 343 ? -24.056 -2.346 25.842 1.00 94.31 343 ALA A C 1
ATOM 2600 O O . ALA A 1 343 ? -25.042 -3.011 26.169 1.00 94.31 343 ALA A O 1
ATOM 2601 N N . ASP A 1 344 ? -23.959 -1.703 24.684 1.00 93.56 344 ASP A N 1
ATOM 2602 C CA . ASP A 1 344 ? -24.831 -2.005 23.552 1.00 93.56 344 ASP A CA 1
ATOM 2603 C C . ASP A 1 344 ? -24.300 -3.275 22.878 1.00 93.56 344 ASP A C 1
ATOM 2605 O O . ASP A 1 344 ? -23.115 -3.373 22.592 1.00 93.56 344 ASP A O 1
ATOM 2609 N N . LEU A 1 345 ? -25.143 -4.278 22.664 1.00 93.62 345 LEU A N 1
ATOM 2610 C CA . LEU A 1 345 ? -24.780 -5.544 22.024 1.00 93.62 345 LEU A CA 1
ATOM 2611 C C . LEU A 1 345 ? -25.140 -5.568 20.538 1.00 93.62 345 LEU A C 1
ATOM 2613 O O . LEU A 1 345 ? -25.205 -6.644 19.937 1.00 93.62 345 LEU A O 1
ATOM 2617 N N . THR A 1 346 ? -25.398 -4.408 19.942 1.00 91.75 346 THR A N 1
ATOM 2618 C CA . THR A 1 346 ? -25.614 -4.276 18.504 1.00 91.75 346 THR A CA 1
ATOM 2619 C C . THR A 1 346 ? -24.370 -3.762 17.790 1.00 91.75 346 THR A C 1
ATOM 2621 O O . THR A 1 346 ? -23.670 -2.859 18.243 1.00 91.75 346 THR A O 1
ATOM 2624 N N . ALA A 1 347 ? -24.053 -4.396 16.665 1.00 91.06 347 ALA A N 1
ATOM 2625 C CA . ALA A 1 347 ? -22.919 -4.049 15.823 1.00 91.06 347 ALA A CA 1
ATOM 2626 C C . ALA A 1 347 ? -23.358 -3.959 14.361 1.00 91.06 347 ALA A C 1
ATOM 2628 O O . ALA A 1 347 ? -24.185 -4.742 13.909 1.00 91.06 347 ALA A O 1
ATOM 2629 N N . LYS A 1 348 ? -22.772 -3.039 13.594 1.00 89.31 348 LYS A N 1
ATOM 2630 C CA . LYS A 1 348 ? -23.103 -2.874 12.167 1.00 89.31 348 LYS A CA 1
ATOM 2631 C C . LYS A 1 348 ? -22.520 -3.950 11.253 1.00 89.31 348 LYS A C 1
ATOM 2633 O O . LYS A 1 348 ? -23.073 -4.256 10.203 1.00 89.31 348 LYS A O 1
ATOM 2638 N N . ASP A 1 349 ? -21.365 -4.488 11.629 1.00 90.12 349 ASP A N 1
ATOM 2639 C CA . ASP A 1 349 ? -20.615 -5.478 10.869 1.00 90.12 349 ASP A CA 1
ATOM 2640 C C . ASP A 1 349 ? -19.789 -6.364 11.816 1.00 90.12 349 ASP A C 1
ATOM 2642 O O . ASP A 1 349 ? -19.728 -6.143 13.031 1.00 90.12 349 ASP A O 1
ATOM 2646 N N . LEU A 1 350 ? -19.153 -7.396 11.257 1.00 89.50 350 LEU A N 1
ATOM 2647 C CA . LEU A 1 350 ? -18.332 -8.334 12.027 1.00 89.50 350 LEU A CA 1
ATOM 2648 C C . LEU A 1 350 ? -17.107 -7.663 12.671 1.00 89.50 350 LEU A C 1
ATOM 2650 O O . LEU A 1 350 ? -16.652 -8.112 13.720 1.00 89.50 350 LEU A O 1
ATOM 2654 N N . GLU A 1 351 ? -16.567 -6.598 12.074 1.00 89.44 351 GLU A N 1
ATOM 2655 C CA . GLU A 1 351 ? -15.411 -5.889 12.628 1.00 89.44 351 GLU A CA 1
ATOM 2656 C C . GLU A 1 351 ? -15.808 -5.022 13.831 1.00 89.44 351 GLU A C 1
ATOM 2658 O O . GLU A 1 351 ? -15.100 -4.983 14.838 1.00 89.44 351 GLU A O 1
ATOM 2663 N N . ALA A 1 352 ? -16.960 -4.361 13.758 1.00 89.62 352 ALA A N 1
ATOM 2664 C CA . ALA A 1 352 ? -17.580 -3.646 14.859 1.00 89.62 352 ALA A CA 1
ATOM 2665 C C . ALA A 1 352 ? -17.954 -4.612 15.985 1.00 89.62 352 ALA A C 1
ATOM 2667 O O . ALA A 1 352 ? -17.687 -4.301 17.141 1.00 89.62 352 ALA A O 1
ATOM 2668 N N . ALA A 1 353 ? -18.473 -5.802 15.664 1.00 92.00 353 ALA A N 1
ATOM 2669 C CA . ALA A 1 353 ? -18.767 -6.832 16.658 1.00 92.00 353 ALA A CA 1
ATOM 2670 C C . ALA A 1 353 ? -17.496 -7.300 17.389 1.00 92.00 353 ALA A C 1
ATOM 2672 O O . ALA A 1 353 ? -17.488 -7.380 18.616 1.00 92.00 353 ALA A O 1
ATOM 2673 N N . ASP A 1 354 ? -16.400 -7.543 16.660 1.00 92.56 354 ASP A N 1
ATOM 2674 C CA . ASP A 1 354 ? -15.106 -7.920 17.248 1.00 92.56 354 ASP A CA 1
ATOM 2675 C C . ASP A 1 354 ? -14.527 -6.803 18.134 1.00 92.56 354 ASP A C 1
ATOM 2677 O O . ASP A 1 354 ? -14.061 -7.071 19.242 1.00 92.56 354 ASP A O 1
ATOM 2681 N N . LYS A 1 355 ? -14.614 -5.537 17.698 1.00 91.75 355 LYS A N 1
ATOM 2682 C CA . LYS A 1 355 ? -14.207 -4.369 18.503 1.00 91.75 355 LYS A CA 1
ATOM 2683 C C . LYS A 1 355 ? -15.060 -4.210 19.758 1.00 91.75 355 LYS A C 1
ATOM 2685 O O . LYS A 1 355 ? -14.514 -3.940 20.825 1.00 91.75 355 LYS A O 1
ATOM 2690 N N . LEU A 1 356 ? -16.372 -4.385 19.643 1.00 93.19 356 LEU A N 1
ATOM 2691 C CA . LEU A 1 356 ? -17.313 -4.261 20.750 1.00 93.19 356 LEU A CA 1
ATOM 2692 C C . LEU A 1 356 ? -17.068 -5.340 21.802 1.00 93.19 356 LEU A C 1
ATOM 2694 O O . LEU A 1 356 ? -16.912 -5.025 22.980 1.00 93.19 356 LEU A O 1
ATOM 2698 N N . ALA A 1 357 ? -16.937 -6.595 21.368 1.00 94.56 357 ALA A N 1
ATOM 2699 C CA . ALA A 1 357 ? -16.589 -7.708 22.242 1.00 94.56 357 ALA A CA 1
ATOM 2700 C C . ALA A 1 357 ? -15.229 -7.489 22.922 1.00 94.56 357 ALA A C 1
ATOM 2702 O O . ALA A 1 357 ? -15.111 -7.670 24.133 1.00 94.56 357 ALA A O 1
ATOM 2703 N N . TYR A 1 358 ? -14.215 -7.041 22.171 1.00 94.00 358 TYR A N 1
ATOM 2704 C CA . TYR A 1 358 ? -12.906 -6.697 22.724 1.00 94.00 358 TYR A CA 1
ATOM 2705 C C . TYR A 1 358 ? -13.009 -5.609 23.803 1.00 94.00 358 TYR A C 1
ATOM 2707 O O . TYR A 1 358 ? -12.523 -5.806 24.914 1.00 94.00 358 TYR A O 1
ATOM 2715 N N . ASN A 1 359 ? -13.673 -4.488 23.510 1.00 94.12 359 ASN A N 1
ATOM 2716 C CA . ASN A 1 359 ? -13.817 -3.369 24.443 1.00 94.12 359 ASN A CA 1
ATOM 2717 C C . ASN A 1 359 ? -14.597 -3.764 25.699 1.00 94.12 359 ASN A C 1
ATOM 2719 O O . ASN A 1 359 ? -14.215 -3.370 26.802 1.00 94.12 359 ASN A O 1
ATOM 2723 N N . LEU A 1 360 ? -15.654 -4.566 25.548 1.00 94.81 360 LEU A N 1
ATOM 2724 C CA . LEU A 1 360 ? -16.451 -5.069 26.661 1.00 94.81 360 LEU A CA 1
ATOM 2725 C C . LEU A 1 360 ? -15.604 -5.936 27.600 1.00 94.81 360 LEU A C 1
ATOM 2727 O O . LEU A 1 360 ? -15.530 -5.667 28.800 1.00 94.81 360 LEU A O 1
ATOM 2731 N N . VAL A 1 361 ? -14.913 -6.936 27.044 1.00 95.12 361 VAL A N 1
ATOM 2732 C CA . VAL A 1 361 ? -14.086 -7.868 27.824 1.00 95.12 361 VAL A CA 1
ATOM 2733 C C . VAL A 1 361 ? -12.896 -7.156 28.455 1.00 95.12 361 VAL A C 1
ATOM 2735 O O . VAL A 1 361 ? -12.612 -7.380 29.627 1.00 95.12 361 VAL A O 1
ATOM 2738 N N . MET A 1 362 ? -12.223 -6.263 27.728 1.00 92.75 362 MET A N 1
ATOM 2739 C CA . MET A 1 362 ? -11.078 -5.524 28.263 1.00 92.75 362 MET A CA 1
ATOM 2740 C C . MET A 1 362 ? -11.480 -4.534 29.356 1.00 92.75 362 MET A C 1
ATOM 2742 O O . MET A 1 362 ? -10.733 -4.369 30.321 1.00 92.75 362 MET A O 1
ATOM 2746 N N . SER A 1 363 ? -12.659 -3.914 29.255 1.00 92.38 363 SER A N 1
ATOM 2747 C CA . SER A 1 363 ? -13.185 -3.043 30.315 1.00 92.38 363 SER A CA 1
ATOM 2748 C C . SER A 1 363 ? -13.449 -3.843 31.593 1.00 92.38 363 SER A C 1
ATOM 2750 O O . SER A 1 363 ? -12.993 -3.453 32.666 1.00 92.38 363 SER A O 1
ATOM 2752 N N . ALA A 1 364 ? -14.098 -5.007 31.477 1.00 93.44 364 ALA A N 1
ATOM 2753 C CA . ALA A 1 364 ? -14.334 -5.899 32.612 1.00 93.44 364 ALA A CA 1
ATOM 2754 C C . ALA A 1 364 ? -13.027 -6.456 33.197 1.00 93.44 364 ALA A C 1
ATOM 2756 O O . ALA A 1 364 ? -12.861 -6.490 34.414 1.00 93.44 364 ALA A O 1
ATOM 2757 N N . LEU A 1 365 ? -12.069 -6.831 32.344 1.00 91.81 365 LEU A N 1
ATOM 2758 C CA . LEU A 1 365 ? -10.758 -7.313 32.775 1.00 91.81 365 LEU A CA 1
ATOM 2759 C C . LEU A 1 365 ? -9.981 -6.223 33.519 1.00 91.81 365 LEU A C 1
ATOM 2761 O O . LEU A 1 365 ? -9.344 -6.515 34.522 1.00 91.81 365 LEU A O 1
ATOM 2765 N N . THR A 1 366 ? -10.062 -4.971 33.066 1.00 89.75 366 THR A N 1
ATOM 2766 C CA . THR A 1 366 ? -9.412 -3.839 33.743 1.00 89.75 366 THR A CA 1
ATOM 2767 C C . THR A 1 366 ? -9.984 -3.642 35.147 1.00 89.75 366 THR A C 1
ATOM 2769 O O . THR A 1 366 ? -9.218 -3.544 36.101 1.00 89.75 366 THR A O 1
ATOM 2772 N N . LEU A 1 367 ? -11.315 -3.668 35.299 1.00 88.81 367 LEU A N 1
ATOM 2773 C CA . LEU A 1 367 ? -11.955 -3.590 36.621 1.00 88.81 367 LEU A CA 1
ATOM 2774 C C . LEU A 1 367 ? -11.570 -4.774 37.522 1.00 88.81 367 LEU A C 1
ATOM 2776 O O . LEU A 1 367 ? -11.357 -4.581 38.717 1.00 88.81 367 LEU A O 1
ATOM 2780 N N . ALA A 1 368 ? -11.432 -5.974 36.951 1.00 89.06 368 ALA A N 1
ATOM 2781 C CA . ALA A 1 368 ? -11.012 -7.172 37.676 1.00 89.06 368 ALA A CA 1
ATOM 2782 C C . ALA A 1 368 ? -9.548 -7.141 38.126 1.00 89.06 368 ALA A C 1
ATOM 2784 O O . ALA A 1 368 ? -9.238 -7.560 39.239 1.00 89.06 368 ALA A O 1
ATOM 2785 N N . VAL A 1 369 ? -8.648 -6.611 37.297 1.00 84.62 369 VAL A N 1
ATOM 2786 C CA . VAL A 1 369 ? -7.232 -6.435 37.652 1.00 84.62 369 VAL A CA 1
ATOM 2787 C C . VAL A 1 369 ? -7.065 -5.395 38.762 1.00 84.62 369 VAL A C 1
ATOM 2789 O O . VAL A 1 369 ? -6.247 -5.593 39.656 1.00 84.62 369 VAL A O 1
ATOM 2792 N N . GLU A 1 370 ? -7.858 -4.321 38.739 1.00 84.12 370 GLU A N 1
ATOM 2793 C CA . GLU A 1 370 ? -7.862 -3.289 39.786 1.00 84.12 370 GLU A CA 1
ATOM 2794 C C . GLU A 1 370 ? -8.642 -3.717 41.049 1.00 84.12 370 GLU A C 1
ATOM 2796 O O . GLU A 1 370 ? -8.608 -3.021 42.063 1.00 84.12 370 GLU A O 1
ATOM 2801 N N . GLY A 1 371 ? -9.342 -4.859 41.015 1.00 82.19 371 GLY A N 1
ATOM 2802 C CA . GLY A 1 371 ? -10.122 -5.380 42.142 1.00 82.19 371 GLY A CA 1
ATOM 2803 C C . GLY A 1 371 ? -11.326 -4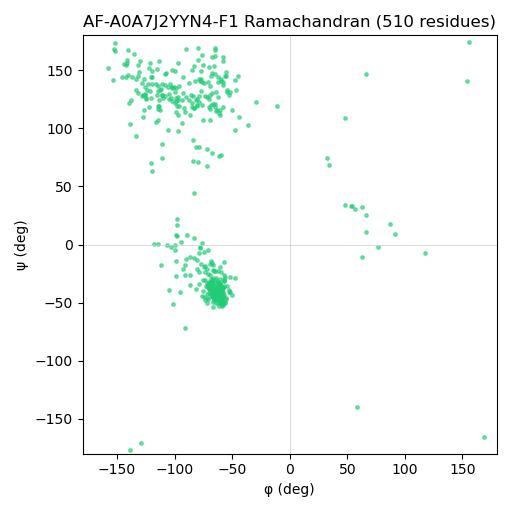.512 42.523 1.00 82.19 371 GLY A C 1
ATOM 2804 O O . GLY A 1 371 ? -11.746 -4.518 43.681 1.00 82.19 371 GLY A O 1
ATOM 2805 N N . LEU A 1 372 ? -11.866 -3.736 41.578 1.00 84.69 372 LEU A N 1
ATOM 2806 C CA . LEU A 1 372 ? -12.978 -2.822 41.834 1.00 84.69 372 LEU A CA 1
ATOM 2807 C C . LEU A 1 372 ? -14.321 -3.564 41.747 1.00 84.69 372 LEU A C 1
ATOM 2809 O O . LEU A 1 372 ? -14.596 -4.189 40.715 1.00 84.69 372 LEU A O 1
ATOM 2813 N N . PRO A 1 373 ? -15.197 -3.462 42.770 1.00 87.19 373 PRO A N 1
ATOM 2814 C CA . PRO A 1 373 ? -16.554 -3.989 42.693 1.00 87.19 373 PRO A CA 1
ATOM 2815 C C . PRO A 1 373 ? -17.232 -3.458 41.439 1.00 87.19 373 PRO A C 1
ATOM 2817 O O . PRO A 1 373 ? -17.171 -2.257 41.163 1.00 87.19 373 PRO A O 1
ATOM 2820 N N . SER A 1 374 ? -17.852 -4.333 40.657 1.00 91.00 374 SER A N 1
ATOM 2821 C CA . SER A 1 374 ? -18.425 -3.907 39.385 1.00 91.00 374 SER A CA 1
ATOM 2822 C C . SER A 1 374 ? -19.751 -4.571 39.070 1.00 91.00 374 SER A C 1
ATOM 2824 O O . SER A 1 374 ? -20.107 -5.596 39.640 1.00 91.00 374 SER A O 1
ATOM 2826 N N . ALA A 1 375 ? -20.510 -3.923 38.196 1.00 92.44 375 ALA A N 1
ATOM 2827 C CA . ALA A 1 375 ? -21.765 -4.401 37.650 1.00 92.44 375 ALA A CA 1
ATOM 2828 C C . ALA A 1 375 ? -21.729 -4.271 36.123 1.00 92.44 375 ALA A C 1
ATOM 2830 O O . ALA A 1 375 ? -20.996 -3.447 35.571 1.00 92.44 375 ALA A O 1
ATOM 2831 N N . ILE A 1 376 ? -22.559 -5.052 35.437 1.00 93.06 376 ILE A N 1
ATOM 2832 C CA . ILE A 1 376 ? -22.736 -4.976 33.986 1.00 93.06 376 ILE A CA 1
ATOM 2833 C C . ILE A 1 376 ? -24.213 -4.784 33.644 1.00 93.06 376 ILE A C 1
ATOM 2835 O O . ILE A 1 376 ? -25.087 -5.446 34.201 1.00 93.06 376 ILE A O 1
ATOM 2839 N N . ALA A 1 377 ? -24.491 -3.883 32.711 1.00 94.56 377 ALA A N 1
ATOM 2840 C CA . ALA A 1 377 ? -25.798 -3.658 32.122 1.00 94.56 377 ALA A CA 1
ATOM 2841 C C . ALA A 1 377 ? -25.664 -3.719 30.603 1.00 94.56 377 ALA A C 1
ATOM 2843 O O . ALA A 1 377 ? -25.075 -2.837 29.986 1.00 94.56 377 ALA A O 1
ATOM 2844 N N . ALA A 1 378 ? -26.200 -4.768 29.999 1.00 94.50 378 ALA A N 1
ATOM 2845 C CA . ALA A 1 378 ? -26.130 -4.988 28.568 1.00 94.50 378 ALA A CA 1
ATOM 2846 C C . ALA A 1 378 ? -27.526 -4.962 27.949 1.00 94.50 378 ALA A C 1
ATOM 2848 O O . ALA A 1 378 ? -28.479 -5.517 28.507 1.00 94.50 378 ALA A O 1
ATOM 2849 N N . TYR A 1 379 ? -27.650 -4.323 26.795 1.00 94.25 379 TYR A N 1
ATOM 2850 C CA . TYR A 1 379 ? -28.899 -4.203 26.047 1.00 94.25 379 TYR A CA 1
ATOM 2851 C C . TYR A 1 379 ? -28.640 -4.344 24.549 1.00 94.25 379 TYR A C 1
ATOM 2853 O O . TYR A 1 379 ? -27.500 -4.310 24.105 1.00 94.25 379 TYR A O 1
ATOM 2861 N N . ASN A 1 380 ? -29.701 -4.522 23.775 1.00 91.69 380 ASN A N 1
ATOM 2862 C CA . ASN A 1 380 ? -29.674 -4.436 22.317 1.00 91.69 380 ASN A CA 1
ATOM 2863 C C . ASN A 1 380 ? -30.800 -3.495 21.839 1.00 91.69 380 ASN A C 1
ATOM 2865 O O . ASN A 1 380 ? -31.450 -2.838 22.656 1.00 91.69 380 ASN A O 1
ATOM 2869 N N . GLU A 1 381 ? -31.056 -3.428 20.529 1.00 87.25 381 GLU A N 1
ATOM 2870 C CA . GLU A 1 381 ? -32.124 -2.582 19.966 1.00 87.25 381 GLU A CA 1
ATOM 2871 C C . GLU A 1 381 ? -33.539 -2.926 20.476 1.00 87.25 381 GLU A C 1
ATOM 2873 O O . GLU A 1 381 ? -34.423 -2.073 20.429 1.00 87.25 381 GLU A O 1
ATOM 2878 N N . ALA A 1 382 ? -33.775 -4.153 20.951 1.00 87.12 382 ALA A N 1
ATOM 2879 C CA . ALA A 1 382 ? -35.108 -4.642 21.306 1.00 87.12 382 ALA A CA 1
ATOM 2880 C C . ALA A 1 382 ? -35.349 -4.710 22.821 1.00 87.12 382 ALA A C 1
ATOM 2882 O O . ALA A 1 382 ? -36.446 -4.413 23.292 1.00 87.12 382 ALA A O 1
ATOM 2883 N N . GLU A 1 383 ? -34.345 -5.114 23.596 1.00 92.44 383 GLU A N 1
ATOM 2884 C CA . GLU A 1 383 ? -34.514 -5.478 24.996 1.00 92.44 383 GLU A CA 1
ATOM 2885 C C . GLU A 1 383 ? -33.258 -5.265 25.849 1.00 92.44 383 GLU A C 1
ATOM 2887 O O . GLU A 1 383 ? -32.143 -5.033 25.378 1.00 92.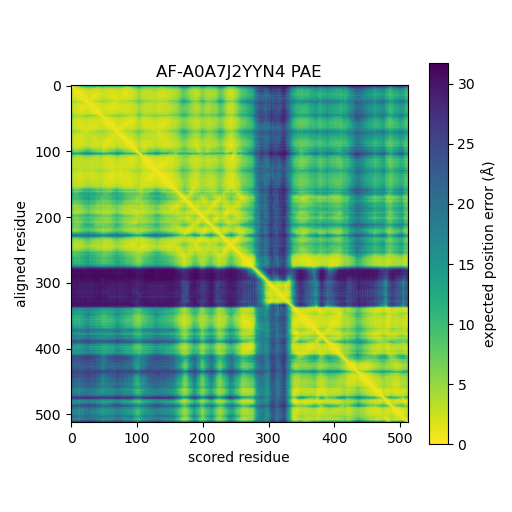44 383 GLU A O 1
ATOM 2892 N N . VAL A 1 384 ? -33.460 -5.361 27.162 1.00 93.06 384 VAL A N 1
ATOM 2893 C CA . VAL A 1 384 ? -32.375 -5.403 28.142 1.00 93.06 384 VAL A CA 1
ATOM 2894 C C . VAL A 1 384 ? -31.931 -6.855 28.298 1.00 93.06 384 VAL A C 1
ATOM 2896 O O . VAL A 1 384 ? -32.667 -7.665 28.857 1.00 93.06 384 VAL A O 1
ATOM 2899 N N . VAL A 1 385 ? -30.724 -7.167 27.832 1.00 92.25 385 VAL A N 1
ATOM 2900 C CA . VAL A 1 385 ? -30.195 -8.535 27.723 1.00 92.25 385 VAL A CA 1
ATOM 2901 C C . VAL A 1 385 ? -29.643 -9.052 29.053 1.00 92.25 385 VAL A C 1
ATOM 2903 O O . VAL A 1 385 ? -29.804 -10.230 29.377 1.00 92.25 385 VAL A O 1
ATOM 2906 N N . ALA A 1 386 ? -28.974 -8.194 29.829 1.00 90.12 386 ALA A N 1
ATOM 2907 C CA . ALA A 1 386 ? -28.430 -8.553 31.136 1.00 90.12 386 ALA A CA 1
ATOM 2908 C C . ALA A 1 386 ? -28.317 -7.328 32.051 1.00 90.12 386 ALA A C 1
ATOM 2910 O O . ALA A 1 386 ? -27.933 -6.251 31.608 1.00 90.12 386 ALA A O 1
ATOM 2911 N N . VAL A 1 387 ? -28.617 -7.496 33.341 1.00 89.12 387 VAL A N 1
ATOM 2912 C CA . VAL A 1 387 ? -28.305 -6.509 34.386 1.00 89.12 387 VAL A CA 1
ATOM 2913 C C . VAL A 1 387 ? -27.816 -7.265 35.612 1.00 89.12 387 VAL A C 1
ATOM 2915 O O . VAL A 1 387 ? -28.617 -7.864 36.330 1.00 89.12 387 VAL A O 1
ATOM 2918 N N . ALA A 1 388 ? -26.508 -7.245 35.842 1.00 84.44 388 ALA A N 1
ATOM 2919 C CA . ALA A 1 388 ? -25.905 -7.782 37.051 1.00 84.44 388 ALA A CA 1
ATOM 2920 C C . ALA A 1 388 ? -25.961 -6.748 38.182 1.00 84.44 388 ALA A C 1
ATOM 2922 O O . ALA A 1 388 ? -26.027 -5.535 37.952 1.00 84.44 388 ALA A O 1
ATOM 2923 N N . ARG A 1 389 ? -25.969 -7.237 39.423 1.00 85.06 389 ARG A N 1
ATOM 2924 C CA . ARG A 1 389 ? -25.802 -6.388 40.607 1.00 85.06 389 ARG A CA 1
ATOM 2925 C C . ARG A 1 389 ? -24.325 -6.065 40.795 1.00 85.06 389 ARG A C 1
ATOM 2927 O O . ARG A 1 389 ? -23.476 -6.645 40.129 1.00 85.06 389 ARG A O 1
ATOM 2934 N N . LEU A 1 390 ? -24.051 -5.125 41.694 1.00 84.00 390 LEU A N 1
ATOM 2935 C CA . LEU A 1 390 ? -22.689 -4.874 42.126 1.00 84.00 390 LEU A CA 1
ATOM 2936 C C . LEU A 1 390 ? -22.153 -6.128 42.821 1.00 84.00 390 LEU A C 1
ATOM 2938 O O . LEU A 1 390 ? -22.700 -6.524 43.851 1.00 84.00 390 LEU A O 1
ATOM 2942 N N . ASP A 1 391 ? -21.133 -6.740 42.235 1.00 80.81 391 ASP A N 1
ATOM 2943 C CA . ASP A 1 391 ? -20.555 -7.998 42.701 1.00 80.81 391 ASP A CA 1
ATOM 2944 C C . ASP A 1 391 ? -19.021 -7.959 42.615 1.00 80.81 391 ASP A C 1
ATOM 2946 O O . ASP A 1 391 ? -18.419 -6.935 42.255 1.00 80.81 391 ASP A O 1
ATOM 2950 N N . ASP A 1 392 ? -18.382 -9.081 42.951 1.00 85.56 392 ASP A N 1
ATOM 2951 C CA . ASP A 1 392 ? -16.972 -9.298 42.672 1.00 85.56 392 ASP A CA 1
ATOM 2952 C C . ASP A 1 392 ? -16.700 -9.086 41.178 1.00 85.56 392 ASP A C 1
ATOM 2954 O O . ASP A 1 392 ? -17.346 -9.632 40.281 1.00 85.56 392 ASP A O 1
ATOM 2958 N N . SER A 1 393 ? -15.668 -8.297 40.925 1.00 86.62 393 SER A N 1
ATOM 2959 C CA . SER A 1 393 ? -15.120 -7.995 39.612 1.00 86.62 393 SER A CA 1
ATOM 2960 C C . SER A 1 393 ? -14.887 -9.229 38.724 1.00 86.62 393 SER A C 1
ATOM 2962 O O . SER A 1 393 ? -15.010 -9.153 37.500 1.00 86.62 393 SER A O 1
ATOM 2964 N N . ARG A 1 394 ? -14.624 -10.395 39.329 1.00 89.00 394 ARG A N 1
ATOM 2965 C CA . ARG A 1 394 ? -14.476 -11.678 38.626 1.00 89.00 394 ARG A CA 1
ATOM 2966 C C . ARG A 1 394 ? -15.790 -12.202 38.054 1.00 89.00 394 ARG A C 1
ATOM 2968 O O . ARG A 1 394 ? -15.796 -12.699 36.928 1.00 89.00 394 ARG A O 1
ATOM 2975 N N . GLU A 1 395 ? -16.887 -12.094 38.799 1.00 90.50 395 GLU A N 1
ATOM 2976 C CA . GLU A 1 395 ? -18.216 -12.495 38.323 1.00 90.50 395 GLU A CA 1
ATOM 2977 C C . GLU A 1 395 ? -18.707 -11.547 37.224 1.00 90.50 395 GLU A C 1
ATOM 2979 O O . GLU A 1 395 ? -19.288 -11.988 36.228 1.00 90.50 395 GLU A O 1
ATOM 2984 N N . THR A 1 396 ? -18.354 -10.261 37.312 1.00 91.06 396 THR A N 1
ATOM 2985 C CA . THR A 1 396 ? -18.578 -9.299 36.223 1.00 91.06 396 THR A CA 1
ATOM 2986 C C . THR A 1 396 ? -17.787 -9.663 34.966 1.00 91.06 396 THR A C 1
ATOM 2988 O O . THR A 1 396 ? -18.336 -9.591 33.867 1.00 91.06 396 THR A O 1
ATOM 2991 N N . LEU A 1 397 ? -16.532 -10.115 35.092 1.00 93.38 397 LEU A N 1
ATOM 2992 C CA . LEU A 1 397 ? -15.734 -10.580 33.951 1.00 93.38 397 LEU A CA 1
ATOM 2993 C C . LEU A 1 397 ? -16.328 -11.836 33.291 1.00 93.38 397 LEU A C 1
ATOM 2995 O O . LEU A 1 397 ? -16.414 -11.890 32.064 1.00 93.38 397 LEU A O 1
ATOM 2999 N N . LYS A 1 398 ? -16.784 -12.821 34.076 1.00 93.69 398 LYS A N 1
ATOM 3000 C CA . LYS A 1 398 ? -17.501 -13.996 33.542 1.00 93.69 398 LYS A CA 1
ATOM 3001 C C . LYS A 1 398 ? -18.784 -13.585 32.823 1.00 93.69 398 LYS A C 1
ATOM 3003 O O . LYS A 1 398 ? -19.004 -13.987 31.684 1.00 93.69 398 LYS A O 1
ATOM 3008 N N . SER A 1 399 ? -19.574 -12.713 33.451 1.00 92.81 399 SER A N 1
ATOM 3009 C CA . SER A 1 399 ? -20.804 -12.176 32.866 1.00 92.81 399 SER A CA 1
ATOM 3010 C C . SER A 1 399 ? -20.525 -11.433 31.557 1.00 92.81 399 SER A C 1
ATOM 3012 O O . SER A 1 399 ? -21.256 -11.602 30.586 1.00 92.81 399 SER A O 1
ATOM 3014 N N . ALA A 1 400 ? -19.442 -10.651 31.483 1.00 93.81 400 ALA A N 1
ATOM 3015 C CA . ALA A 1 400 ? -19.029 -9.975 30.256 1.00 93.81 400 ALA A CA 1
ATOM 3016 C C . ALA A 1 400 ? -18.713 -10.979 29.136 1.00 93.81 400 ALA A C 1
ATOM 3018 O O . ALA A 1 400 ? -19.186 -10.798 28.014 1.00 93.81 400 ALA A O 1
ATOM 3019 N N . LEU A 1 401 ? -17.986 -12.063 29.434 1.00 94.44 401 LEU A N 1
ATOM 3020 C CA . LEU A 1 401 ? -17.706 -13.128 28.464 1.00 94.44 401 LEU A CA 1
ATOM 3021 C C . LEU A 1 401 ? -18.991 -13.803 27.966 1.00 94.44 401 LEU A C 1
ATOM 3023 O O . LEU A 1 401 ? -19.158 -13.971 26.760 1.00 94.44 401 LEU A O 1
ATOM 3027 N N . GLU A 1 402 ? -19.928 -14.128 28.856 1.00 94.62 402 GLU A N 1
ATOM 3028 C CA . GLU A 1 402 ? -21.221 -14.712 28.473 1.00 94.62 402 GLU A CA 1
ATOM 3029 C C . GLU A 1 402 ? -22.047 -13.771 27.590 1.00 94.62 402 GLU A C 1
ATOM 3031 O O . GLU A 1 402 ? -22.670 -14.190 26.612 1.00 94.62 402 GLU A O 1
ATOM 3036 N N . VAL A 1 403 ? -22.034 -12.479 27.913 1.00 94.25 403 VAL A N 1
ATOM 3037 C CA . VAL A 1 403 ? -22.777 -11.452 27.185 1.00 94.25 403 VAL A CA 1
ATOM 3038 C C . VAL A 1 403 ? -22.194 -11.211 25.788 1.00 94.25 403 VAL A C 1
ATOM 3040 O O . VAL A 1 403 ? -22.966 -10.959 24.863 1.00 94.25 403 VAL A O 1
ATOM 3043 N N . THR A 1 404 ? -20.878 -11.358 25.578 1.00 93.75 404 THR A N 1
ATOM 3044 C CA . THR A 1 404 ? -20.293 -11.213 24.227 1.00 93.75 404 THR A CA 1
ATOM 3045 C C . THR A 1 404 ? -20.851 -12.213 23.212 1.00 93.75 404 THR A C 1
ATOM 3047 O O . THR A 1 404 ? -20.969 -11.883 22.035 1.00 93.75 404 THR A O 1
ATOM 3050 N N . ALA A 1 405 ? -21.274 -13.405 23.649 1.00 90.88 405 ALA A N 1
ATOM 3051 C CA . ALA A 1 405 ? -21.916 -14.391 22.776 1.00 90.88 405 ALA A CA 1
ATOM 3052 C C . ALA A 1 405 ? -23.308 -13.952 22.282 1.00 90.88 405 ALA A C 1
ATOM 3054 O O . ALA A 1 405 ? -23.845 -14.547 21.350 1.00 90.88 405 ALA A O 1
ATOM 3055 N N . LYS A 1 406 ? -23.892 -12.915 22.898 1.00 94.25 406 LYS A N 1
ATOM 3056 C CA . LYS A 1 406 ? -25.204 -12.350 22.556 1.00 94.25 406 LYS A CA 1
ATOM 3057 C C . LYS A 1 406 ? -25.109 -11.103 21.668 1.00 94.25 406 LYS A C 1
ATOM 3059 O O . LYS A 1 406 ? -26.126 -10.450 21.446 1.00 94.25 406 LYS A O 1
ATOM 3064 N N . ILE A 1 407 ? -23.915 -10.754 21.177 1.00 92.94 407 ILE A N 1
ATOM 3065 C CA . ILE A 1 407 ? -23.737 -9.638 20.239 1.00 92.94 407 ILE A CA 1
ATOM 3066 C C . ILE A 1 407 ? -24.405 -9.987 18.910 1.00 92.94 407 ILE A C 1
ATOM 3068 O O . ILE A 1 407 ? -24.178 -11.054 18.340 1.00 92.94 407 ILE A O 1
ATOM 3072 N N . THR A 1 408 ? -25.222 -9.065 18.412 1.00 92.44 408 THR A N 1
ATOM 3073 C CA . THR A 1 408 ? -25.979 -9.225 17.168 1.00 92.44 408 THR A CA 1
ATOM 3074 C C . THR A 1 408 ? -25.502 -8.225 16.128 1.00 92.44 408 THR A C 1
ATOM 3076 O O . THR A 1 408 ? -25.267 -7.056 16.436 1.00 92.44 408 THR A O 1
ATOM 3079 N N . VAL A 1 409 ? -25.344 -8.695 14.889 1.00 90.00 409 VAL A N 1
ATOM 3080 C CA . VAL A 1 409 ? -25.017 -7.826 13.756 1.00 90.00 409 VAL A CA 1
ATOM 3081 C C . VAL A 1 409 ? -26.318 -7.382 13.098 1.00 90.00 409 VAL A C 1
ATOM 3083 O O . VAL A 1 409 ? -27.077 -8.221 12.615 1.00 90.00 409 VAL A O 1
ATOM 3086 N N . VAL A 1 410 ? -26.575 -6.077 13.101 1.00 87.94 410 VAL A N 1
ATOM 3087 C CA . VAL A 1 410 ? -27.782 -5.455 12.547 1.00 87.94 410 VAL A CA 1
ATOM 3088 C C . VAL A 1 410 ? -27.360 -4.423 11.511 1.00 87.94 410 VAL A C 1
ATOM 3090 O O . VAL A 1 410 ? -26.403 -3.681 11.716 1.00 87.94 410 VAL A O 1
ATOM 3093 N N . GLU A 1 411 ? -28.063 -4.373 10.381 1.00 81.50 411 GLU A N 1
ATOM 3094 C CA . GLU A 1 411 ? -27.784 -3.372 9.355 1.00 81.50 411 GLU A CA 1
ATOM 3095 C C . GLU A 1 411 ? -28.030 -1.959 9.920 1.00 81.50 411 GLU A C 1
ATOM 3097 O O . GLU A 1 411 ? -29.112 -1.695 10.460 1.00 81.50 411 GLU A O 1
ATOM 3102 N N . PRO A 1 412 ? -27.051 -1.041 9.825 1.00 71.56 412 PRO A N 1
ATOM 3103 C CA . PRO A 1 412 ? -27.154 0.256 10.471 1.00 71.56 412 PRO A CA 1
ATOM 3104 C C . PRO A 1 412 ? -28.292 1.065 9.850 1.00 71.56 412 PRO A C 1
ATOM 3106 O O . PRO A 1 412 ? -28.291 1.384 8.656 1.00 71.56 412 PRO A O 1
ATOM 3109 N N . LYS A 1 413 ? -29.266 1.454 10.675 1.00 77.94 413 LYS A N 1
ATOM 3110 C CA . LYS A 1 413 ? -30.325 2.374 10.254 1.00 77.94 413 LYS A CA 1
ATOM 3111 C C . LYS A 1 413 ? -29.690 3.722 9.939 1.00 77.94 413 LYS A C 1
ATOM 3113 O O . LYS A 1 413 ? -29.092 4.359 10.805 1.00 77.94 413 LYS A O 1
ATOM 3118 N N . LYS A 1 414 ? -29.817 4.171 8.687 1.00 72.00 414 LYS A N 1
ATOM 3119 C CA . LYS A 1 414 ? -29.243 5.448 8.254 1.00 72.00 414 LYS A CA 1
ATOM 3120 C C . LYS A 1 414 ? -29.841 6.585 9.075 1.00 72.00 414 LYS A C 1
ATOM 3122 O O . LYS A 1 414 ? -31.013 6.932 8.930 1.00 72.00 414 LYS A O 1
ATOM 3127 N N . ARG A 1 415 ? -29.008 7.186 9.916 1.00 71.00 415 ARG A N 1
ATOM 3128 C CA . ARG A 1 415 ? -29.402 8.324 10.730 1.00 71.00 415 ARG A CA 1
ATOM 3129 C C . ARG A 1 415 ? -29.522 9.577 9.865 1.00 71.00 415 ARG A C 1
ATOM 3131 O O . ARG A 1 415 ? -28.599 9.925 9.133 1.00 71.00 415 ARG A O 1
ATOM 3138 N N . VAL A 1 416 ? -30.669 10.245 9.953 1.00 74.06 416 VAL A N 1
ATOM 3139 C CA . VAL A 1 416 ? -30.953 11.484 9.205 1.00 74.06 416 VAL A CA 1
ATOM 3140 C C . VAL A 1 416 ? -30.741 12.732 10.072 1.00 74.06 416 VAL A C 1
ATOM 3142 O O . VAL A 1 416 ? -30.414 13.793 9.550 1.00 74.06 416 VAL A O 1
ATOM 3145 N N . LEU A 1 417 ? -30.885 12.606 11.395 1.00 76.81 417 LEU A N 1
ATOM 3146 C CA . LEU A 1 417 ? -30.786 13.711 12.353 1.00 76.81 417 LEU A CA 1
ATOM 3147 C C . LEU A 1 417 ? -29.493 13.633 13.169 1.00 76.81 417 LEU A C 1
ATOM 3149 O O . LEU A 1 417 ? -29.015 12.543 13.469 1.00 76.81 417 LEU A O 1
ATOM 3153 N N . HIS A 1 418 ? -28.941 14.782 13.552 1.00 76.25 418 HIS A N 1
ATOM 3154 C CA . HIS A 1 418 ? -27.766 14.829 14.425 1.00 76.25 418 HIS A CA 1
ATOM 3155 C C . HIS A 1 418 ? -28.119 14.384 15.858 1.00 76.25 418 HIS A C 1
ATOM 3157 O O . HIS A 1 418 ? -29.271 14.548 16.266 1.00 76.25 418 HIS A O 1
ATOM 3163 N N . PRO A 1 419 ? -27.151 13.845 16.624 1.00 77.38 419 PRO A N 1
ATOM 3164 C CA . PRO A 1 419 ? -27.338 13.555 18.041 1.00 77.38 419 PRO A CA 1
ATOM 3165 C C . PRO A 1 419 ? -27.777 14.769 18.844 1.00 77.38 419 PRO A C 1
ATOM 3167 O O . PRO A 1 419 ? -27.329 15.890 18.593 1.00 77.38 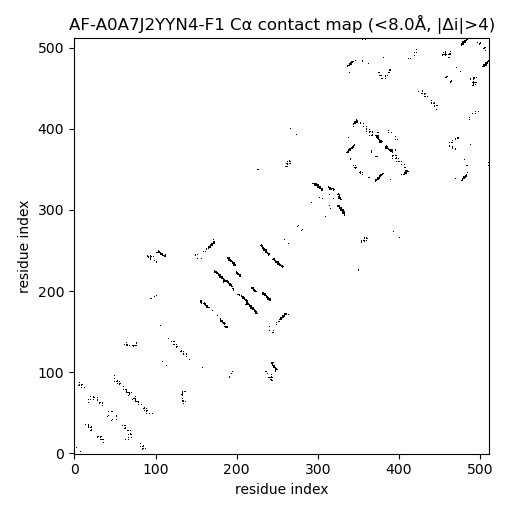419 PRO A O 1
ATOM 3170 N N . ILE A 1 420 ? -28.625 14.533 19.844 1.00 81.75 420 ILE A N 1
ATOM 3171 C CA . ILE A 1 420 ? -29.105 15.604 20.713 1.00 81.75 420 ILE A CA 1
ATOM 3172 C C . ILE A 1 420 ? -27.967 16.190 21.564 1.00 81.75 420 ILE A C 1
ATOM 3174 O O . ILE A 1 420 ? -27.372 15.528 22.417 1.00 81.75 420 ILE A O 1
ATOM 3178 N N . GLU A 1 421 ? -27.713 17.490 21.416 1.00 83.88 421 GLU A N 1
ATOM 3179 C CA . GLU A 1 421 ? -26.825 18.246 22.305 1.00 83.88 421 GLU A CA 1
ATOM 3180 C C . GLU A 1 421 ? -27.592 18.705 23.556 1.00 83.88 421 GLU A C 1
ATOM 3182 O O . GLU A 1 421 ? -27.905 19.885 23.732 1.00 83.88 421 GLU A O 1
ATOM 3187 N N . SER A 1 422 ? -27.908 17.765 24.451 1.00 82.50 422 SER A N 1
ATOM 3188 C CA . SER A 1 422 ? -28.797 18.006 25.603 1.00 82.50 422 SER A CA 1
ATOM 3189 C C . SER A 1 422 ? -28.371 19.188 26.491 1.00 82.50 422 SER A C 1
ATOM 3191 O O . SER A 1 422 ? -29.217 19.940 26.976 1.00 82.50 422 SER A O 1
ATOM 3193 N N . VAL A 1 423 ? -27.063 19.407 26.667 1.00 83.81 423 VAL A N 1
ATOM 3194 C CA . VAL A 1 423 ? -26.513 20.538 27.439 1.00 83.81 423 VAL A CA 1
ATOM 3195 C C . VAL A 1 423 ? -26.793 21.872 26.752 1.00 83.81 423 VAL A C 1
ATOM 3197 O O . VAL A 1 423 ? -27.176 22.841 27.412 1.00 83.81 423 VAL A O 1
ATOM 3200 N N . ARG A 1 424 ? -26.620 21.931 25.428 1.00 87.75 424 ARG A N 1
ATOM 3201 C CA . ARG A 1 424 ? -26.899 23.133 24.642 1.00 87.75 424 ARG A CA 1
ATOM 3202 C C . ARG A 1 424 ? -28.391 23.426 24.644 1.00 87.75 424 ARG A C 1
ATOM 3204 O O . ARG A 1 424 ? -28.761 24.560 24.921 1.00 87.75 424 ARG A O 1
ATOM 3211 N N . LEU A 1 425 ? -29.224 22.408 24.430 1.00 87.69 425 LEU A N 1
ATOM 3212 C CA . LEU A 1 425 ? -30.678 22.544 24.435 1.00 87.69 425 LEU A CA 1
ATOM 3213 C C . LEU A 1 425 ? -31.186 23.079 25.786 1.00 87.69 425 LEU A C 1
ATOM 3215 O O . LEU A 1 425 ? -31.893 24.084 25.819 1.00 87.69 425 LEU A O 1
ATOM 3219 N N . LYS A 1 426 ? -30.730 22.503 26.911 1.00 87.31 426 LYS A N 1
ATOM 3220 C CA . LYS A 1 426 ? -31.041 23.002 28.267 1.00 87.31 426 LYS A CA 1
ATOM 3221 C C . LYS A 1 426 ? -30.607 24.462 28.461 1.00 87.31 426 LYS A C 1
ATOM 3223 O O . LYS A 1 426 ? -31.360 25.257 29.020 1.00 87.31 426 LYS A O 1
ATOM 3228 N N . ARG A 1 427 ? -29.404 24.827 28.001 1.00 89.56 427 ARG A N 1
ATOM 3229 C CA . ARG A 1 427 ? -28.879 26.199 28.105 1.00 89.56 427 ARG A CA 1
ATOM 3230 C C . ARG A 1 427 ? -29.705 27.187 27.283 1.00 89.56 427 ARG A C 1
ATOM 3232 O O . ARG A 1 427 ? -30.034 28.254 27.789 1.00 89.56 427 ARG A O 1
ATOM 3239 N N . SER A 1 428 ? -30.047 26.831 26.047 1.00 92.06 428 SER A N 1
ATOM 3240 C CA . SER A 1 428 ? -30.873 27.659 25.167 1.00 92.06 428 SER A CA 1
ATOM 3241 C C . SER A 1 428 ? -32.268 27.875 25.748 1.00 92.06 428 SER A C 1
ATOM 3243 O O . SER A 1 428 ? -32.730 29.011 25.775 1.00 92.06 428 SER A O 1
ATOM 3245 N N . ILE A 1 429 ? -32.895 26.830 26.302 1.00 91.06 429 ILE A N 1
ATOM 3246 C CA . ILE A 1 429 ? -34.172 26.957 27.018 1.00 91.06 429 ILE A CA 1
ATOM 3247 C C . ILE A 1 429 ? -34.027 27.936 28.191 1.00 91.06 429 ILE A C 1
ATOM 3249 O O . ILE A 1 429 ? -34.788 28.893 28.275 1.00 91.06 429 ILE A O 1
ATOM 3253 N N . ALA A 1 430 ? -33.021 27.762 29.055 1.00 90.50 430 ALA A N 1
ATOM 3254 C CA . ALA A 1 430 ? -32.820 28.635 30.215 1.00 90.50 430 ALA A CA 1
ATOM 3255 C C . ALA A 1 430 ? -32.612 30.114 29.832 1.00 90.50 430 ALA A C 1
ATOM 3257 O O . ALA A 1 430 ? -33.158 31.004 30.482 1.00 90.50 430 ALA A O 1
ATOM 3258 N N . GLN A 1 431 ? -31.857 30.381 28.761 1.00 92.06 431 GLN A N 1
ATOM 3259 C CA . GLN A 1 431 ? -31.632 31.737 28.252 1.00 92.06 431 GLN A CA 1
ATOM 3260 C C . GLN A 1 431 ? -32.909 32.365 27.683 1.00 92.06 431 GLN A C 1
ATOM 3262 O O . GLN A 1 431 ? -33.191 33.529 27.956 1.00 92.06 431 GLN A O 1
ATOM 3267 N N . LEU A 1 432 ? -33.691 31.600 26.917 1.00 91.69 432 LEU A N 1
ATOM 3268 C CA . LEU A 1 432 ? -34.920 32.089 26.291 1.00 91.69 432 LEU A CA 1
ATOM 3269 C C . LEU A 1 432 ? -36.040 32.323 27.308 1.00 91.69 432 LEU A C 1
ATOM 3271 O O . LEU A 1 432 ? -36.780 33.292 27.171 1.00 91.69 432 LEU A O 1
ATOM 3275 N N . THR A 1 433 ? -36.127 31.501 28.357 1.00 89.38 433 THR A N 1
ATOM 3276 C CA . THR A 1 433 ? -37.090 31.694 29.454 1.00 89.38 433 THR A CA 1
ATOM 3277 C C . THR A 1 433 ? -36.787 32.952 30.278 1.00 89.38 433 THR A C 1
ATOM 3279 O O . THR A 1 433 ? -37.703 33.558 30.825 1.00 89.38 433 THR A O 1
ATOM 3282 N N . GLY A 1 434 ? -35.517 33.371 30.354 1.00 86.56 434 GLY A N 1
ATOM 3283 C CA . GLY A 1 434 ? -35.109 34.614 31.018 1.00 86.56 434 GLY A CA 1
ATOM 3284 C C . GLY A 1 434 ? -35.248 35.881 30.162 1.00 86.56 434 GLY A C 1
ATOM 3285 O O . GLY A 1 434 ? -35.122 36.985 30.691 1.00 86.56 434 GLY A O 1
ATOM 3286 N N . ALA A 1 435 ? -35.489 35.752 28.854 1.00 87.81 435 ALA A N 1
ATOM 3287 C CA . ALA A 1 435 ? -35.591 36.881 27.933 1.00 87.81 435 ALA A CA 1
ATOM 3288 C C . ALA A 1 435 ? -37.022 37.446 27.877 1.00 87.81 435 ALA A C 1
ATOM 3290 O O . ALA A 1 435 ? -37.998 36.700 27.821 1.00 87.81 435 ALA A O 1
ATOM 3291 N N . GLN A 1 436 ? -37.163 38.776 27.838 1.00 80.94 436 GLN A N 1
ATOM 3292 C CA . GLN A 1 436 ? -38.469 39.426 27.682 1.00 80.94 436 GLN A CA 1
ATOM 3293 C C . GLN A 1 436 ? -38.867 39.481 26.199 1.00 80.94 436 GLN A C 1
ATOM 3295 O O . GLN A 1 436 ? -38.184 40.111 25.394 1.00 80.94 436 GLN A O 1
ATOM 3300 N N . GLY A 1 437 ? -39.965 38.814 25.832 1.00 88.75 437 GLY A N 1
ATOM 3301 C CA . GLY A 1 437 ? -40.556 38.884 24.492 1.00 88.75 437 GLY A CA 1
ATOM 3302 C C . GLY A 1 437 ? -41.354 37.635 24.106 1.00 88.75 437 GLY A C 1
ATOM 3303 O O . GLY A 1 437 ? -40.928 36.508 24.361 1.00 88.75 437 GLY A O 1
ATOM 3304 N N . ASP A 1 438 ? -42.490 37.831 23.433 1.00 89.56 438 ASP A N 1
ATOM 3305 C CA . ASP A 1 438 ? -43.392 36.740 23.029 1.00 89.56 438 ASP A CA 1
ATOM 3306 C C . ASP A 1 438 ? -42.725 35.722 22.092 1.00 89.56 438 ASP A C 1
ATOM 3308 O O . ASP A 1 438 ? -42.982 34.523 22.191 1.00 89.56 438 ASP A O 1
ATOM 3312 N N . ALA A 1 439 ? -41.831 36.172 21.205 1.00 91.25 439 ALA A N 1
ATOM 3313 C CA . ALA A 1 439 ? -41.089 35.287 20.306 1.00 91.25 439 ALA A CA 1
ATOM 3314 C C . ALA A 1 439 ? -40.126 34.358 21.068 1.00 91.25 439 ALA A C 1
ATOM 3316 O O . ALA A 1 439 ? -40.062 33.165 20.769 1.00 91.25 439 ALA A O 1
ATOM 3317 N N . SER A 1 440 ? -39.428 34.880 22.082 1.00 90.94 440 SER A N 1
ATOM 3318 C CA . SER A 1 440 ? -38.518 34.102 22.933 1.00 90.94 440 SER A CA 1
ATOM 3319 C C . SER A 1 440 ? -39.272 33.052 23.744 1.00 90.94 440 SER A C 1
ATOM 3321 O O . SER A 1 440 ? -38.821 31.913 23.833 1.00 90.94 440 SER A O 1
ATOM 3323 N N . ARG A 1 441 ? -40.456 33.412 24.260 1.00 90.50 441 ARG A N 1
ATOM 3324 C CA . ARG A 1 441 ? -41.343 32.494 24.984 1.00 90.50 441 ARG A CA 1
ATOM 3325 C C . ARG A 1 441 ? -41.886 31.379 24.086 1.00 90.50 441 ARG A C 1
ATOM 3327 O O . ARG A 1 441 ? -41.839 30.216 24.463 1.00 90.50 441 ARG A O 1
ATOM 3334 N N . ARG A 1 442 ? -42.352 31.702 22.876 1.00 92.50 442 ARG A N 1
ATOM 3335 C CA . ARG A 1 442 ? -42.826 30.679 21.924 1.00 92.50 442 ARG A CA 1
ATOM 3336 C C . ARG A 1 442 ? -41.704 29.737 21.492 1.00 92.50 442 ARG A C 1
ATOM 3338 O O . ARG A 1 442 ? -41.924 28.537 21.376 1.00 92.50 442 ARG A O 1
ATOM 3345 N N . LEU A 1 443 ? -40.497 30.261 21.267 1.00 93.31 443 LEU A N 1
ATOM 3346 C CA . LEU A 1 443 ? -39.348 29.428 20.919 1.00 93.31 443 LEU A CA 1
ATOM 3347 C C . LEU A 1 443 ? -38.922 28.530 22.090 1.00 93.31 443 LEU A C 1
ATOM 3349 O O . LEU A 1 443 ? -38.610 27.364 21.861 1.00 93.31 443 LEU A O 1
ATOM 3353 N N . SER A 1 444 ? -38.936 29.028 23.334 1.00 93.50 444 SER A N 1
ATOM 3354 C CA . SER A 1 444 ? -38.633 28.189 24.499 1.00 93.50 444 SER A CA 1
ATOM 3355 C C . SER A 1 444 ? -39.668 27.080 24.688 1.00 93.50 444 SER A C 1
ATOM 3357 O O . SER A 1 444 ? -39.272 25.951 24.962 1.00 93.50 444 SER A O 1
ATOM 3359 N N . GLU A 1 445 ? -40.956 27.353 24.459 1.00 93.56 445 GLU A N 1
ATOM 3360 C CA . GLU A 1 445 ? -42.025 26.343 24.482 1.00 93.56 445 GLU A CA 1
ATOM 3361 C C . GLU A 1 445 ? -41.791 25.233 23.439 1.00 93.56 445 GLU A C 1
ATOM 3363 O O . GLU A 1 445 ? -41.916 24.052 23.763 1.00 93.56 445 GLU A O 1
ATOM 3368 N N . VAL A 1 446 ? -41.367 25.581 22.216 1.00 94.44 446 VAL A N 1
ATOM 3369 C CA . VAL A 1 446 ? -41.026 24.592 21.172 1.00 94.44 446 VAL A CA 1
ATOM 3370 C C . VAL A 1 446 ? -39.807 23.750 21.563 1.00 94.44 446 VAL A C 1
ATOM 3372 O O . VAL A 1 446 ? -39.848 22.527 21.442 1.00 94.44 446 VAL A O 1
ATOM 3375 N N . LEU A 1 447 ? -38.739 24.373 22.070 1.00 92.69 447 LEU A N 1
ATOM 3376 C CA . LEU A 1 447 ? -37.537 23.645 22.501 1.00 92.69 447 LEU A CA 1
ATOM 3377 C C . LEU A 1 447 ? -37.797 22.770 23.738 1.00 92.69 447 LEU A C 1
ATOM 3379 O O . LEU A 1 447 ? -37.189 21.710 23.885 1.00 92.69 447 LEU A O 1
ATOM 3383 N N . MET A 1 448 ? -38.698 23.191 24.630 1.00 93.12 448 MET A N 1
ATOM 3384 C CA . MET A 1 448 ? -39.159 22.363 25.745 1.00 93.12 448 MET A CA 1
ATOM 3385 C C . MET A 1 448 ? -39.929 21.145 25.242 1.00 93.12 448 MET A C 1
ATOM 3387 O O . MET A 1 448 ? -39.652 20.039 25.699 1.00 93.12 448 MET A O 1
ATOM 3391 N N . LEU A 1 449 ? -40.824 21.325 24.267 1.00 93.88 449 LEU A N 1
ATOM 3392 C CA . LEU A 1 449 ? -41.552 20.222 23.643 1.00 93.88 449 LEU A CA 1
ATOM 3393 C C . LEU A 1 449 ? -40.601 19.225 22.961 1.00 93.88 449 LEU A C 1
ATOM 3395 O O . LEU A 1 449 ? -40.775 18.020 23.118 1.00 93.88 449 LEU A O 1
ATOM 3399 N N . GLU A 1 450 ? -39.565 19.707 22.269 1.00 90.38 450 GLU A N 1
ATOM 3400 C CA . GLU A 1 450 ? -38.504 18.863 21.701 1.00 90.38 450 GLU A CA 1
ATOM 3401 C C . GLU A 1 450 ? -37.765 18.074 22.796 1.00 90.38 450 GLU A C 1
ATOM 3403 O O . GLU A 1 450 ? -37.650 16.848 22.716 1.00 90.38 450 GLU A O 1
ATOM 3408 N N . LEU A 1 451 ? -37.311 18.749 23.859 1.00 90.06 451 LEU A N 1
ATOM 3409 C CA . LEU A 1 451 ? -36.616 18.098 24.972 1.00 90.06 451 LEU A CA 1
ATOM 3410 C C . LEU A 1 451 ? -37.494 17.044 25.663 1.00 90.06 451 LEU A C 1
ATOM 3412 O O . LEU A 1 451 ? -37.000 15.971 26.020 1.00 90.06 451 LEU A O 1
ATOM 3416 N N . ASP A 1 452 ? -38.776 17.338 25.866 1.00 91.00 452 ASP A N 1
ATOM 3417 C CA . ASP A 1 452 ? -39.715 16.428 26.516 1.00 91.00 452 ASP A CA 1
ATOM 3418 C C . ASP A 1 452 ? -40.082 15.244 25.613 1.00 91.00 452 ASP A C 1
ATOM 3420 O O . ASP A 1 452 ? -40.140 14.115 26.103 1.00 91.00 452 ASP A O 1
ATOM 3424 N N . ALA A 1 453 ? -40.198 15.447 24.297 1.00 89.31 453 ALA A N 1
ATOM 3425 C CA . ALA A 1 453 ? -40.355 14.358 23.333 1.00 89.31 453 ALA A CA 1
ATOM 3426 C C . ALA A 1 453 ? -39.153 13.400 23.362 1.00 89.31 453 ALA A C 1
ATOM 3428 O O . ALA A 1 453 ? -39.328 12.181 23.438 1.00 89.31 453 ALA A O 1
ATOM 3429 N N . HIS A 1 454 ? -37.926 13.933 23.391 1.00 89.19 454 HIS A N 1
ATOM 3430 C CA . HIS A 1 454 ? -36.720 13.113 23.523 1.00 89.19 454 HIS A CA 1
ATOM 3431 C C . HIS A 1 454 ? -36.640 12.390 24.870 1.00 89.19 454 HIS A C 1
ATOM 3433 O O . HIS A 1 454 ? -36.228 11.231 24.918 1.00 89.19 454 HIS A O 1
ATOM 3439 N N . ARG A 1 455 ? -37.048 13.034 25.972 1.00 89.81 455 ARG A N 1
ATOM 3440 C CA . ARG A 1 455 ? -37.124 12.387 27.292 1.00 89.81 455 ARG A CA 1
ATOM 3441 C C . ARG A 1 455 ? -38.112 11.233 27.298 1.00 89.81 455 ARG A C 1
ATOM 3443 O O . ARG A 1 455 ? -37.797 10.187 27.858 1.00 89.81 455 ARG A O 1
ATOM 3450 N N . GLU A 1 456 ? -39.287 11.423 26.712 1.00 90.19 456 GLU A N 1
ATOM 3451 C CA . GLU A 1 456 ? -40.318 10.391 26.679 1.00 90.19 456 GLU A CA 1
ATOM 3452 C C . GLU A 1 456 ? -39.881 9.206 25.816 1.00 90.19 456 GLU A C 1
ATOM 3454 O O . GLU A 1 456 ? -39.925 8.067 26.278 1.00 90.19 456 GLU A O 1
ATOM 3459 N N . ALA A 1 457 ? -39.320 9.471 24.632 1.00 87.50 457 ALA A N 1
ATOM 3460 C CA . ALA A 1 457 ? -38.739 8.434 23.782 1.00 87.50 457 ALA A CA 1
ATOM 3461 C C . ALA A 1 457 ? -37.595 7.678 24.485 1.00 87.50 457 ALA A C 1
ATOM 3463 O O . ALA A 1 457 ? -37.513 6.448 24.413 1.00 87.50 457 ALA A O 1
ATOM 3464 N N . ALA A 1 458 ? -36.736 8.397 25.218 1.00 89.44 458 ALA A N 1
ATOM 3465 C CA . ALA A 1 458 ? -35.636 7.798 25.963 1.00 89.44 458 ALA A CA 1
ATOM 3466 C C . ALA A 1 458 ? -36.129 6.856 27.069 1.00 89.44 458 ALA A C 1
ATOM 3468 O O . ALA A 1 458 ? -35.549 5.788 27.227 1.00 89.44 458 ALA A O 1
ATOM 3469 N N . LYS A 1 459 ? -37.205 7.187 27.802 1.00 90.31 459 LYS A N 1
ATOM 3470 C CA . LYS A 1 459 ? -37.731 6.341 28.897 1.00 90.31 459 LYS A CA 1
ATOM 3471 C C . LYS A 1 459 ? -38.100 4.928 28.444 1.00 90.31 459 LYS A C 1
ATOM 3473 O O . LYS A 1 459 ? -37.901 3.983 29.204 1.00 90.31 459 LYS A O 1
ATOM 3478 N N . SER A 1 460 ? -38.643 4.791 27.235 1.00 88.69 460 SER A N 1
ATOM 3479 C CA . SER A 1 460 ? -39.010 3.495 26.652 1.00 88.69 460 SER A CA 1
ATOM 3480 C C . SER A 1 460 ? -37.833 2.734 26.039 1.00 88.69 460 SER A C 1
ATOM 3482 O O . SER A 1 460 ? -37.967 1.550 25.740 1.00 88.69 460 SER A O 1
ATOM 3484 N N . HIS A 1 461 ? -36.684 3.384 25.842 1.00 92.19 461 HIS A N 1
ATOM 3485 C CA . HIS A 1 461 ? -35.552 2.782 25.149 1.00 92.19 461 HIS A CA 1
ATOM 3486 C C . HIS A 1 461 ? -34.826 1.745 26.034 1.00 92.19 461 HIS A C 1
ATOM 3488 O O . HIS A 1 461 ? -34.572 2.027 27.214 1.00 92.19 461 HIS A O 1
ATOM 3494 N N . PRO A 1 462 ? -34.398 0.585 25.490 1.00 93.00 462 PRO A N 1
ATOM 3495 C CA . PRO A 1 462 ? -33.669 -0.441 26.242 1.00 93.00 462 PRO A CA 1
ATOM 3496 C C . PRO A 1 462 ? -32.451 0.089 27.009 1.00 93.00 462 PRO A C 1
ATOM 3498 O O . PRO A 1 462 ? -32.265 -0.259 28.173 1.00 93.00 462 PRO A O 1
ATOM 3501 N N . ALA A 1 463 ? -31.678 1.001 26.409 1.00 92.50 463 ALA A N 1
ATOM 3502 C CA . ALA A 1 463 ? -30.536 1.657 27.059 1.00 92.50 463 ALA A CA 1
ATOM 3503 C C . ALA A 1 463 ? -30.911 2.363 28.379 1.00 92.50 463 ALA A C 1
ATOM 3505 O O . ALA A 1 463 ? -30.255 2.174 29.407 1.00 92.50 463 ALA A O 1
ATOM 3506 N N . ALA A 1 464 ? -31.998 3.145 28.382 1.00 92.31 464 ALA A N 1
ATOM 3507 C CA . ALA A 1 464 ? -32.448 3.855 29.576 1.00 92.31 464 ALA A CA 1
ATOM 3508 C C . ALA A 1 464 ? -32.996 2.887 30.630 1.00 92.31 464 ALA A C 1
ATOM 3510 O O . ALA A 1 464 ? -32.738 3.054 31.823 1.00 92.31 464 ALA A O 1
ATOM 3511 N N . LEU A 1 465 ? -33.708 1.841 30.199 1.00 93.56 465 LEU A N 1
ATOM 3512 C CA . LEU A 1 465 ? -34.212 0.791 31.084 1.00 93.56 465 LEU A CA 1
ATOM 3513 C C . LEU A 1 465 ? -33.072 -0.001 31.738 1.00 93.56 465 LEU A C 1
ATOM 3515 O O . LEU A 1 465 ? -33.139 -0.280 32.937 1.00 93.56 465 LEU A O 1
ATOM 3519 N N . ALA A 1 466 ? -32.021 -0.332 30.984 1.00 92.81 466 ALA A N 1
ATOM 3520 C CA . ALA A 1 466 ? -30.832 -1.016 31.483 1.00 92.81 466 ALA A CA 1
ATOM 3521 C C . ALA A 1 466 ? -30.106 -0.162 32.532 1.00 92.81 466 ALA A C 1
ATOM 3523 O O . ALA A 1 466 ? -29.889 -0.622 33.654 1.00 92.81 466 ALA A O 1
ATOM 3524 N N . LEU A 1 467 ? -29.837 1.109 32.215 1.00 91.75 467 LEU A N 1
ATOM 3525 C CA . LEU A 1 467 ? -29.234 2.074 33.137 1.00 91.75 467 LEU A CA 1
ATOM 3526 C C . LEU A 1 467 ? -30.081 2.278 34.398 1.00 91.75 467 LEU A C 1
ATOM 3528 O O . LEU A 1 467 ? -29.559 2.254 35.512 1.00 91.75 467 LEU A O 1
ATOM 3532 N N . ALA A 1 468 ? -31.399 2.430 34.259 1.00 91.12 468 ALA A N 1
ATOM 3533 C CA . ALA A 1 468 ? -32.299 2.626 35.393 1.00 91.12 468 ALA A CA 1
ATOM 3534 C C . ALA A 1 468 ? -32.415 1.380 36.285 1.00 91.12 468 ALA A C 1
ATOM 3536 O O . ALA A 1 468 ? -32.676 1.511 37.482 1.00 91.12 468 ALA A O 1
ATOM 3537 N N . LYS A 1 469 ? -32.267 0.170 35.728 1.00 91.12 469 LYS A N 1
ATOM 3538 C CA . LYS A 1 469 ? -32.208 -1.076 36.508 1.00 91.12 469 LYS A CA 1
ATOM 3539 C C . LYS A 1 469 ? -30.860 -1.214 37.218 1.00 91.12 469 LYS A C 1
ATOM 3541 O O . LYS A 1 469 ? -30.835 -1.512 38.407 1.00 91.12 469 LYS A O 1
ATOM 3546 N N . ALA A 1 470 ? -29.759 -0.945 36.521 1.00 89.94 470 ALA A N 1
ATOM 3547 C CA . ALA A 1 470 ? -28.411 -1.058 37.070 1.00 89.94 470 ALA A CA 1
ATOM 3548 C C . ALA A 1 470 ? -28.154 -0.056 38.204 1.00 89.94 470 ALA A C 1
ATOM 3550 O O . ALA A 1 470 ? -27.703 -0.435 39.279 1.00 89.94 470 ALA A O 1
ATOM 3551 N N . THR A 1 471 ? -28.541 1.205 38.007 1.00 88.94 471 THR A N 1
ATOM 3552 C CA . THR A 1 471 ? -28.386 2.267 39.017 1.00 88.94 471 THR A CA 1
ATOM 3553 C C . THR A 1 471 ? -29.302 2.091 40.225 1.00 88.94 471 THR A C 1
ATOM 3555 O O . THR A 1 471 ? -28.952 2.519 41.313 1.00 88.94 471 THR A O 1
ATOM 3558 N N . ARG A 1 472 ? -30.455 1.420 40.080 1.00 87.12 472 ARG A N 1
ATOM 3559 C CA . ARG A 1 472 ? -31.290 1.018 41.229 1.00 87.12 472 ARG A CA 1
ATOM 3560 C C . ARG A 1 472 ? -30.650 -0.082 42.072 1.00 87.12 472 ARG A C 1
ATOM 3562 O O . ARG A 1 472 ? -30.873 -0.126 43.276 1.00 87.12 472 ARG A O 1
ATOM 3569 N N . ASN A 1 473 ? -29.888 -0.968 41.438 1.00 83.12 473 ASN A N 1
ATOM 3570 C CA . ASN A 1 473 ? -29.155 -2.025 42.130 1.00 83.12 473 ASN A CA 1
ATOM 3571 C C . ASN A 1 473 ? -27.857 -1.503 42.770 1.00 83.12 473 ASN A C 1
ATOM 3573 O O . ASN A 1 473 ? -27.365 -2.098 43.726 1.00 83.12 473 ASN A O 1
ATOM 3577 N N . ALA A 1 474 ? -27.315 -0.402 42.252 1.00 75.25 474 ALA A N 1
ATOM 3578 C CA . ALA A 1 474 ? -26.160 0.301 42.784 1.00 75.25 474 ALA A CA 1
ATOM 3579 C C . ALA A 1 474 ? -26.552 1.210 43.961 1.00 75.25 474 ALA A C 1
ATOM 3581 O O . ALA A 1 474 ? -27.344 2.135 43.812 1.00 75.25 474 ALA A O 1
ATOM 3582 N N . GLN A 1 475 ? -25.978 0.991 45.144 1.00 69.75 475 GLN A N 1
ATOM 3583 C CA . GLN A 1 475 ? -26.251 1.814 46.332 1.00 69.75 475 GLN A CA 1
ATOM 3584 C C . GLN A 1 475 ? -25.406 3.107 46.371 1.00 69.75 475 GLN A C 1
ATOM 3586 O O . GLN A 1 475 ? -24.838 3.437 47.408 1.00 69.75 475 GLN A O 1
ATOM 3591 N N . GLY A 1 476 ? -25.282 3.840 45.257 1.00 78.06 476 GLY A N 1
ATOM 3592 C CA . GLY A 1 476 ? -24.547 5.113 45.229 1.00 78.06 476 GLY A CA 1
ATOM 3593 C C . GLY A 1 476 ? -23.991 5.526 43.860 1.00 78.06 476 GLY A C 1
ATOM 3594 O O . GLY A 1 476 ? -24.093 4.759 42.900 1.00 78.06 476 GLY A O 1
ATOM 3595 N N . PRO A 1 477 ? -23.419 6.745 43.764 1.00 81.06 477 PRO A N 1
ATOM 3596 C CA . PRO A 1 477 ? -22.724 7.214 42.568 1.00 81.06 477 PRO A CA 1
ATOM 3597 C C . PRO A 1 477 ? -21.504 6.335 42.256 1.00 81.06 477 PRO A C 1
ATOM 3599 O O . PRO A 1 477 ? -20.839 5.822 43.156 1.00 81.06 477 PRO A O 1
ATOM 3602 N N . MET A 1 478 ? -21.255 6.139 40.964 1.00 87.75 478 MET A N 1
ATOM 3603 C CA . MET A 1 478 ? -20.223 5.249 40.432 1.00 87.75 478 MET A CA 1
ATOM 3604 C C . MET A 1 478 ? -19.715 5.730 39.077 1.00 87.75 478 MET A C 1
ATOM 3606 O O . MET A 1 478 ? -20.364 6.547 38.410 1.00 87.75 478 MET A O 1
ATOM 3610 N N . VAL A 1 479 ? -18.592 5.152 38.649 1.00 88.81 479 VAL A N 1
ATOM 3611 C CA . VAL A 1 479 ? -18.044 5.337 37.305 1.00 88.81 479 VAL A CA 1
ATOM 3612 C C . VAL A 1 479 ? -18.779 4.426 36.325 1.00 88.81 479 VAL A C 1
ATOM 3614 O O . VAL A 1 479 ? -18.746 3.203 36.442 1.00 88.81 479 VAL A O 1
ATOM 3617 N N . ILE A 1 480 ? -19.425 5.022 35.327 1.00 91.25 480 ILE A N 1
ATOM 3618 C CA . ILE A 1 480 ? -20.115 4.319 34.246 1.00 91.25 480 ILE A CA 1
ATOM 3619 C C . ILE A 1 480 ? -19.186 4.240 33.032 1.00 91.25 480 ILE A C 1
ATOM 3621 O O . ILE A 1 480 ? -18.902 5.253 32.390 1.00 91.25 480 ILE A O 1
ATOM 3625 N N . THR A 1 481 ? -18.726 3.039 32.692 1.00 91.88 481 THR A N 1
ATOM 3626 C CA . THR A 1 481 ? -17.978 2.758 31.463 1.00 91.88 481 THR A CA 1
ATOM 3627 C C . THR A 1 481 ? -18.945 2.358 30.357 1.00 91.88 481 THR A C 1
ATOM 3629 O O . THR A 1 481 ? -19.584 1.313 30.432 1.00 91.88 481 THR A O 1
ATOM 3632 N N . VAL A 1 482 ? -19.058 3.183 29.323 1.00 92.31 482 VAL A N 1
ATOM 3633 C CA . VAL A 1 482 ? -19.973 2.974 28.202 1.00 92.31 482 VAL A CA 1
ATOM 3634 C C . VAL A 1 482 ? -19.219 2.348 27.035 1.00 92.31 482 VAL A C 1
ATOM 3636 O O . VAL A 1 482 ? -18.294 2.952 26.490 1.00 92.31 482 VAL A O 1
ATOM 3639 N N . VAL A 1 483 ? -19.649 1.153 26.639 1.00 92.56 483 VAL A N 1
ATOM 3640 C CA . VAL A 1 483 ? -19.179 0.401 25.475 1.00 92.56 483 VAL A CA 1
ATOM 3641 C C . VAL A 1 483 ? -20.320 0.369 24.456 1.00 92.56 483 VAL A C 1
ATOM 3643 O O . VAL A 1 483 ? -21.149 -0.537 24.453 1.00 92.56 483 VAL A O 1
ATOM 3646 N N . SER A 1 484 ? -20.407 1.401 23.621 1.00 88.75 484 SER A N 1
ATOM 3647 C CA . SER A 1 484 ? -21.421 1.512 22.563 1.00 88.75 484 SER A CA 1
ATOM 3648 C C . SER A 1 484 ? -20.820 2.224 21.347 1.00 88.75 484 SER A C 1
ATOM 3650 O O . SER A 1 484 ? -20.017 3.144 21.529 1.00 88.75 484 SER A O 1
ATOM 3652 N N . PRO A 1 485 ? -21.199 1.833 20.115 1.00 80.31 485 PRO A N 1
ATOM 3653 C CA . PRO A 1 485 ? -20.791 2.524 18.895 1.00 80.31 485 PRO A CA 1
ATOM 3654 C C . PRO A 1 485 ? -21.465 3.901 18.705 1.00 80.31 485 PRO A C 1
ATOM 3656 O O . PRO A 1 485 ? -21.116 4.606 17.762 1.00 80.31 485 PRO A O 1
ATOM 3659 N N . LEU A 1 486 ? -22.400 4.308 19.582 1.00 80.44 486 LEU A N 1
ATOM 3660 C CA . LEU A 1 486 ? -23.118 5.596 19.550 1.00 80.44 486 LEU A CA 1
ATOM 3661 C C . LEU A 1 486 ? -23.881 5.874 18.238 1.00 80.44 486 LEU A C 1
ATOM 3663 O O . LEU A 1 486 ? -24.046 7.032 17.842 1.00 80.44 486 LEU A O 1
ATOM 3667 N N . GLU A 1 487 ? -24.369 4.834 17.558 1.00 77.56 487 GLU A N 1
ATOM 3668 C CA . GLU A 1 487 ? -25.049 4.977 16.265 1.00 77.56 487 GLU A CA 1
ATOM 3669 C C . GLU A 1 487 ? -26.572 5.157 16.425 1.00 77.56 487 GLU A C 1
ATOM 3671 O O . GLU A 1 487 ? -27.086 6.261 16.203 1.00 77.56 487 GLU A O 1
ATOM 3676 N N . SER A 1 488 ? -27.300 4.098 16.801 1.00 73.62 488 SER A N 1
ATOM 3677 C CA . SER A 1 488 ? -28.775 4.053 16.794 1.00 73.62 488 SER A CA 1
ATOM 3678 C C . SER A 1 488 ? -29.428 4.488 18.112 1.00 73.62 488 SER A C 1
ATOM 3680 O O . SER A 1 488 ? -30.544 5.005 18.109 1.00 73.62 488 SER A O 1
ATOM 3682 N N . ASP A 1 489 ? -28.726 4.336 19.230 1.00 80.19 489 ASP A N 1
ATOM 3683 C CA . ASP A 1 489 ? -29.226 4.507 20.597 1.00 80.19 489 ASP A CA 1
ATOM 3684 C C . ASP A 1 489 ? -28.728 5.790 21.286 1.00 80.19 489 ASP A C 1
ATOM 3686 O O . ASP A 1 489 ? -29.085 6.069 22.439 1.00 80.19 489 ASP A O 1
ATOM 3690 N N . SER A 1 490 ? -27.908 6.584 20.586 1.00 84.75 490 SER A N 1
ATOM 3691 C CA . SER A 1 490 ? -27.129 7.661 21.199 1.00 84.75 490 SER A CA 1
ATOM 3692 C C . SER A 1 490 ? -27.994 8.677 21.940 1.00 84.75 490 SER A C 1
ATOM 3694 O O . SER A 1 490 ? -27.569 9.201 22.960 1.00 84.75 490 SER A O 1
ATOM 3696 N N . ASP A 1 491 ? -29.195 8.988 21.444 1.00 87.44 491 ASP A N 1
ATOM 3697 C CA . ASP A 1 491 ? -30.037 10.031 22.040 1.00 87.44 491 ASP A CA 1
ATOM 3698 C C . ASP A 1 491 ? -30.588 9.586 23.390 1.00 87.44 491 ASP A C 1
ATOM 3700 O O . ASP A 1 491 ? -30.483 10.315 24.377 1.00 87.44 491 ASP A O 1
ATOM 3704 N N . ALA A 1 492 ? -31.109 8.360 23.458 1.00 89.25 492 ALA A N 1
ATOM 3705 C CA . ALA A 1 492 ? -31.600 7.790 24.703 1.00 89.25 492 ALA A CA 1
ATOM 3706 C C . ALA A 1 492 ? -30.461 7.586 25.709 1.00 89.25 492 ALA A C 1
ATOM 3708 O O . ALA A 1 492 ? -30.608 7.916 26.891 1.00 89.25 492 ALA A O 1
ATOM 3709 N N . LEU A 1 493 ? -29.314 7.087 25.241 1.00 90.19 493 LEU A N 1
ATOM 3710 C CA . LEU A 1 493 ? -28.144 6.852 26.075 1.00 90.19 493 LEU A CA 1
ATOM 3711 C C . LEU A 1 493 ? -27.549 8.168 26.606 1.00 90.19 493 LEU A C 1
ATOM 3713 O O . LEU A 1 493 ? -27.442 8.331 27.820 1.00 90.19 493 LEU A O 1
ATOM 3717 N N . LEU A 1 494 ? -27.230 9.140 25.746 1.00 89.62 494 LEU A N 1
ATOM 3718 C CA . LEU A 1 494 ? -26.636 10.423 26.152 1.00 89.62 494 LEU A CA 1
ATOM 3719 C C . LEU A 1 494 ? -27.567 11.233 27.057 1.00 89.62 494 LEU A C 1
ATOM 3721 O O . LEU A 1 494 ? -27.107 11.866 28.010 1.00 89.62 494 LEU A O 1
ATOM 3725 N N . LEU A 1 495 ? -28.877 11.208 26.796 1.00 90.56 495 LEU A N 1
ATOM 3726 C CA . LEU A 1 495 ? -29.857 11.890 27.637 1.00 90.56 495 LEU A CA 1
ATOM 3727 C C . LEU A 1 495 ? -29.932 11.253 29.030 1.00 90.56 495 LEU A C 1
ATOM 3729 O O . LEU A 1 495 ? -29.942 11.976 30.029 1.00 90.56 495 LEU A O 1
ATOM 3733 N N . THR A 1 496 ? -29.928 9.920 29.112 1.00 91.62 496 THR A N 1
ATOM 3734 C CA . THR A 1 496 ? -29.956 9.196 30.394 1.00 91.62 496 THR A CA 1
ATOM 3735 C C . THR A 1 496 ? -28.654 9.387 31.170 1.00 91.62 496 THR A C 1
ATOM 3737 O O . THR A 1 496 ? -28.686 9.695 32.361 1.00 91.62 496 THR A O 1
ATOM 3740 N N . LEU A 1 497 ? -27.503 9.293 30.501 1.00 90.88 497 LEU A N 1
ATOM 3741 C CA . LEU A 1 497 ? -26.195 9.554 31.106 1.00 90.88 497 LEU A CA 1
ATOM 3742 C C . LEU A 1 497 ? -26.076 10.996 31.608 1.00 90.88 497 LEU A C 1
ATOM 3744 O O . LEU A 1 497 ? -25.553 11.218 32.695 1.00 90.88 497 LEU A O 1
ATOM 3748 N N . GLY A 1 498 ? -26.624 11.972 30.877 1.00 87.38 498 GLY A N 1
ATOM 3749 C CA . GLY A 1 498 ? -26.698 13.360 31.331 1.00 87.38 498 GLY A CA 1
ATOM 3750 C C . GLY A 1 498 ? -27.496 13.519 32.630 1.00 87.38 498 GLY A C 1
ATOM 3751 O O . GLY A 1 498 ? -27.063 14.232 33.530 1.00 87.38 498 GLY A O 1
ATOM 3752 N N . GLN A 1 499 ? -28.624 12.815 32.770 1.00 89.06 499 GLN A N 1
ATOM 3753 C CA . GLN A 1 499 ? -29.406 12.813 34.015 1.00 89.06 499 GLN A CA 1
ATOM 3754 C C . GLN A 1 499 ? -28.680 12.122 35.174 1.00 89.06 499 GLN A C 1
ATOM 3756 O O . GLN A 1 499 ? -28.846 12.521 36.324 1.00 89.06 499 GLN A O 1
ATOM 3761 N N . LEU A 1 500 ? -27.902 11.074 34.896 1.00 89.44 500 LEU A N 1
ATOM 3762 C CA . LEU A 1 500 ? -27.090 10.400 35.910 1.00 89.44 500 LEU A CA 1
ATOM 3763 C C . LEU A 1 500 ? -25.904 11.268 36.337 1.00 89.44 500 LEU A C 1
ATOM 3765 O O . LEU A 1 500 ? -25.600 11.340 37.524 1.00 89.44 500 LEU A O 1
ATOM 3769 N N . LYS A 1 501 ? -25.304 12.014 35.411 1.00 87.50 501 LYS A N 1
ATOM 3770 C CA . LYS A 1 501 ? -24.269 12.999 35.729 1.00 87.50 501 LYS A CA 1
ATOM 3771 C C . LYS A 1 501 ? -24.785 14.093 36.664 1.00 87.50 501 LYS A C 1
ATOM 3773 O O . LYS A 1 501 ? -24.122 14.408 37.647 1.00 87.50 501 LYS A O 1
ATOM 3778 N N . ASP A 1 502 ? -26.002 14.588 36.428 1.00 84.94 502 ASP A N 1
ATOM 3779 C CA . ASP A 1 502 ? -26.680 15.540 37.324 1.00 84.94 502 ASP A CA 1
ATOM 3780 C C . ASP A 1 502 ? -26.911 14.950 38.744 1.00 84.94 502 ASP A C 1
ATOM 3782 O O . ASP A 1 502 ? -27.102 15.695 39.702 1.00 84.94 502 ASP A O 1
ATOM 3786 N N . LYS A 1 503 ? -26.860 13.615 38.901 1.00 86.56 503 LYS A N 1
ATOM 3787 C CA . LYS A 1 503 ? -26.965 12.881 40.180 1.00 86.56 503 LYS A CA 1
ATOM 3788 C C . LYS A 1 503 ? -25.610 12.457 40.771 1.00 86.56 503 LYS A C 1
ATOM 3790 O O . LYS A 1 503 ? -25.595 11.701 41.739 1.00 86.56 503 LYS A O 1
ATOM 3795 N N . GLY A 1 504 ? -24.494 12.914 40.202 1.00 84.06 504 GLY A N 1
ATOM 3796 C CA . GLY A 1 504 ? -23.142 12.644 40.705 1.00 84.06 504 GLY A CA 1
ATOM 3797 C C . GLY A 1 504 ? -22.449 11.410 40.121 1.00 84.06 504 GLY A C 1
ATOM 3798 O O . GLY A 1 504 ? -21.392 11.040 40.613 1.00 84.06 504 GLY A O 1
ATOM 3799 N N . TYR A 1 505 ? -23.003 10.769 39.086 1.00 88.44 505 TYR A N 1
ATOM 3800 C CA . TYR A 1 505 ? -22.316 9.675 38.386 1.00 88.44 505 TYR A CA 1
ATOM 3801 C C . TYR A 1 505 ? -21.274 10.226 37.406 1.00 88.44 505 TYR A C 1
ATOM 3803 O O . TYR A 1 505 ? -21.518 11.220 36.717 1.00 88.44 505 TYR A O 1
ATOM 3811 N N . SER A 1 506 ? -20.136 9.546 37.285 1.00 86.00 506 SER A N 1
ATOM 3812 C CA . SER A 1 506 ? -19.118 9.864 36.279 1.00 86.00 506 SER A CA 1
ATOM 3813 C C . SER A 1 506 ? -19.237 8.915 35.083 1.00 86.00 506 SER A C 1
ATOM 3815 O O . SER A 1 506 ? -19.696 7.784 35.217 1.00 86.00 506 SER A O 1
ATOM 3817 N N . THR A 1 507 ? -18.887 9.374 33.881 1.00 86.38 507 THR A N 1
ATOM 3818 C CA . THR A 1 507 ? -19.081 8.603 32.640 1.00 86.38 507 THR A CA 1
ATOM 3819 C C . THR A 1 507 ? -17.810 8.594 31.803 1.00 86.38 507 THR A C 1
ATOM 3821 O O . THR A 1 507 ? -17.264 9.662 31.521 1.00 86.38 507 THR A O 1
ATOM 3824 N N . VAL A 1 508 ? -17.383 7.415 31.353 1.00 86.88 508 VAL A N 1
ATOM 3825 C CA . VAL A 1 508 ? -16.229 7.208 30.469 1.00 86.88 508 VAL A CA 1
ATOM 3826 C C . VAL A 1 508 ? -16.684 6.407 29.254 1.00 86.88 508 VAL A C 1
ATOM 3828 O O . VAL A 1 508 ? -17.301 5.359 29.409 1.00 86.88 508 VAL A O 1
ATOM 3831 N N . PHE A 1 509 ? -16.379 6.879 28.047 1.00 83.88 509 PHE A N 1
ATOM 3832 C CA . PHE A 1 509 ? -16.692 6.169 26.804 1.00 83.88 509 PHE A CA 1
ATOM 3833 C C . PHE A 1 509 ? -15.482 5.361 26.334 1.00 83.88 509 PHE A C 1
ATOM 3835 O O . PHE A 1 509 ? -14.358 5.865 26.350 1.00 83.88 509 PHE A O 1
ATOM 3842 N N . VAL A 1 510 ? -15.711 4.123 25.897 1.00 80.25 510 VAL A N 1
ATOM 3843 C CA . VAL A 1 510 ? -14.677 3.225 25.370 1.00 80.25 510 VAL A CA 1
ATOM 3844 C C . VAL A 1 510 ? -15.052 2.812 23.952 1.00 80.25 510 VAL A C 1
ATOM 3846 O O . VAL A 1 510 ? -16.072 2.162 23.735 1.00 80.25 510 VAL A O 1
ATOM 3849 N N . GLY A 1 511 ? -14.196 3.160 22.988 1.00 63.66 511 GLY A N 1
ATOM 3850 C CA . GLY A 1 511 ? -14.374 2.783 21.583 1.00 63.66 511 GLY A CA 1
ATOM 3851 C C . GLY A 1 511 ? -15.226 3.730 20.734 1.00 63.66 511 GLY A C 1
ATOM 3852 O O . GLY A 1 511 ? -15.668 3.296 19.673 1.00 63.66 511 GLY A O 1
ATOM 3853 N N . ALA A 1 512 ? -15.435 4.973 21.188 1.00 43.56 512 ALA A N 1
ATOM 3854 C CA . ALA A 1 512 ? -16.015 6.057 20.387 1.00 43.56 512 ALA A CA 1
ATOM 3855 C C . ALA A 1 512 ? -15.027 6.612 19.349 1.00 43.56 512 ALA A C 1
ATOM 3857 O O . ALA A 1 512 ? -13.815 6.685 19.671 1.00 43.56 512 ALA A O 1
#

Sequence (512 aa):
MTKLTAGTVARAYLIVVLVLAALVSPPFQLGLALGLLVIQLYSIYSRPKAGLNLVLTVASLILAPLALEGIVGVYAVLLMIPAIYLLDEGLKNVAMTQVFSFRSASRSSSQVLKTLVGGLLLVLAVSVVAWNLTLVLTVAVLMAYVGCMIAYVLRKVPRSALVEDRSWSRIVAGDKETAKFKVEVKADMPILLALEPTNSWVKIDPAKAAPTAKSNLEITVTFTPLLAGPTNIQLKAAYFDSRGLIETNQVLTPLDLHIIPRAKYAQWLANKFLEQTSSGSGLLLSAGSNPKGAKGGVEYYGNRPYQVGDKERDIDWRHSYMLGDLIVKEFSGARGEAGLIVADLTAKDLEAADKLAYNLVMSALTLAVEGLPSAIAAYNEAEVVAVARLDDSRETLKSALEVTAKITVVEPKKRVLHPIESVRLKRSIAQLTGAQGDASRRLSEVLMLELDAHREAAKSHPAALALAKATRNAQGPMVITVVSPLESDSDALLLTLGQLKDKGYSTVFVGA

Solvent-accessible surface area (backbone atoms only — not comparable to full-atom values): 27410 Å² total; per-residue (Å²): 133,83,81,82,48,73,55,59,52,26,49,50,50,50,48,54,55,32,52,54,23,39,76,73,29,56,74,72,28,21,53,50,18,50,51,48,43,52,52,52,52,45,50,68,74,66,61,53,60,42,64,59,43,32,50,54,48,53,51,43,67,59,48,50,32,65,19,27,32,82,79,54,38,68,58,25,47,66,75,44,57,64,40,51,52,46,52,56,54,26,30,33,51,30,33,78,70,58,83,83,68,88,55,77,71,42,79,42,77,23,71,61,38,52,52,51,52,53,50,45,52,50,51,38,54,53,19,60,75,67,68,35,64,50,48,39,50,37,41,51,53,52,50,50,50,53,50,52,50,50,54,50,48,62,74,41,42,54,91,75,30,70,44,67,46,73,44,76,49,79,44,50,39,63,46,78,50,75,50,75,42,46,35,40,31,70,18,74,48,44,36,41,38,36,52,42,62,74,46,90,58,46,46,64,44,70,41,62,51,69,54,54,46,66,34,75,43,77,36,40,38,38,36,42,47,52,79,86,46,75,49,55,49,45,33,40,36,26,35,26,42,60,44,28,44,43,35,38,21,41,78,42,66,42,36,40,48,46,73,38,55,46,27,59,52,37,51,51,53,46,51,52,51,52,57,57,67,66,66,80,59,79,74,62,82,69,83,64,76,74,90,72,71,76,76,72,26,93,43,81,66,49,76,44,76,62,56,98,85,65,61,78,89,41,46,37,66,69,59,15,66,75,68,77,46,63,29,26,52,39,39,46,38,84,73,85,47,40,37,34,40,37,34,54,32,61,18,64,40,74,60,49,39,32,50,50,37,23,51,45,38,47,52,30,42,50,35,36,75,70,65,34,42,16,21,39,23,31,20,36,95,85,40,61,75,43,70,46,56,70,37,59,17,63,61,35,33,52,49,39,57,61,51,49,76,65,52,42,74,43,81,71,76,84,80,87,69,80,80,73,56,62,72,57,54,54,49,52,36,57,53,25,68,72,44,92,51,71,68,38,45,53,50,25,53,51,53,47,51,51,53,50,52,51,51,55,57,16,63,76,32,27,57,30,48,27,50,58,52,35,55,70,57,37,97,63,65,30,40,34,40,36,34,43,80,63,73,91,55,38,52,30,40,54,54,46,52,50,57,40,40,78,66,62,30,46,80,46,80,49,82,115

Radius of gyration: 39.25 Å; Cα contacts (8 Å, |Δi|>4): 864; chains: 1; bounding box: 84×61×112 Å

Foldseek 3Di:
DDPDDLLNVLLVLLLVLLVVLLVQDDPVLVVLSVVLNVLSVCCVVVVDQLVVQLVSLLVSLLSSLVSCCRPPNLCSLVSCVSSVVNNQVSLLRVLVVDDFDLDPFDKDFFPVLVCSVVVLVVQCVVCVVVVPSSSVVSSVVVVVVVVVVVVVQPVQADSCQWDWAADEDEEEAQDKDKDKIKIFGQGQAWKWKAKDWPDPQKDKPPRIDTDGHGDIDIIMIIGHAHPPGDQWTKMWMWMAGSRRRMIGIDIDGRYGYDYDQLLNVLVVVLVVVLVVVVPPPPPPPDPDDDCQDDPAAPAFDDKDFDDPNDDPVQWPPVVCVVVVGTIGTHGDDVPLFEEEEEAELEAQDPRRLSQLSNQLLVVLVVCLVVFRFYWYWYDYQPATPDTGFRGTSSVSNVVSNVVSVVRDHDNFDDDPDDADPPVVLVVLLVVLVPDDDPVSVVVSVVSVVVNVVLVVVLCPGNSLVSVVVHVVSDPAAGEYEYRYPCGPNVSSNVSSVVVSVVVVHHYDYDPD

Nearest PDB structures (foldseek):
  7sqc-assembly1_F3  TM=6.587E-01  e=1.172E-04  Chlamydomonas reinhardtii
  7sqc-assembly1_F0  TM=6.617E-01  e=3.135E-04  Chlamydomonas reinhardtii
  3dsn-assembly2_D  TM=7.158E-01  e=1.300E-03  Yersinia pestis
  7sqc-assembly1_2A  TM=6.177E-01  e=7.121E-04  Chlamydomonas reinhardtii
  7n6g-assembly1_4C  TM=5.889E-01  e=1.906E-03  Chlamydomonas reinhardtii